Protein AF-A0A834THJ1-F1 (afdb_monomer)

Radius of gyration: 33.06 Å; Cα contacts (8 Å, |Δi|>4): 1038; chains: 1; bounding box: 78×51×107 Å

pLDDT: mean 91.77, std 12.42, range [28.56, 98.94]

Sequence (574 aa):
MEPIGVFMPQPTFPYLENKLERRFKLFHFWNDPEKFQITTSDHHALASSVRAVVVNSVDGADADLIETFPKLEIVSCYGVGVDKIDLNKCAEKGVRVTNTPDAITDEVADLAIGLILALLRRLCACDDNDVGEALEVHDGASKGKYTIGLGQECMAFCTEVEDVISMSLTVVTSLLEKFKIDPKQIGRLEVGSETVIDKSKSIKTFLMQVFEESGNTDIEGVDSTNACYGGTAALFNCVNWVESTSWDGRYGLVVCTDSAVYAEGPARPTGGAAAIAILIGPDAPIAFESKFRGSYMSHAYDFYKPNLASEYPVVDGKLSQTCYLMALDSCYKHFCEKFEKLEGRPFSISDSDYFVFHSPYNKLVQKSFGRLYFNDFLRNSSFVDEAARETLEPFKSLSGEESYQSRELEKANQQAAKHLYDEKVQLTTLIPKQVGNMYTASLYAAFASLLHNKHSSLSGKRVVMFSYGSGLTATLFSFRIQEGHHPFSISNIATVMNVSGKLNQRLEIPPEKFVENLKLMEHRYGAKDFVTSKDTSCLPLGAYYLTEVDSMYRRFYAKKSDDTSSHKDSNGCI

Solvent-accessible surface area (backbone atoms only — not comparable to full-atom values): 30690 Å² total; per-residue (Å²): 128,84,73,51,21,33,38,25,73,61,90,72,61,69,72,56,53,59,58,44,53,78,76,30,46,73,42,59,33,80,81,48,58,66,70,78,71,50,95,47,79,65,37,57,56,50,28,61,40,26,33,33,38,47,35,37,49,82,72,32,44,44,59,67,64,58,58,61,26,82,50,44,47,33,41,40,30,80,24,62,57,57,89,37,36,40,60,66,56,27,57,78,67,65,27,43,78,47,60,40,72,75,78,56,53,65,61,52,50,52,49,50,52,49,50,50,50,31,59,78,66,41,55,63,65,69,65,72,67,46,55,26,54,57,44,28,60,73,73,70,47,61,91,49,52,43,44,60,60,32,34,30,36,29,69,36,73,72,53,83,31,45,49,56,60,25,41,40,50,25,36,47,51,52,48,31,63,74,65,66,50,61,67,72,47,46,38,28,38,24,22,4,32,67,62,80,90,50,98,78,65,43,65,36,68,63,50,46,65,79,22,55,90,75,67,50,73,82,46,45,71,44,63,31,72,42,43,29,24,5,22,58,52,24,45,51,51,39,53,52,40,66,76,37,94,81,45,82,86,47,28,24,37,28,34,13,24,17,65,38,60,53,56,93,60,94,59,36,89,43,20,6,41,43,47,45,61,47,83,42,65,82,90,47,22,70,32,72,41,85,73,42,47,5,65,35,72,51,90,51,82,24,36,47,69,85,51,86,85,50,87,42,63,52,70,37,73,69,50,35,53,39,52,50,53,54,36,49,55,48,6,49,51,43,22,33,56,43,37,24,73,73,71,75,45,85,63,50,80,85,78,34,61,29,50,34,45,46,27,55,39,45,41,58,44,51,48,51,55,12,48,52,53,49,51,33,49,78,69,64,41,87,83,57,49,70,71,41,46,66,62,47,54,88,56,68,82,52,51,74,72,56,53,64,70,36,64,66,54,52,52,43,26,37,63,57,32,41,73,56,38,60,71,26,32,52,55,22,39,58,45,34,23,50,27,21,8,12,51,22,19,16,33,58,38,12,44,50,20,32,39,58,74,36,32,94,72,37,56,79,34,35,38,35,38,37,43,48,11,53,37,32,40,30,38,27,34,35,32,42,29,37,51,54,52,86,74,54,14,39,58,48,49,33,60,73,65,35,59,68,64,55,64,73,67,62,79,89,72,60,59,68,60,48,54,52,47,54,54,51,45,62,65,53,53,95,52,55,59,48,69,42,90,62,72,56,85,90,53,60,83,59,33,34,27,35,43,34,24,39,86,81,59,52,74,41,76,48,64,42,70,80,80,81,72,79,81,75,86,85,82,84,83,134

Secondary structure (DSSP, 8-state):
-PPPEEEESS---HHHHHHHHTTSEEEEGGG-GGGGT--SHHHHHHHTTEEEEEE-TTT-B-HHHHHH-TT--EEEESSS--TTB-HHHHHHHT-EEE--TTTTHHHHHHHHHHHHHHHHTTTGGGTS--HHHHHHHHTTPPTTTTTTTT---------TT--HHHHHHHHHHHHHHHHT--GGGEEEEEEE-S--S-SSS-HHHHHTHHHHTTT----B--EE-BTBTHHHHHHHHHHHHHTSTT--SPEEEEEEEEEE---SSTTGGG-EEEEEEEEE-TT-SEEEEEEEEEEEE----SEE---TT-SPPEE-HHHHHHHHHHHHHHHHHHHHHHHHHHHSS---GGG-SEEEE--SSHHHHHHHHHHHHHHHHHTT-TTS-HHHHHHHGGGTT--HHHHHH-HHHHHHHHHHHHHHHHHHTGGG-HHHHHH---GGGHHHHHHHHHHHHHGGG-TT-EEEEEEEETTTEEEEEEEEE--EETTEEHHHHHHHH-HHHHHHT-----HHHHHHHHHHHHHHTT--SEE-----TTSPTT-EEEEEE-TT--EEEEE---GGGTTSSS----

Structure (mmCIF, N/CA/C/O backbone):
data_AF-A0A834THJ1-F1
#
_entry.id   AF-A0A834THJ1-F1
#
loop_
_atom_site.group_PDB
_atom_site.id
_atom_site.type_symbol
_atom_site.label_atom_id
_atom_site.label_alt_id
_atom_site.label_comp_id
_atom_site.label_asym_id
_atom_site.label_entity_id
_atom_site.label_seq_id
_atom_site.pdbx_PDB_ins_code
_atom_site.Cartn_x
_atom_site.Cartn_y
_atom_site.Cartn_z
_atom_site.occupancy
_atom_site.B_iso_or_equiv
_atom_site.auth_seq_id
_atom_site.auth_comp_id
_atom_site.auth_asym_id
_atom_site.auth_atom_id
_atom_site.pdbx_PDB_model_num
ATOM 1 N N . MET A 1 1 ? 2.223 7.742 78.020 1.00 54.75 1 MET A N 1
ATOM 2 C CA . MET A 1 1 ? 3.558 7.522 77.428 1.00 54.75 1 MET A CA 1
ATOM 3 C C . MET A 1 1 ? 3.769 8.607 76.396 1.00 54.75 1 MET A C 1
ATOM 5 O O . MET A 1 1 ? 2.834 8.866 75.648 1.00 54.75 1 MET A O 1
ATOM 9 N N . GLU A 1 2 ? 4.926 9.266 76.390 1.00 64.19 2 GLU A N 1
ATOM 10 C CA . GLU A 1 2 ? 5.283 10.166 75.287 1.00 64.19 2 GLU A CA 1
ATOM 11 C C . GLU A 1 2 ? 5.310 9.378 73.963 1.00 64.19 2 GLU A C 1
ATOM 13 O O . GLU A 1 2 ? 5.704 8.205 73.968 1.00 64.19 2 GLU A O 1
ATOM 18 N N . PRO A 1 3 ? 4.853 9.969 72.845 1.00 76.31 3 PRO A N 1
ATOM 19 C CA . PRO A 1 3 ? 4.860 9.295 71.552 1.00 76.31 3 PRO A CA 1
ATOM 20 C C . PRO A 1 3 ? 6.301 9.027 71.105 1.00 76.31 3 PRO A C 1
ATOM 22 O O . PRO A 1 3 ? 7.147 9.917 71.151 1.00 76.31 3 PRO A O 1
ATOM 25 N N . ILE A 1 4 ? 6.580 7.798 70.667 1.00 88.12 4 ILE A N 1
ATOM 26 C CA . ILE A 1 4 ? 7.905 7.409 70.171 1.00 88.12 4 ILE A CA 1
ATOM 27 C C . ILE A 1 4 ? 8.179 8.136 68.849 1.00 88.12 4 ILE A C 1
ATOM 29 O O . ILE A 1 4 ? 7.356 8.079 67.930 1.00 88.12 4 ILE A O 1
ATOM 33 N N . GLY A 1 5 ? 9.331 8.805 68.765 1.00 92.25 5 GLY A N 1
ATOM 34 C CA . GLY A 1 5 ? 9.809 9.466 67.557 1.00 92.25 5 GLY A CA 1
ATOM 35 C C . GLY A 1 5 ? 10.494 8.502 66.589 1.00 92.25 5 GLY A C 1
ATOM 36 O O . GLY A 1 5 ? 11.341 7.704 67.004 1.00 92.25 5 GLY A O 1
ATOM 37 N N . VAL A 1 6 ? 10.157 8.613 65.304 1.00 93.44 6 VAL A N 1
ATOM 38 C CA . VAL A 1 6 ? 10.804 7.898 64.195 1.00 93.44 6 VAL A CA 1
ATOM 39 C C . VAL A 1 6 ? 11.402 8.928 63.245 1.00 93.44 6 VAL A C 1
ATOM 41 O O . VAL A 1 6 ? 10.675 9.749 62.689 1.00 93.44 6 VAL A O 1
ATOM 44 N N . PHE A 1 7 ? 12.717 8.886 63.065 1.00 91.81 7 PHE A N 1
ATOM 45 C CA . PHE A 1 7 ? 13.427 9.750 62.132 1.00 91.81 7 PHE A CA 1
ATOM 46 C C . PHE A 1 7 ? 13.559 9.090 60.760 1.00 91.81 7 PHE A C 1
ATOM 48 O O . PHE A 1 7 ? 13.906 7.912 60.649 1.00 91.81 7 PHE A O 1
ATOM 55 N N . MET A 1 8 ? 13.277 9.866 59.719 1.00 90.56 8 MET A N 1
ATOM 56 C CA . MET A 1 8 ? 13.350 9.449 58.326 1.00 90.56 8 MET A CA 1
ATOM 57 C C . MET A 1 8 ? 14.241 10.454 57.578 1.00 90.56 8 MET A C 1
ATOM 59 O O . MET A 1 8 ? 13.840 11.611 57.421 1.00 90.56 8 MET A O 1
ATOM 63 N N . PRO A 1 9 ? 15.441 10.053 57.122 1.00 86.00 9 PRO A N 1
ATOM 64 C CA . PRO A 1 9 ? 16.334 10.920 56.362 1.00 86.00 9 PRO A CA 1
ATOM 65 C C . PRO A 1 9 ? 15.854 11.139 54.920 1.00 86.00 9 PRO A C 1
ATOM 67 O O . PRO A 1 9 ? 16.176 12.163 54.328 1.00 86.00 9 PRO A O 1
ATOM 70 N N . GLN A 1 10 ? 15.066 10.211 54.366 1.00 83.81 10 GLN A N 1
ATOM 71 C CA . GLN A 1 10 ? 14.569 10.245 52.987 1.00 83.81 10 GLN A CA 1
ATOM 72 C C . GLN A 1 10 ? 13.139 9.694 52.875 1.00 83.81 10 GLN A C 1
ATOM 74 O O . GLN A 1 10 ? 12.753 8.856 53.703 1.00 83.81 10 GLN A O 1
ATOM 79 N N . PRO A 1 11 ? 12.368 10.122 51.854 1.00 85.75 11 PRO A N 1
ATOM 80 C CA . PRO A 1 11 ? 11.050 9.568 51.571 1.00 85.75 11 PRO A CA 1
ATOM 81 C C . PRO A 1 11 ? 11.078 8.052 51.379 1.00 85.75 11 PRO A C 1
ATOM 83 O O . PRO A 1 11 ? 12.040 7.476 50.869 1.00 85.75 11 PRO A O 1
ATOM 86 N N . THR A 1 12 ? 9.983 7.404 51.756 1.00 83.75 12 THR A N 1
ATOM 87 C CA . THR A 1 12 ? 9.743 5.971 51.553 1.00 83.75 12 THR A CA 1
ATOM 88 C C . THR A 1 12 ? 8.392 5.762 50.867 1.00 83.75 12 THR A C 1
ATOM 90 O O . THR A 1 12 ? 7.710 6.713 50.484 1.00 83.75 12 THR A O 1
ATOM 93 N N . PHE A 1 13 ? 7.974 4.511 50.665 1.00 84.56 13 PHE A N 1
ATOM 94 C CA . PHE A 1 13 ? 6.684 4.243 50.034 1.00 84.5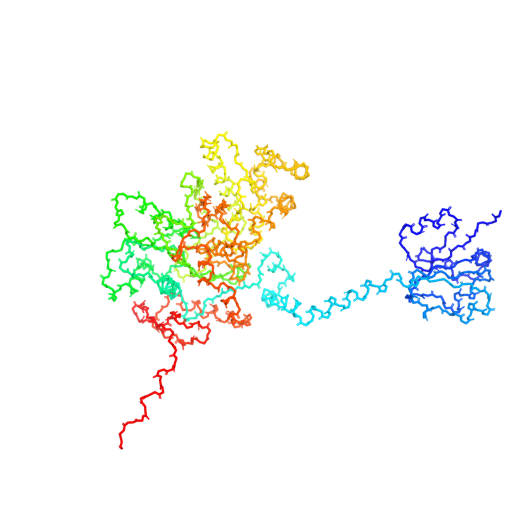6 13 PHE A CA 1
ATOM 95 C C . PHE A 1 13 ? 5.522 4.841 50.852 1.00 84.56 13 PHE A C 1
ATOM 97 O O . PHE A 1 13 ? 5.424 4.554 52.050 1.00 84.56 13 PHE A O 1
ATOM 104 N N . PRO A 1 14 ? 4.567 5.561 50.224 1.00 86.38 14 PRO A N 1
ATOM 105 C CA . PRO A 1 14 ? 3.485 6.244 50.939 1.00 86.38 14 PRO A CA 1
ATOM 106 C C . PRO A 1 14 ? 2.679 5.344 51.884 1.00 86.38 14 PRO A C 1
ATOM 108 O O . PRO A 1 14 ? 2.202 5.791 52.923 1.00 86.38 14 PRO A O 1
ATOM 111 N N . TYR A 1 15 ? 2.518 4.054 51.568 1.00 88.56 15 TYR A N 1
ATOM 112 C CA . TYR A 1 15 ? 1.792 3.128 52.443 1.00 88.56 15 TYR A CA 1
ATOM 113 C C . TYR A 1 15 ? 2.550 2.797 53.745 1.00 88.56 15 TYR A C 1
ATOM 115 O O . TYR A 1 15 ? 1.905 2.500 54.754 1.00 88.56 15 TYR A O 1
ATOM 123 N N . LEU A 1 16 ? 3.891 2.816 53.736 1.00 86.69 16 LEU A N 1
ATOM 124 C CA . LEU A 1 16 ? 4.725 2.596 54.923 1.00 86.69 16 LEU A CA 1
ATOM 125 C C . LEU A 1 16 ? 4.697 3.826 55.822 1.00 86.69 16 LEU A C 1
ATOM 127 O O . LEU A 1 16 ? 4.443 3.684 57.018 1.00 86.69 16 LEU A O 1
ATOM 131 N N . GLU A 1 17 ? 4.850 5.015 55.239 1.00 88.56 17 GLU A N 1
ATOM 132 C CA . GLU A 1 17 ? 4.759 6.287 55.965 1.00 88.56 17 GLU A CA 1
ATOM 133 C C . GLU A 1 17 ? 3.409 6.414 56.669 1.00 88.56 17 GLU A C 1
ATOM 135 O O . GLU A 1 17 ? 3.359 6.555 57.888 1.00 88.56 17 GLU A O 1
ATOM 140 N N . ASN A 1 18 ? 2.310 6.183 55.942 1.00 89.06 18 ASN A N 1
ATOM 141 C CA . ASN A 1 18 ? 0.958 6.187 56.508 1.00 89.06 18 ASN A CA 1
ATOM 142 C C . ASN A 1 18 ? 0.776 5.182 57.663 1.00 89.06 18 ASN A C 1
ATOM 144 O O . ASN A 1 18 ? 0.001 5.420 58.592 1.00 89.06 18 ASN A O 1
ATOM 148 N N . LYS A 1 19 ? 1.443 4.020 57.617 1.00 91.06 19 LYS A N 1
ATOM 149 C CA . LYS A 1 19 ? 1.386 3.027 58.705 1.00 91.06 19 LYS A CA 1
ATOM 150 C C . LYS A 1 19 ? 2.202 3.459 59.920 1.00 91.06 19 LYS A C 1
ATOM 152 O O . LYS A 1 19 ? 1.777 3.177 61.043 1.00 91.06 19 LYS A O 1
ATOM 157 N N . LEU A 1 20 ? 3.353 4.095 59.704 1.00 90.69 20 LEU A N 1
ATOM 158 C CA . LEU A 1 20 ? 4.213 4.596 60.771 1.00 90.69 20 LEU A CA 1
ATOM 159 C C . LEU A 1 20 ? 3.592 5.819 61.452 1.00 90.69 20 LEU A C 1
ATOM 161 O O . LEU A 1 20 ? 3.521 5.837 62.676 1.00 90.69 20 LEU A O 1
ATOM 165 N N . GLU A 1 21 ? 3.048 6.768 60.692 1.00 90.50 21 GLU A N 1
ATOM 166 C CA . GLU A 1 21 ? 2.427 7.999 61.204 1.00 90.50 21 GLU A CA 1
ATOM 167 C C . GLU A 1 21 ? 1.218 7.722 62.111 1.00 90.50 21 GLU A C 1
ATOM 169 O O . GLU A 1 21 ? 0.991 8.403 63.108 1.00 90.50 21 GLU A O 1
ATOM 174 N N . ARG A 1 22 ? 0.474 6.642 61.840 1.00 91.62 22 ARG A N 1
ATOM 175 C CA . ARG A 1 22 ? -0.634 6.191 62.703 1.00 91.62 22 ARG A CA 1
ATOM 176 C C . ARG A 1 22 ? -0.188 5.677 64.075 1.00 91.62 22 ARG A C 1
ATOM 178 O O . ARG A 1 22 ? -1.033 5.515 64.954 1.00 91.62 22 ARG A O 1
ATOM 185 N N . ARG A 1 23 ? 1.090 5.325 64.246 1.00 91.31 23 ARG A N 1
ATOM 186 C CA . ARG A 1 23 ? 1.619 4.633 65.440 1.00 91.31 23 ARG A CA 1
ATOM 187 C C . ARG A 1 23 ? 2.709 5.418 66.158 1.00 91.31 23 ARG A C 1
ATOM 189 O O . ARG A 1 23 ? 2.907 5.221 67.355 1.00 91.31 23 ARG A O 1
ATOM 196 N N . PHE A 1 24 ? 3.410 6.278 65.434 1.00 92.69 24 PHE A N 1
ATOM 197 C CA . PHE A 1 24 ? 4.605 6.973 65.874 1.00 92.69 24 PHE A CA 1
ATOM 198 C C . PHE A 1 24 ? 4.588 8.415 65.387 1.00 92.69 24 PHE A C 1
ATOM 200 O O . PHE A 1 24 ? 3.936 8.750 64.401 1.00 92.69 24 PHE A O 1
ATOM 207 N N . LYS A 1 25 ? 5.354 9.268 66.065 1.00 91.81 25 LYS A N 1
ATOM 208 C CA . LYS A 1 25 ? 5.587 10.630 65.593 1.00 91.81 25 LYS A CA 1
ATOM 209 C C . LYS A 1 25 ? 6.712 10.595 64.560 1.00 91.81 25 LYS A C 1
ATOM 211 O O . LYS A 1 25 ? 7.852 10.303 64.921 1.00 91.81 25 LYS A O 1
ATOM 216 N N . LEU A 1 26 ? 6.387 10.862 63.298 1.00 90.25 26 LEU A N 1
ATOM 217 C CA . LEU A 1 26 ? 7.370 10.886 62.218 1.00 90.25 26 LEU A CA 1
ATOM 218 C C . LEU A 1 26 ? 8.104 12.223 62.146 1.00 90.25 26 LEU A C 1
ATOM 220 O O . LEU A 1 26 ? 7.519 13.294 62.315 1.00 90.25 26 LEU A O 1
ATOM 224 N N . PHE A 1 27 ? 9.395 12.138 61.855 1.00 88.75 27 PHE A N 1
ATOM 225 C CA . PHE A 1 27 ? 10.273 13.269 61.621 1.00 88.75 27 PHE A CA 1
ATOM 226 C C . PHE A 1 27 ? 10.906 13.126 60.241 1.00 88.75 27 PHE A C 1
ATOM 228 O O . PHE A 1 27 ? 11.791 12.297 60.037 1.00 88.75 27 PHE A O 1
ATOM 235 N N . HIS A 1 28 ? 10.415 13.929 59.302 1.00 87.00 28 HIS A N 1
ATOM 236 C CA . HIS A 1 28 ? 10.824 13.921 57.903 1.00 87.00 28 HIS A CA 1
ATOM 237 C C . HIS A 1 28 ? 11.948 14.935 57.696 1.00 87.00 28 HIS A C 1
ATOM 239 O O . HIS A 1 28 ? 11.699 16.141 57.728 1.00 87.00 28 HIS A O 1
ATOM 245 N N . PHE A 1 29 ? 13.174 14.463 57.481 1.00 83.25 29 PHE A N 1
ATOM 246 C CA . PHE A 1 29 ? 14.335 15.339 57.309 1.00 83.25 29 PHE A CA 1
ATOM 247 C C . PHE A 1 29 ? 14.205 16.252 56.081 1.00 83.25 29 PHE A C 1
ATOM 249 O O . PHE A 1 29 ? 14.492 17.441 56.156 1.00 83.25 29 PHE A O 1
ATOM 256 N N . TRP A 1 30 ? 13.689 15.726 54.968 1.00 82.75 30 TRP A N 1
ATOM 257 C CA . TRP A 1 30 ? 13.556 16.453 53.699 1.00 82.75 30 TRP A CA 1
ATOM 258 C C . TRP A 1 30 ? 12.537 17.600 53.725 1.00 82.75 30 TRP A C 1
ATOM 260 O O . TRP A 1 30 ? 12.592 18.478 52.868 1.00 82.75 30 TRP A O 1
ATOM 270 N N . ASN A 1 31 ? 11.615 17.609 54.690 1.00 79.44 31 ASN A N 1
ATOM 271 C CA . ASN A 1 31 ? 10.626 18.678 54.824 1.00 79.44 31 ASN A CA 1
ATOM 272 C C . ASN A 1 31 ? 11.173 19.886 55.595 1.00 79.44 31 ASN A C 1
ATOM 274 O O . ASN A 1 31 ? 10.622 20.977 55.470 1.00 79.44 31 ASN A O 1
ATOM 278 N N . ASP A 1 32 ? 12.205 19.691 56.421 1.00 68.69 32 ASP A N 1
ATOM 279 C CA . ASP A 1 32 ? 12.755 20.746 57.273 1.00 68.69 32 ASP A CA 1
ATOM 280 C C . ASP A 1 32 ? 14.197 20.418 57.728 1.00 68.69 32 ASP A C 1
ATOM 282 O O . ASP A 1 32 ? 14.435 20.112 58.902 1.00 68.69 32 ASP A O 1
ATOM 286 N N . PRO A 1 33 ? 15.177 20.418 56.804 1.00 67.75 33 PRO A N 1
ATOM 287 C CA . PRO A 1 33 ? 16.549 20.002 57.104 1.00 67.75 33 PRO A CA 1
ATOM 288 C C . PRO A 1 33 ? 17.247 20.939 58.105 1.00 67.75 33 PRO A C 1
ATOM 290 O O . PRO A 1 33 ? 18.107 20.498 58.867 1.00 67.75 33 PRO A O 1
ATOM 293 N N . GLU A 1 34 ? 16.840 22.212 58.168 1.00 64.50 34 GLU A N 1
ATOM 294 C CA . GLU A 1 34 ? 17.396 23.214 59.088 1.00 64.50 34 GLU A CA 1
ATOM 295 C C . GLU A 1 34 ? 17.020 22.939 60.554 1.00 64.50 34 GLU A C 1
ATOM 297 O O . GLU A 1 34 ? 17.833 23.171 61.450 1.00 64.50 34 GLU A O 1
ATOM 302 N N . LYS A 1 35 ? 15.848 22.340 60.831 1.00 61.59 35 LYS A N 1
ATOM 303 C CA . LYS A 1 35 ? 15.448 21.927 62.196 1.00 61.59 35 LYS A CA 1
ATOM 304 C C . LYS A 1 35 ? 16.375 20.890 62.838 1.00 61.59 35 LYS A C 1
ATOM 306 O O . LYS A 1 35 ? 16.356 20.744 64.060 1.00 61.59 35 LYS A O 1
ATOM 311 N N . PHE A 1 36 ? 17.180 20.195 62.038 1.00 59.78 36 PHE A N 1
ATOM 312 C CA . PHE A 1 36 ? 18.151 19.193 62.488 1.00 59.78 36 PHE A CA 1
ATOM 313 C C . PHE A 1 36 ? 19.601 19.706 62.478 1.00 59.78 36 PHE A C 1
ATOM 315 O O . PHE A 1 36 ? 20.514 18.954 62.800 1.00 59.78 36 PHE A O 1
ATOM 322 N N . GLN A 1 37 ? 19.824 20.981 62.134 1.00 56.06 37 GLN A N 1
ATOM 323 C CA . GLN A 1 37 ? 21.150 21.619 62.099 1.00 56.06 37 GLN A CA 1
ATOM 324 C C . GLN A 1 37 ? 21.383 22.619 63.250 1.00 56.06 37 GLN A C 1
ATOM 326 O O . GLN A 1 37 ? 22.495 23.119 63.419 1.00 56.06 37 GLN A O 1
ATOM 331 N N . ILE A 1 38 ? 20.359 22.928 64.055 1.00 48.88 38 ILE A N 1
ATOM 332 C CA . ILE A 1 38 ? 20.410 23.992 65.068 1.00 48.88 38 ILE A CA 1
ATOM 333 C C . ILE A 1 38 ? 20.750 23.426 66.461 1.00 48.88 38 ILE A C 1
ATOM 335 O O . ILE A 1 38 ? 20.067 22.552 66.981 1.00 48.88 38 ILE A O 1
ATOM 339 N N . THR A 1 39 ? 21.761 23.993 67.125 1.00 52.25 39 THR A N 1
ATOM 340 C CA . THR A 1 39 ? 22.226 23.672 68.494 1.00 52.25 39 THR A CA 1
ATOM 341 C C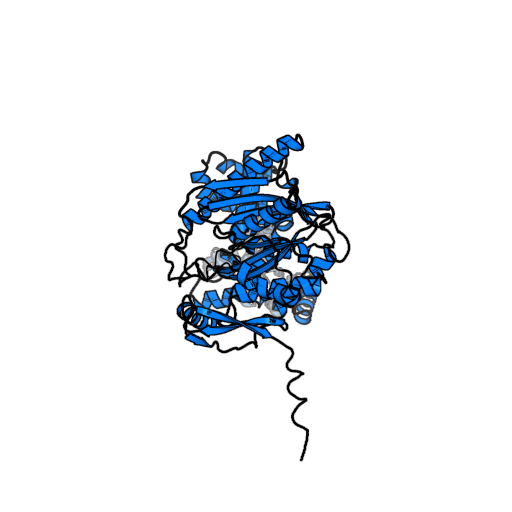 . THR A 1 39 ? 21.373 24.299 69.616 1.00 52.25 39 THR A C 1
ATOM 343 O O . THR A 1 39 ? 21.888 24.708 70.657 1.00 52.25 39 THR A O 1
ATOM 346 N N . THR A 1 40 ? 20.055 24.408 69.430 1.00 54.47 40 THR A N 1
ATOM 347 C CA . THR A 1 40 ? 19.127 24.975 70.428 1.00 54.47 40 THR A CA 1
ATOM 348 C C . THR A 1 40 ? 18.592 23.911 71.390 1.00 54.47 40 THR A C 1
ATOM 350 O O . THR A 1 40 ? 18.643 22.708 71.129 1.00 54.47 40 THR A O 1
ATOM 353 N N . SER A 1 41 ? 18.023 24.351 72.517 1.00 53.75 41 SER A N 1
ATOM 354 C CA . SER A 1 41 ? 17.342 23.500 73.508 1.00 53.75 41 SER A CA 1
ATOM 355 C C . SER A 1 41 ? 16.262 22.585 72.907 1.00 53.75 41 SER A C 1
ATOM 357 O O . SER A 1 41 ? 16.022 21.495 73.427 1.00 53.75 41 SER A O 1
ATOM 359 N N . ASP A 1 42 ? 15.658 22.990 71.787 1.00 59.47 42 ASP A N 1
ATOM 360 C CA . ASP A 1 42 ? 14.613 22.236 71.087 1.00 59.47 42 ASP A CA 1
ATOM 361 C C . ASP A 1 42 ? 15.169 21.019 70.328 1.00 59.47 42 ASP A C 1
ATOM 363 O O . ASP A 1 42 ? 14.514 19.975 70.272 1.00 59.47 42 ASP A O 1
ATOM 367 N N . HIS A 1 43 ? 16.409 21.097 69.829 1.00 67.19 43 HIS A N 1
ATOM 368 C CA . HIS A 1 43 ? 17.090 19.974 69.179 1.00 67.19 43 HIS A CA 1
ATOM 369 C C . HIS A 1 43 ? 17.417 18.860 70.176 1.00 67.19 43 HIS A C 1
ATOM 371 O O . HIS A 1 43 ? 17.226 17.685 69.880 1.00 67.19 43 HIS A O 1
ATOM 377 N N . HIS A 1 44 ? 17.830 19.203 71.401 1.00 65.62 44 HIS A N 1
ATOM 378 C CA . HIS A 1 44 ? 18.059 18.203 72.448 1.00 65.62 44 HIS A CA 1
ATOM 379 C C . HIS A 1 44 ? 16.776 17.495 72.888 1.00 65.62 44 HIS A C 1
ATOM 381 O O . HIS A 1 44 ? 16.804 16.282 73.116 1.00 65.62 44 HIS A O 1
ATOM 387 N N . ALA A 1 45 ? 15.650 18.211 72.969 1.00 69.44 45 ALA A N 1
ATOM 388 C CA . ALA A 1 45 ? 14.354 17.605 73.266 1.00 69.44 45 ALA A CA 1
ATOM 389 C C . ALA A 1 45 ? 13.893 16.670 72.132 1.00 69.44 45 ALA A C 1
ATOM 391 O O . ALA A 1 45 ? 13.450 15.549 72.393 1.00 69.44 45 ALA A O 1
ATOM 392 N N . LEU A 1 46 ? 14.066 17.096 70.876 1.00 75.62 46 LEU A N 1
ATOM 393 C CA . LEU A 1 46 ? 13.750 16.311 69.685 1.00 75.62 46 LEU A CA 1
ATOM 394 C C . LEU A 1 46 ? 14.620 15.052 69.577 1.00 75.62 46 LEU A C 1
ATOM 396 O O . LEU A 1 46 ? 14.090 13.942 69.502 1.00 75.62 46 LEU A O 1
ATOM 400 N N . ALA A 1 47 ? 15.940 15.211 69.648 1.00 77.94 47 ALA A N 1
ATOM 401 C CA . ALA A 1 47 ? 16.907 14.122 69.592 1.00 77.94 47 ALA A CA 1
ATOM 402 C C . ALA A 1 47 ? 16.688 13.091 70.711 1.00 77.94 47 ALA A C 1
ATOM 404 O O . ALA A 1 47 ? 16.815 11.887 70.495 1.00 77.94 47 ALA A O 1
ATOM 405 N N . SER A 1 48 ? 16.274 13.552 71.895 1.00 82.44 48 SER A N 1
ATOM 406 C CA . SER A 1 48 ? 15.938 12.690 73.037 1.00 82.44 48 SER A CA 1
ATOM 407 C C . SER A 1 48 ? 14.582 11.981 72.919 1.00 82.44 48 SER A C 1
ATOM 409 O O . SER A 1 48 ? 14.267 11.155 73.782 1.00 82.44 48 SER A O 1
ATOM 411 N N . SER A 1 49 ? 13.775 12.308 71.903 1.00 87.25 49 SER A N 1
ATOM 412 C CA . SER A 1 49 ? 12.462 11.697 71.631 1.00 87.25 49 SER A CA 1
ATOM 413 C C . SER A 1 49 ? 12.498 10.631 70.527 1.00 87.25 49 SER A C 1
ATOM 415 O O . SER A 1 49 ? 11.612 9.772 70.468 1.00 87.25 49 SER A O 1
ATOM 417 N N . VAL A 1 50 ? 13.525 10.653 69.672 1.00 91.88 50 VAL A N 1
ATOM 418 C CA . VAL A 1 50 ? 13.716 9.683 68.586 1.00 91.88 50 VAL A CA 1
ATOM 419 C C . VAL A 1 50 ? 14.282 8.380 69.148 1.00 91.88 50 VAL A C 1
ATOM 421 O O . VAL A 1 50 ? 15.337 8.371 69.778 1.00 91.88 50 VAL A O 1
ATOM 424 N N . ARG A 1 51 ? 13.578 7.268 68.903 1.00 94.31 51 ARG A N 1
ATOM 425 C CA . ARG A 1 51 ? 14.029 5.911 69.279 1.00 94.31 51 ARG A CA 1
ATOM 426 C C . ARG A 1 51 ? 14.195 4.985 68.074 1.00 94.31 51 ARG A C 1
ATOM 428 O O . ARG A 1 51 ? 14.701 3.878 68.234 1.00 94.31 51 ARG A O 1
ATOM 435 N N . ALA A 1 52 ? 13.803 5.419 66.878 1.00 94.81 52 ALA A N 1
ATOM 436 C CA . ALA A 1 52 ? 13.934 4.639 65.653 1.00 94.81 52 ALA A CA 1
ATOM 437 C C . ALA A 1 52 ? 14.368 5.510 64.470 1.00 94.81 52 ALA A C 1
ATOM 439 O O . ALA A 1 52 ? 13.923 6.650 64.345 1.00 94.81 52 ALA A O 1
ATOM 440 N N . VAL A 1 53 ? 15.186 4.942 63.588 1.00 94.31 53 VAL A N 1
ATOM 441 C CA . VAL A 1 53 ? 15.609 5.537 62.313 1.00 94.31 53 VAL A CA 1
ATOM 442 C C . VAL A 1 53 ? 15.229 4.577 61.183 1.00 94.31 53 VAL A C 1
ATOM 444 O O . VAL A 1 53 ? 15.479 3.377 61.298 1.00 94.31 53 VAL A O 1
ATOM 447 N N . VAL A 1 54 ? 14.607 5.076 60.112 1.00 94.19 54 VAL A N 1
ATOM 448 C CA . VAL A 1 54 ? 14.210 4.273 58.936 1.00 94.19 54 VAL A CA 1
ATOM 449 C C . VAL A 1 54 ? 15.029 4.699 57.723 1.00 94.19 54 VAL A C 1
ATOM 451 O O . VAL A 1 54 ? 14.984 5.864 57.353 1.00 94.19 54 VAL A O 1
ATOM 454 N N . VAL A 1 55 ? 15.768 3.774 57.107 1.00 92.62 55 VAL A N 1
ATOM 455 C CA . VAL A 1 55 ? 16.763 4.040 56.042 1.00 92.62 55 VAL A CA 1
ATOM 456 C C . VAL A 1 55 ? 16.655 3.020 54.907 1.00 92.62 55 VAL A C 1
ATOM 458 O O . VAL A 1 55 ? 15.950 2.024 55.041 1.00 92.62 55 VAL A O 1
ATOM 461 N N . ASN A 1 56 ? 17.360 3.233 53.797 1.00 88.88 56 ASN A N 1
ATOM 462 C CA . ASN A 1 56 ? 17.517 2.255 52.712 1.00 88.88 56 ASN A CA 1
ATOM 463 C C . ASN A 1 56 ? 18.995 1.866 52.527 1.00 88.88 56 ASN A C 1
ATOM 465 O O . ASN A 1 56 ? 19.880 2.386 53.207 1.00 88.88 56 ASN A O 1
ATOM 469 N N . SER A 1 57 ? 19.263 0.973 51.571 1.00 84.62 57 SER A N 1
ATOM 470 C CA . SER A 1 57 ? 20.621 0.511 51.251 1.00 84.62 57 SER A CA 1
ATOM 471 C C . SER A 1 57 ? 21.514 1.560 50.563 1.00 84.62 57 SER A C 1
ATOM 473 O O . SER A 1 57 ? 22.705 1.308 50.404 1.00 84.62 57 SER A O 1
ATOM 475 N N . VAL A 1 58 ? 20.972 2.710 50.149 1.00 84.06 58 VAL A N 1
ATOM 476 C CA . VAL A 1 58 ? 21.718 3.807 49.506 1.00 84.06 58 VAL A CA 1
ATOM 477 C C . VAL A 1 58 ? 22.208 4.817 50.546 1.00 84.06 58 VAL A C 1
ATOM 479 O O . VAL A 1 58 ? 23.390 5.160 50.553 1.00 84.06 58 VAL A O 1
ATOM 482 N N . ASP A 1 59 ? 21.314 5.256 51.431 1.00 83.50 59 ASP A N 1
ATOM 483 C CA . ASP A 1 59 ? 21.557 6.320 52.409 1.00 83.50 59 ASP A CA 1
ATOM 484 C C . ASP A 1 59 ? 22.108 5.780 53.736 1.00 83.50 59 ASP A C 1
ATOM 486 O O . ASP A 1 59 ? 23.013 6.372 54.316 1.00 83.50 59 ASP A O 1
ATOM 490 N N . GLY A 1 60 ? 21.606 4.628 54.198 1.00 89.19 60 GLY A N 1
ATOM 491 C CA . GLY A 1 60 ? 22.044 3.989 55.440 1.00 89.19 60 GLY A CA 1
ATOM 492 C C . GLY A 1 60 ? 21.979 4.879 56.689 1.00 89.19 60 GLY A C 1
ATOM 493 O O . GLY A 1 60 ? 21.179 5.808 56.771 1.00 89.19 60 GLY A O 1
ATOM 494 N N . ALA A 1 61 ? 22.787 4.541 57.696 1.00 92.38 61 ALA A N 1
ATOM 495 C CA . ALA A 1 61 ? 22.902 5.280 58.953 1.00 92.38 61 ALA A CA 1
ATOM 496 C C . ALA A 1 61 ? 24.355 5.239 59.438 1.00 92.38 61 ALA A C 1
ATOM 498 O O . ALA A 1 61 ? 24.813 4.221 59.962 1.00 92.38 61 ALA A O 1
ATOM 499 N N . ASP A 1 62 ? 25.076 6.335 59.234 1.00 92.25 62 ASP A N 1
ATOM 500 C CA . ASP A 1 62 ? 26.468 6.475 59.649 1.00 92.25 62 ASP A CA 1
ATOM 501 C C . ASP A 1 62 ? 26.609 6.778 61.152 1.00 92.25 62 ASP A C 1
ATOM 503 O O . ASP A 1 62 ? 25.628 6.941 61.888 1.00 92.25 62 ASP A O 1
ATOM 507 N N . ALA A 1 63 ? 27.857 6.813 61.627 1.00 91.62 63 ALA A N 1
ATOM 508 C CA . ALA A 1 63 ? 28.162 7.041 63.033 1.00 91.62 63 ALA A CA 1
ATOM 509 C C . ALA A 1 63 ? 27.599 8.372 63.554 1.00 91.62 63 ALA A C 1
ATOM 511 O O . ALA A 1 63 ? 27.059 8.398 64.660 1.00 91.62 63 ALA A O 1
ATOM 512 N N . ASP A 1 64 ? 27.669 9.441 62.757 1.00 88.50 64 ASP A N 1
ATOM 513 C CA . ASP A 1 64 ? 27.218 10.784 63.138 1.00 88.50 64 ASP A CA 1
ATOM 514 C C . ASP A 1 64 ? 25.693 10.824 63.322 1.00 88.50 64 ASP A C 1
ATOM 516 O O . ASP A 1 64 ? 25.176 11.352 64.319 1.00 88.50 64 ASP A O 1
ATOM 520 N N . LEU A 1 65 ? 24.947 10.181 62.417 1.00 87.00 65 LEU A N 1
ATOM 521 C CA . LEU A 1 65 ? 23.497 10.058 62.536 1.00 87.00 65 LEU A CA 1
ATOM 522 C C . LEU A 1 65 ? 23.094 9.230 63.766 1.00 87.00 65 LEU A C 1
ATOM 524 O O . LEU A 1 65 ? 22.168 9.590 64.497 1.00 87.00 65 LEU A O 1
ATOM 528 N N . ILE A 1 66 ? 23.811 8.136 64.034 1.00 90.75 66 ILE A N 1
ATOM 529 C CA . ILE A 1 66 ? 23.600 7.292 65.221 1.00 90.75 66 ILE A CA 1
ATOM 530 C C . ILE A 1 66 ? 23.981 8.041 66.514 1.00 90.75 66 ILE A C 1
ATOM 532 O O . ILE A 1 66 ? 23.415 7.801 67.590 1.00 90.75 66 ILE A O 1
ATOM 536 N N . GLU A 1 67 ? 24.949 8.954 66.455 1.00 89.50 67 GLU A N 1
ATOM 537 C CA . GLU A 1 67 ? 25.347 9.797 67.582 1.00 89.50 67 GLU A CA 1
ATOM 538 C C . GLU A 1 67 ? 24.334 10.875 67.923 1.00 89.50 67 GLU A C 1
ATOM 540 O O . GLU A 1 67 ? 24.082 11.110 69.109 1.00 89.50 67 GLU A O 1
ATOM 545 N N . THR A 1 68 ? 23.690 11.426 66.899 1.00 87.38 68 THR A N 1
ATOM 546 C CA . THR A 1 68 ? 22.680 12.479 67.025 1.00 87.38 68 THR A CA 1
ATOM 547 C C . THR A 1 68 ? 21.518 12.073 67.939 1.00 87.38 68 THR A C 1
ATOM 549 O O . THR A 1 68 ? 20.979 12.917 68.654 1.00 87.38 68 THR A O 1
ATOM 552 N N . PHE A 1 69 ? 21.150 10.787 67.983 1.00 90.56 69 PHE A N 1
ATOM 553 C CA . PHE A 1 69 ? 19.998 10.289 68.742 1.00 90.56 69 PHE A CA 1
ATOM 554 C C . PHE A 1 69 ? 20.419 9.461 69.974 1.00 90.56 69 PHE A C 1
ATOM 556 O O . PHE A 1 69 ? 20.628 8.249 69.877 1.00 90.56 69 PHE A O 1
ATOM 563 N N . PRO A 1 70 ? 20.514 10.062 71.179 1.00 85.56 70 PRO A N 1
ATOM 564 C CA . PRO A 1 70 ? 21.042 9.385 72.368 1.00 85.56 70 PRO A CA 1
ATOM 565 C C . PRO A 1 70 ? 20.148 8.260 72.911 1.00 85.56 70 PRO A C 1
ATOM 567 O O . PRO A 1 70 ? 20.638 7.412 73.652 1.00 85.56 70 PRO A O 1
ATOM 570 N N . LYS A 1 71 ? 18.853 8.240 72.561 1.00 91.81 71 LYS A N 1
ATOM 571 C CA . LYS A 1 71 ? 17.898 7.180 72.941 1.00 91.81 71 LYS A CA 1
ATOM 572 C C . LYS A 1 71 ? 17.513 6.268 71.769 1.00 91.81 71 LYS A C 1
ATOM 574 O O . LYS A 1 71 ? 16.457 5.639 71.814 1.00 91.81 71 LYS A O 1
ATOM 579 N N . LEU A 1 72 ? 18.324 6.226 70.710 1.00 94.56 72 LEU A N 1
ATOM 580 C CA . LEU A 1 72 ? 18.081 5.358 69.559 1.00 94.56 72 LEU A CA 1
ATOM 581 C C . LEU A 1 72 ? 18.094 3.883 69.978 1.00 94.56 72 LEU A C 1
ATOM 583 O O . LEU A 1 72 ? 18.964 3.451 70.725 1.00 94.56 72 LEU A O 1
ATOM 587 N N . GLU A 1 73 ? 17.139 3.103 69.479 1.00 95.88 73 GLU A N 1
ATOM 588 C CA . GLU A 1 73 ? 16.988 1.680 69.816 1.00 95.88 73 GLU A CA 1
ATOM 589 C C . GLU A 1 73 ? 16.959 0.773 68.595 1.00 95.88 73 GLU A C 1
ATOM 591 O O . GLU A 1 73 ? 17.204 -0.433 68.715 1.00 95.88 73 GLU A O 1
ATOM 596 N N . ILE A 1 74 ? 16.620 1.326 67.429 1.00 96.75 74 ILE A N 1
ATOM 597 C CA . ILE A 1 74 ? 16.554 0.571 66.187 1.00 96.75 74 ILE A CA 1
ATOM 598 C C . ILE A 1 74 ? 16.879 1.427 64.960 1.00 96.75 74 ILE A C 1
ATOM 600 O O . ILE A 1 74 ? 16.366 2.535 64.806 1.00 96.75 74 ILE A O 1
ATOM 604 N N . VAL A 1 75 ? 17.675 0.862 64.057 1.00 96.00 75 VAL A N 1
ATOM 605 C CA . VAL A 1 75 ? 17.795 1.276 62.658 1.00 96.00 75 VAL A CA 1
ATOM 606 C C . VAL A 1 75 ? 17.083 0.225 61.806 1.00 96.00 75 VAL A C 1
ATOM 608 O O . VAL A 1 75 ? 17.409 -0.964 61.856 1.00 96.00 75 VAL A O 1
ATOM 611 N N . SER A 1 76 ? 16.067 0.639 61.055 1.00 94.44 76 SER A N 1
ATOM 612 C CA . SER A 1 76 ? 15.305 -0.237 60.167 1.00 94.44 76 SER A CA 1
ATOM 613 C C . SER A 1 76 ? 15.600 0.102 58.715 1.00 94.44 76 SER A C 1
ATOM 615 O O . SER A 1 76 ? 15.231 1.168 58.230 1.00 94.44 76 SER A O 1
ATOM 617 N N . CYS A 1 77 ? 16.292 -0.807 58.036 1.00 91.81 77 CYS A N 1
ATOM 618 C CA . CYS A 1 77 ? 16.613 -0.714 56.625 1.00 91.81 77 CYS A CA 1
ATOM 619 C C . CYS A 1 77 ? 15.515 -1.387 55.797 1.00 91.81 77 CYS A C 1
ATOM 621 O O . CYS A 1 77 ? 15.299 -2.592 55.921 1.00 91.81 77 CYS A O 1
ATOM 623 N N . TYR A 1 78 ? 14.844 -0.646 54.916 1.00 87.12 78 TYR A N 1
ATOM 624 C CA . TYR A 1 78 ? 13.893 -1.222 53.953 1.00 87.12 78 TYR A CA 1
ATOM 625 C C . TYR A 1 78 ? 14.586 -1.685 52.655 1.00 87.12 78 TYR A C 1
ATOM 627 O O . TYR A 1 78 ? 14.056 -1.542 51.558 1.00 87.12 78 TYR A O 1
ATOM 635 N N . GLY A 1 79 ? 15.794 -2.236 52.779 1.00 83.62 79 GLY A N 1
ATOM 636 C CA . GLY A 1 79 ? 16.555 -2.854 51.693 1.00 83.62 79 GLY A CA 1
ATOM 637 C C . GLY A 1 79 ? 17.325 -4.084 52.177 1.00 83.62 79 GLY A C 1
ATOM 638 O O . GLY A 1 79 ? 17.266 -4.435 53.359 1.00 83.62 79 GLY A O 1
ATOM 639 N N . VAL A 1 80 ? 18.014 -4.769 51.262 1.00 85.44 80 VAL A N 1
ATOM 640 C CA . VAL A 1 80 ? 18.826 -5.960 51.583 1.00 85.44 80 VAL A CA 1
ATOM 641 C C . VAL A 1 80 ? 20.177 -5.540 52.169 1.00 85.44 80 VAL A C 1
ATOM 643 O O . VAL A 1 80 ? 20.592 -6.061 53.205 1.00 85.44 80 VAL A O 1
ATOM 646 N N . GLY A 1 81 ? 20.847 -4.582 51.521 1.00 84.88 81 GLY A N 1
ATOM 647 C CA . GLY A 1 81 ? 22.200 -4.143 51.864 1.00 84.88 81 GLY A CA 1
ATOM 648 C C . GLY A 1 81 ? 22.250 -3.317 53.148 1.00 84.88 81 GLY A C 1
ATOM 649 O O . GLY A 1 81 ? 21.400 -2.447 53.370 1.00 84.88 81 GLY A O 1
ATOM 650 N N . VAL A 1 82 ? 23.268 -3.586 53.965 1.00 90.12 82 VAL A N 1
ATOM 651 C CA . VAL A 1 82 ? 23.555 -2.898 55.238 1.00 90.12 82 VAL A CA 1
ATOM 652 C C . VAL A 1 82 ? 24.903 -2.171 55.220 1.00 90.12 82 VAL A C 1
ATOM 654 O O . VAL A 1 82 ? 25.303 -1.615 56.234 1.00 90.12 82 VAL A O 1
ATOM 657 N N . ASP A 1 83 ? 25.588 -2.125 54.073 1.00 91.12 83 ASP A N 1
ATOM 658 C CA . ASP A 1 83 ? 26.950 -1.580 53.924 1.00 91.12 83 ASP A CA 1
ATOM 659 C C . ASP A 1 83 ? 27.069 -0.095 54.294 1.00 91.12 83 ASP A C 1
ATOM 661 O O . ASP A 1 83 ? 28.149 0.399 54.608 1.00 91.12 83 ASP A O 1
ATOM 665 N N . LYS A 1 84 ? 25.948 0.629 54.241 1.00 91.81 84 LYS A N 1
ATOM 666 C CA . LYS A 1 84 ? 25.842 2.051 54.588 1.00 91.81 84 LYS A CA 1
ATOM 667 C C . LYS A 1 84 ? 25.411 2.293 56.037 1.00 91.81 84 LYS A C 1
ATOM 669 O O . LYS A 1 84 ? 25.223 3.438 56.432 1.00 91.81 84 LYS A O 1
ATOM 674 N N . ILE A 1 85 ? 25.221 1.239 56.827 1.00 94.12 85 ILE A N 1
ATOM 675 C CA . ILE A 1 85 ? 24.902 1.332 58.253 1.00 94.12 85 ILE A CA 1
ATOM 676 C C . ILE A 1 85 ? 26.177 1.042 59.037 1.00 94.12 85 ILE A C 1
ATOM 678 O O . ILE A 1 85 ? 26.795 -0.004 58.844 1.00 94.12 85 ILE A O 1
ATOM 682 N N . ASP A 1 86 ? 26.560 1.929 59.954 1.00 94.81 86 ASP A N 1
ATOM 683 C CA . ASP A 1 86 ? 27.680 1.661 60.856 1.00 94.81 86 ASP A CA 1
ATOM 684 C C . ASP A 1 86 ? 27.265 0.633 61.920 1.00 94.81 86 ASP A C 1
ATOM 686 O O . ASP A 1 86 ? 26.781 0.949 63.014 1.00 94.81 86 ASP A O 1
ATOM 690 N N . LEU A 1 87 ? 27.427 -0.642 61.565 1.00 95.19 87 LEU A N 1
ATOM 691 C CA . LEU A 1 87 ? 27.074 -1.774 62.416 1.00 95.19 87 LEU A CA 1
ATOM 692 C C . LEU A 1 87 ? 27.912 -1.819 63.699 1.00 95.19 87 LEU A C 1
ATOM 694 O O . LEU A 1 87 ? 27.401 -2.248 64.735 1.00 95.19 87 LEU A O 1
ATOM 698 N N . ASN A 1 88 ? 29.164 -1.348 63.656 1.00 95.25 88 ASN A N 1
ATOM 699 C CA . ASN A 1 88 ? 30.028 -1.299 64.834 1.00 95.25 88 ASN A CA 1
ATOM 700 C C . ASN A 1 88 ? 29.478 -0.286 65.836 1.00 95.25 88 ASN A C 1
ATOM 702 O O . ASN A 1 88 ? 29.294 -0.614 67.009 1.00 95.25 88 ASN A O 1
ATOM 706 N N . LYS A 1 89 ? 29.109 0.908 65.360 1.00 93.12 89 LYS A N 1
ATOM 707 C CA . LYS A 1 89 ? 28.516 1.945 66.206 1.00 93.12 89 LYS A CA 1
ATOM 708 C C . LYS A 1 89 ? 27.159 1.536 66.773 1.00 93.12 89 LYS A C 1
ATOM 710 O O . LYS A 1 89 ? 26.863 1.805 67.940 1.00 93.12 89 LYS A O 1
ATOM 715 N N . CYS A 1 90 ? 26.343 0.851 65.970 1.00 94.69 90 CYS A N 1
ATOM 716 C CA . CYS A 1 90 ? 25.085 0.275 66.439 1.00 94.69 90 CYS A CA 1
ATOM 717 C C . CYS A 1 90 ? 25.320 -0.745 67.562 1.00 94.69 90 CYS A C 1
ATOM 719 O O . CYS A 1 90 ? 24.644 -0.685 68.589 1.00 94.69 90 CYS A O 1
ATOM 721 N N . ALA A 1 91 ? 26.306 -1.634 67.403 1.00 94.19 91 ALA A N 1
ATOM 722 C CA . ALA A 1 91 ? 26.658 -2.634 68.406 1.00 94.19 91 ALA A CA 1
ATOM 723 C C . ALA A 1 91 ? 27.181 -2.003 69.709 1.00 94.19 91 ALA A C 1
ATOM 725 O O . ALA A 1 91 ? 26.724 -2.382 70.787 1.00 94.19 91 ALA A O 1
ATOM 726 N N . GLU A 1 92 ? 28.067 -1.003 69.621 1.00 94.25 92 GLU A N 1
ATOM 727 C CA . GLU A 1 92 ? 28.592 -0.259 70.780 1.00 94.25 92 GLU A CA 1
ATOM 728 C C . GLU A 1 92 ? 27.479 0.373 71.625 1.00 94.25 92 GLU A C 1
ATOM 730 O O . GLU A 1 92 ? 27.538 0.357 72.856 1.00 94.25 92 GLU A O 1
ATOM 735 N N . LYS A 1 93 ? 26.448 0.918 70.969 1.00 92.00 93 LYS A N 1
ATOM 736 C CA . LYS A 1 93 ? 25.316 1.584 71.628 1.00 92.00 93 LYS A CA 1
ATOM 737 C C . LYS A 1 93 ? 24.144 0.659 71.969 1.00 92.00 93 LYS A C 1
ATOM 739 O O . LYS A 1 93 ? 23.166 1.118 72.555 1.00 92.00 93 LYS A O 1
ATOM 744 N N . GLY A 1 94 ? 24.205 -0.621 71.599 1.00 93.50 94 GLY A N 1
ATOM 745 C CA . GLY A 1 94 ? 23.089 -1.556 71.773 1.00 93.50 94 GLY A CA 1
ATOM 746 C C . GLY A 1 94 ? 21.869 -1.252 70.889 1.00 93.50 94 GLY A C 1
ATOM 747 O O . GLY A 1 94 ? 20.750 -1.639 71.229 1.00 93.50 94 GLY A O 1
ATOM 748 N N . VAL A 1 95 ? 22.067 -0.565 69.761 1.00 96.62 95 VAL A N 1
ATOM 749 C CA . VAL A 1 95 ? 21.030 -0.259 68.765 1.00 96.62 95 VAL A CA 1
ATOM 750 C C . VAL A 1 95 ? 20.816 -1.479 67.872 1.00 96.62 95 VAL A C 1
ATOM 752 O O . VAL A 1 95 ? 21.760 -2.022 67.299 1.00 96.62 95 VAL A O 1
ATOM 755 N N . ARG A 1 96 ? 19.564 -1.918 67.721 1.00 96.88 96 ARG A N 1
ATOM 756 C CA . ARG A 1 96 ? 19.228 -3.049 66.842 1.00 96.88 96 ARG A CA 1
ATOM 757 C C . ARG A 1 96 ? 19.208 -2.613 65.384 1.00 96.88 96 ARG A C 1
ATOM 759 O O . ARG A 1 96 ? 18.709 -1.540 65.073 1.00 96.88 96 ARG A O 1
ATOM 766 N N . VAL A 1 97 ? 19.655 -3.479 64.484 1.00 95.88 97 VAL A N 1
ATOM 767 C CA . VAL A 1 97 ? 19.551 -3.254 63.038 1.00 95.88 97 VAL A CA 1
ATOM 768 C C . VAL A 1 97 ? 18.632 -4.311 62.441 1.00 95.88 97 VAL A C 1
ATOM 770 O O . VAL A 1 97 ? 18.723 -5.486 62.788 1.00 95.88 97 VAL A O 1
ATOM 773 N N . THR A 1 98 ? 17.721 -3.886 61.570 1.00 94.19 98 THR A N 1
ATOM 774 C CA . THR A 1 98 ? 16.855 -4.783 60.789 1.00 94.19 98 THR A CA 1
ATOM 775 C C . THR A 1 98 ? 16.989 -4.447 59.314 1.00 94.19 98 THR A C 1
ATOM 777 O O . THR A 1 98 ? 17.158 -3.281 58.968 1.00 94.19 98 THR A O 1
ATOM 780 N N . ASN A 1 99 ? 16.927 -5.458 58.457 1.00 92.12 99 ASN A N 1
ATOM 781 C CA . ASN A 1 99 ? 16.918 -5.325 57.005 1.00 92.12 99 ASN A CA 1
ATOM 782 C C . ASN A 1 99 ? 15.863 -6.269 56.404 1.00 92.12 99 ASN A C 1
ATOM 784 O O . ASN A 1 99 ? 15.140 -6.955 57.132 1.00 92.12 99 ASN A O 1
ATOM 788 N N . THR A 1 100 ? 15.771 -6.297 55.078 1.00 87.06 100 THR A N 1
ATOM 789 C CA . THR A 1 100 ? 14.863 -7.185 54.333 1.00 87.06 100 THR A CA 1
ATOM 790 C C . THR A 1 100 ? 15.670 -8.211 53.537 1.00 87.06 100 THR A C 1
ATOM 792 O O . THR A 1 100 ? 15.794 -8.067 52.324 1.00 87.06 100 THR A O 1
ATOM 795 N N . PRO A 1 101 ? 16.297 -9.205 54.197 1.00 80.31 101 PRO A N 1
ATOM 796 C CA . PRO A 1 101 ? 17.071 -10.218 53.492 1.00 80.31 101 PRO A CA 1
ATOM 797 C C . PRO A 1 101 ? 16.153 -11.025 52.569 1.00 80.31 101 PRO A C 1
ATOM 799 O O . PRO A 1 101 ? 14.969 -11.198 52.857 1.00 80.31 101 PRO A O 1
ATOM 802 N N . ASP A 1 102 ? 16.709 -11.489 51.455 1.00 80.50 102 ASP A N 1
ATOM 803 C CA . ASP A 1 102 ? 16.076 -12.417 50.511 1.00 80.50 102 ASP A CA 1
ATOM 804 C C . ASP A 1 102 ? 14.816 -11.925 49.777 1.00 80.50 102 ASP A C 1
ATOM 806 O O . ASP A 1 102 ? 14.302 -12.621 48.910 1.00 80.50 102 ASP A O 1
ATOM 810 N N . ALA A 1 103 ? 14.343 -10.705 50.049 1.00 79.00 103 ALA A N 1
ATOM 811 C CA . ALA A 1 103 ? 13.078 -10.187 49.521 1.00 79.00 103 ALA A CA 1
ATOM 812 C C . ALA A 1 103 ? 13.059 -9.919 48.004 1.00 79.00 103 ALA A C 1
ATOM 814 O O . ALA A 1 103 ? 11.984 -9.694 47.458 1.00 79.00 103 ALA A O 1
ATOM 815 N N . ILE A 1 104 ? 14.230 -9.868 47.361 1.00 78.94 104 ILE A N 1
ATOM 816 C CA . ILE A 1 104 ? 14.386 -9.620 45.915 1.00 78.94 104 ILE A CA 1
ATOM 817 C C . ILE A 1 104 ? 15.386 -10.585 45.258 1.00 78.94 104 ILE A C 1
ATOM 819 O O . ILE A 1 104 ? 15.844 -10.339 44.142 1.00 78.94 104 ILE A O 1
ATOM 823 N N . THR A 1 105 ? 15.824 -11.625 45.976 1.00 82.38 105 THR A N 1
ATOM 824 C CA . THR A 1 105 ? 16.923 -12.488 45.515 1.00 82.38 105 THR A CA 1
ATOM 825 C C . THR A 1 105 ? 16.524 -13.267 44.266 1.00 82.38 105 THR A C 1
ATOM 827 O O . THR A 1 105 ? 17.285 -13.290 43.296 1.00 82.38 105 THR A O 1
ATOM 830 N N . ASP A 1 106 ? 15.325 -13.850 44.268 1.00 83.69 106 ASP A N 1
ATOM 831 C CA . ASP A 1 106 ? 14.823 -14.648 43.150 1.00 83.69 106 ASP A CA 1
ATOM 832 C C . ASP A 1 106 ? 14.496 -13.754 41.944 1.00 83.69 106 ASP A C 1
ATOM 834 O O . ASP A 1 106 ? 14.879 -14.067 40.820 1.00 83.69 106 ASP A O 1
ATOM 838 N N . GLU A 1 107 ? 13.906 -12.577 42.165 1.00 82.62 107 GLU A N 1
ATOM 839 C CA . GLU A 1 107 ? 13.572 -11.621 41.102 1.00 82.62 107 GLU A CA 1
ATOM 840 C C . GLU A 1 107 ? 14.820 -11.062 40.405 1.00 82.62 107 GLU A C 1
ATOM 842 O O . GLU A 1 107 ? 14.838 -10.879 39.184 1.00 82.62 107 GLU A O 1
ATOM 847 N N . VAL A 1 108 ? 15.889 -10.795 41.163 1.00 82.75 108 VAL A N 1
ATOM 848 C CA . VAL A 1 108 ? 17.177 -10.365 40.598 1.00 82.75 108 VAL A CA 1
ATOM 849 C C . VAL A 1 108 ? 17.833 -11.506 39.813 1.00 82.75 108 VAL A C 1
ATOM 851 O O . VAL A 1 108 ? 18.422 -11.253 38.758 1.00 82.75 108 VAL A O 1
ATOM 854 N N . ALA A 1 109 ? 17.712 -12.754 40.279 1.00 87.31 109 ALA A N 1
ATOM 855 C CA . ALA A 1 109 ? 18.202 -13.925 39.554 1.00 87.31 109 ALA A CA 1
ATOM 856 C C . ALA A 1 109 ? 17.437 -14.145 38.235 1.00 87.31 109 ALA A C 1
ATOM 858 O O . ALA A 1 109 ? 18.067 -14.340 37.191 1.00 87.31 109 ALA A O 1
ATOM 859 N N . ASP A 1 110 ? 16.108 -14.027 38.255 1.00 88.69 110 ASP A N 1
ATOM 860 C CA . ASP A 1 110 ? 15.256 -14.097 37.064 1.00 88.69 110 ASP A CA 1
ATOM 861 C C . ASP A 1 110 ? 15.623 -13.010 36.048 1.00 88.69 110 ASP A C 1
ATOM 863 O O . ASP A 1 110 ? 15.778 -13.291 34.854 1.00 88.69 110 ASP A O 1
ATOM 867 N N . LEU A 1 111 ? 15.844 -11.775 36.511 1.00 88.88 111 LEU A N 1
ATOM 868 C CA . LEU A 1 111 ? 16.272 -10.674 35.648 1.00 88.88 111 LEU A CA 1
ATOM 869 C C . LEU A 1 111 ? 17.655 -10.936 35.034 1.00 88.88 111 LEU A C 1
ATOM 871 O O . LEU A 1 111 ? 17.853 -10.688 33.844 1.00 88.88 111 LEU A O 1
ATOM 875 N N . ALA A 1 112 ? 18.603 -11.472 35.805 1.00 91.31 112 ALA A N 1
ATOM 876 C CA . ALA A 1 112 ? 19.929 -11.824 35.302 1.00 91.31 112 ALA A CA 1
ATOM 877 C C . ALA A 1 112 ? 19.863 -12.914 34.218 1.00 91.31 112 ALA A C 1
ATOM 879 O O . ALA A 1 112 ? 20.504 -12.780 33.173 1.00 91.31 112 ALA A O 1
ATOM 880 N N . ILE A 1 113 ? 19.048 -13.958 34.419 1.00 92.38 113 ILE A N 1
ATOM 881 C CA . ILE A 1 113 ? 18.800 -14.992 33.401 1.00 92.38 113 ILE A CA 1
ATOM 882 C C . ILE A 1 113 ? 18.144 -14.373 32.162 1.00 92.38 113 ILE A C 1
ATOM 884 O O . ILE A 1 113 ? 18.573 -14.651 31.040 1.00 92.38 113 ILE A O 1
ATOM 888 N N . GLY A 1 114 ? 17.153 -13.498 32.348 1.00 87.62 114 GLY A N 1
ATOM 889 C CA . GLY A 1 114 ? 16.501 -12.762 31.266 1.00 87.62 114 GLY A CA 1
ATOM 890 C C . GLY A 1 114 ? 17.489 -11.946 30.428 1.00 87.62 114 GLY A C 1
ATOM 891 O O . GLY A 1 114 ? 17.471 -12.036 29.201 1.00 87.62 114 GLY A O 1
ATOM 892 N N . LEU A 1 115 ? 18.410 -11.224 31.072 1.00 83.75 115 LEU A N 1
ATOM 893 C CA . LEU A 1 115 ? 19.458 -10.444 30.404 1.00 83.75 115 LEU A CA 1
ATOM 894 C C . LEU A 1 115 ? 20.475 -11.330 29.671 1.00 83.75 115 LEU A C 1
ATOM 896 O O . LEU A 1 115 ? 20.872 -11.011 28.550 1.00 83.75 115 LEU A O 1
ATOM 900 N N . ILE A 1 116 ? 20.863 -12.469 30.254 1.00 91.00 116 ILE A N 1
ATOM 901 C CA . ILE A 1 116 ? 21.740 -13.452 29.597 1.00 91.00 116 ILE A CA 1
ATOM 902 C C . ILE A 1 116 ? 21.066 -14.016 28.341 1.00 91.00 116 ILE A C 1
ATOM 904 O O . ILE A 1 116 ? 21.696 -14.095 27.285 1.00 91.00 116 ILE A O 1
ATOM 908 N N . LEU A 1 117 ? 19.783 -14.379 28.423 1.00 81.94 117 LEU A N 1
ATOM 909 C CA . LEU A 1 117 ? 19.011 -14.845 27.271 1.00 81.94 117 LEU A CA 1
ATOM 910 C C . LEU A 1 117 ? 18.879 -13.751 26.209 1.00 81.94 117 LEU A C 1
ATOM 912 O O . LEU A 1 117 ? 19.085 -14.040 25.029 1.00 81.94 117 LEU A O 1
ATOM 916 N N . ALA A 1 118 ? 18.597 -12.511 26.615 1.00 76.81 118 ALA A N 1
ATOM 917 C CA . ALA A 1 118 ? 18.521 -11.366 25.716 1.00 76.81 118 ALA A CA 1
ATOM 918 C C . ALA A 1 118 ? 19.840 -11.134 24.967 1.00 76.81 118 ALA A C 1
ATOM 920 O O . ALA A 1 118 ? 19.822 -10.957 23.749 1.00 76.81 118 ALA A O 1
ATOM 921 N N . LEU A 1 119 ? 20.981 -11.231 25.655 1.00 74.75 119 LEU A N 1
ATOM 922 C CA . LEU A 1 119 ? 22.308 -11.116 25.050 1.00 74.75 119 LEU A CA 1
ATOM 923 C C . LEU A 1 119 ? 22.607 -12.281 24.091 1.00 74.75 119 LEU A C 1
ATOM 925 O O . LEU A 1 119 ? 22.962 -12.060 22.933 1.00 74.75 119 LEU A O 1
ATOM 929 N N . LEU A 1 120 ? 22.438 -13.528 24.547 1.00 80.25 120 LEU A N 1
ATOM 930 C CA . LEU A 1 120 ? 22.762 -14.732 23.765 1.00 80.25 120 LEU A CA 1
ATOM 931 C C . LEU A 1 120 ? 21.880 -14.888 22.524 1.00 80.25 120 LEU A C 1
ATOM 933 O O . LEU A 1 120 ? 22.333 -15.394 21.497 1.00 80.25 120 LEU A O 1
ATOM 937 N N . ARG A 1 121 ? 20.617 -14.464 22.613 1.00 75.56 121 ARG A N 1
ATOM 938 C CA . ARG A 1 121 ? 19.661 -14.482 21.499 1.00 75.56 121 ARG A CA 1
ATOM 939 C C . ARG A 1 121 ? 19.643 -13.179 20.709 1.00 75.56 121 ARG A C 1
ATOM 941 O O . ARG A 1 121 ? 18.882 -13.096 19.752 1.00 75.56 121 ARG A O 1
ATOM 948 N N . ARG A 1 122 ? 20.475 -12.199 21.081 1.00 62.03 122 ARG A N 1
ATOM 949 C CA . ARG A 1 122 ? 20.510 -10.859 20.483 1.00 62.03 122 ARG A CA 1
ATOM 950 C C . ARG A 1 122 ? 19.129 -10.192 20.425 1.00 62.03 122 ARG A C 1
ATOM 952 O O . ARG A 1 122 ? 18.847 -9.472 19.475 1.00 62.03 122 ARG A O 1
ATOM 959 N N . LEU A 1 123 ? 18.277 -10.414 21.430 1.00 63.00 123 LEU A N 1
ATOM 960 C CA . LEU A 1 123 ? 16.915 -9.864 21.452 1.00 63.00 123 LEU A CA 1
ATOM 961 C C . LEU A 1 123 ? 16.933 -8.332 21.362 1.00 63.00 123 LEU A C 1
ATOM 963 O O . LEU A 1 123 ? 16.145 -7.772 20.619 1.00 63.00 123 LEU A O 1
ATOM 967 N N . CYS A 1 124 ? 17.888 -7.674 22.025 1.00 60.25 124 CYS A N 1
ATOM 968 C CA . CYS A 1 124 ? 18.047 -6.218 21.955 1.00 60.25 124 CYS A CA 1
ATOM 969 C C . CYS A 1 124 ? 18.711 -5.736 20.653 1.00 60.25 124 CYS A C 1
ATOM 971 O O . CYS A 1 124 ? 18.488 -4.609 20.247 1.00 60.25 124 CYS A O 1
ATOM 973 N N . ALA A 1 125 ? 19.483 -6.574 19.949 1.00 50.59 125 ALA A N 1
ATOM 974 C CA . ALA A 1 125 ? 20.021 -6.191 18.636 1.00 50.59 125 ALA A CA 1
ATOM 975 C C . ALA A 1 125 ? 18.944 -6.231 17.534 1.00 50.59 125 ALA A C 1
ATOM 977 O O . ALA A 1 125 ? 19.181 -5.763 16.426 1.00 50.59 125 ALA A O 1
ATOM 978 N N . CYS A 1 126 ? 17.765 -6.800 17.818 1.00 46.47 126 CYS A N 1
ATOM 979 C CA . CYS A 1 126 ? 16.582 -6.597 16.986 1.00 46.47 126 CYS A CA 1
ATOM 980 C C . CYS A 1 126 ? 15.971 -5.195 17.163 1.00 46.47 126 CYS A C 1
ATOM 982 O O . CYS A 1 126 ? 15.251 -4.778 16.261 1.00 46.47 126 CYS A O 1
ATOM 984 N N . ASP A 1 127 ? 16.282 -4.477 18.252 1.00 43.94 127 ASP A N 1
ATOM 985 C CA . ASP A 1 127 ? 15.853 -3.087 18.469 1.00 43.94 127 ASP A CA 1
ATOM 986 C C . ASP A 1 127 ? 16.811 -2.067 17.810 1.00 43.94 127 ASP A C 1
ATOM 988 O O . ASP A 1 127 ? 16.387 -0.967 17.480 1.00 43.94 127 ASP A O 1
ATOM 992 N N . ASP A 1 128 ? 18.072 -2.433 17.535 1.00 39.31 128 ASP A N 1
ATOM 993 C CA . ASP A 1 128 ? 19.102 -1.548 16.941 1.00 39.31 128 ASP A CA 1
ATOM 994 C C . ASP A 1 128 ? 18.975 -1.332 15.411 1.00 39.31 128 ASP A C 1
ATOM 996 O O . ASP A 1 128 ? 19.822 -0.681 14.803 1.00 39.31 128 ASP A O 1
ATOM 1000 N N . ASN A 1 129 ? 17.924 -1.842 14.758 1.00 43.97 129 ASN A N 1
ATOM 1001 C CA . ASN A 1 129 ? 17.680 -1.633 13.318 1.00 43.97 129 ASN A CA 1
ATOM 1002 C C . ASN A 1 129 ? 16.801 -0.398 13.033 1.00 43.97 129 ASN A C 1
ATOM 1004 O O . ASN A 1 129 ? 16.002 -0.405 12.091 1.00 43.97 129 ASN A O 1
ATOM 1008 N N . ASP A 1 130 ? 16.902 0.653 13.846 1.00 51.03 130 ASP A N 1
ATOM 1009 C CA . ASP A 1 130 ? 16.068 1.850 13.711 1.00 51.03 130 ASP A CA 1
ATOM 1010 C C . ASP A 1 130 ? 16.684 2.825 12.682 1.00 51.03 130 ASP A C 1
ATOM 1012 O O . ASP A 1 130 ? 17.162 3.912 12.998 1.00 51.03 130 ASP A O 1
ATOM 1016 N N . VAL A 1 131 ? 16.686 2.429 11.402 1.00 54.94 131 VAL A N 1
ATOM 1017 C CA . VAL A 1 131 ? 17.168 3.249 10.262 1.00 54.94 131 VAL A CA 1
ATOM 1018 C C . VAL A 1 131 ? 16.448 4.608 10.201 1.00 54.94 131 VAL A C 1
ATOM 1020 O O . VAL A 1 131 ? 17.010 5.609 9.748 1.00 54.94 131 VAL A O 1
ATOM 1023 N N . GLY A 1 132 ? 15.214 4.679 10.710 1.00 62.41 132 GLY A N 1
ATOM 1024 C CA . GLY A 1 132 ? 14.479 5.924 10.911 1.00 62.41 132 GLY A CA 1
ATOM 1025 C C . GLY A 1 132 ? 15.193 6.915 11.840 1.00 62.41 132 GLY A C 1
ATOM 1026 O O . GLY A 1 132 ? 15.153 8.113 11.566 1.00 62.41 132 GLY A O 1
ATOM 1027 N N . GLU A 1 133 ? 15.901 6.445 12.876 1.00 78.69 133 GLU A N 1
ATOM 1028 C CA . GLU A 1 133 ? 16.660 7.292 13.812 1.00 78.69 133 GLU A CA 1
ATOM 1029 C C . GLU A 1 133 ? 17.874 7.943 13.125 1.00 78.69 133 GLU A C 1
ATOM 1031 O O . GLU A 1 133 ? 18.158 9.120 13.356 1.00 78.69 133 GLU A O 1
ATOM 1036 N N . ALA A 1 134 ? 18.543 7.241 12.203 1.00 88.31 134 ALA A N 1
ATOM 1037 C CA . ALA A 1 134 ? 19.660 7.809 11.442 1.00 88.31 134 ALA A CA 1
ATOM 1038 C C . ALA A 1 134 ? 19.221 9.008 10.581 1.00 88.31 134 ALA A C 1
ATOM 1040 O O . ALA A 1 134 ? 19.902 10.038 10.544 1.00 88.31 134 ALA A O 1
ATOM 1041 N N . LEU A 1 135 ? 18.057 8.909 9.926 1.00 90.19 135 LEU A N 1
ATOM 1042 C CA . LEU A 1 135 ? 17.504 10.012 9.138 1.00 90.19 135 LEU A CA 1
ATOM 1043 C C . LEU A 1 135 ? 17.000 11.162 10.026 1.00 90.19 135 LEU A C 1
ATOM 1045 O O . LEU A 1 135 ? 17.141 12.322 9.646 1.00 90.19 135 LEU A O 1
ATOM 1049 N N . GLU A 1 136 ? 16.463 10.872 11.219 1.00 92.88 136 GLU A N 1
ATOM 1050 C CA . GLU A 1 136 ? 16.111 11.916 12.193 1.00 92.88 136 GLU A CA 1
ATOM 1051 C C . GLU A 1 136 ? 17.330 12.757 12.582 1.00 92.88 136 GLU A C 1
ATOM 1053 O O . GLU A 1 136 ? 17.253 13.988 12.581 1.00 92.88 136 GLU A O 1
ATOM 1058 N N . VAL A 1 137 ? 18.458 12.102 12.875 1.00 93.12 137 VAL A N 1
ATOM 1059 C CA . VAL A 1 137 ? 19.716 12.776 13.223 1.00 93.12 137 VAL A CA 1
ATOM 1060 C C . VAL A 1 137 ? 20.229 13.613 12.052 1.00 93.12 137 VAL A C 1
ATOM 1062 O O . VAL A 1 137 ? 20.578 14.777 12.254 1.00 93.12 137 VAL A O 1
ATOM 1065 N N . HIS A 1 138 ? 20.234 13.058 10.835 1.00 92.94 138 HIS A N 1
ATOM 1066 C CA . HIS A 1 138 ? 20.685 13.768 9.634 1.00 92.94 138 HIS A CA 1
ATOM 1067 C C . HIS A 1 138 ? 19.848 15.026 9.346 1.00 92.94 138 HIS A C 1
ATOM 1069 O O . HIS A 1 138 ? 20.401 16.091 9.074 1.00 92.94 138 HIS A O 1
ATOM 1075 N N . ASP A 1 139 ? 18.520 14.928 9.457 1.00 92.19 139 ASP A N 1
ATOM 1076 C CA . ASP A 1 139 ? 17.599 16.043 9.201 1.00 92.19 139 ASP A CA 1
ATOM 1077 C C . ASP A 1 139 ? 17.545 17.071 10.355 1.00 92.19 139 ASP A C 1
ATOM 1079 O O . ASP A 1 139 ? 16.859 18.093 10.248 1.00 92.19 139 ASP A O 1
ATOM 1083 N N . GLY A 1 140 ? 18.203 16.804 11.491 1.00 94.12 140 GLY A N 1
ATOM 1084 C CA . GLY A 1 140 ? 18.073 17.618 12.705 1.00 94.12 140 GLY A CA 1
ATOM 1085 C C . GLY A 1 140 ? 16.669 17.563 13.324 1.00 94.12 140 GLY A C 1
ATOM 1086 O O . GLY A 1 140 ? 16.214 18.521 13.957 1.00 94.12 140 GLY A O 1
ATOM 1087 N N . ALA A 1 141 ? 15.947 16.461 13.116 1.00 93.44 141 ALA A N 1
ATOM 1088 C CA . ALA A 1 141 ? 14.646 16.212 13.715 1.00 93.44 141 ALA A CA 1
ATOM 1089 C C . ALA A 1 141 ? 14.770 15.786 15.188 1.00 93.44 141 ALA A C 1
ATOM 1091 O O . ALA A 1 141 ? 15.758 15.204 15.623 1.00 93.44 141 ALA A O 1
ATOM 1092 N N . SER A 1 142 ? 13.726 16.049 15.979 1.00 94.50 142 SER A N 1
ATOM 1093 C CA . SER A 1 142 ? 13.636 15.520 17.342 1.00 94.50 142 SER A CA 1
ATOM 1094 C C . SER A 1 142 ? 13.535 13.994 17.324 1.00 94.50 142 SER A C 1
ATOM 1096 O O . SER A 1 142 ? 12.748 13.462 16.537 1.00 94.50 142 SER A O 1
ATOM 1098 N N . LYS A 1 143 ? 14.226 13.318 18.249 1.00 93.75 143 LYS A N 1
ATOM 1099 C CA . LYS A 1 143 ? 14.146 11.861 18.423 1.00 93.75 143 LYS A CA 1
ATOM 1100 C C . LYS A 1 143 ? 12.692 11.376 18.476 1.00 93.75 143 LYS A C 1
ATOM 1102 O O . LYS A 1 143 ? 11.877 11.920 19.227 1.00 93.75 143 LYS A O 1
ATOM 1107 N N . GLY A 1 144 ? 12.377 10.361 17.680 1.00 91.62 144 GLY A N 1
ATOM 1108 C CA . GLY A 1 144 ? 11.051 9.763 17.567 1.00 91.62 144 GLY A CA 1
ATOM 1109 C C . GLY A 1 144 ? 10.092 10.491 16.622 1.00 91.62 144 GLY A C 1
ATOM 1110 O O . GLY A 1 144 ? 8.933 10.087 16.514 1.00 91.62 144 GLY A O 1
ATOM 1111 N N . LYS A 1 145 ? 10.500 11.564 15.932 1.00 93.50 145 LYS A N 1
ATOM 1112 C CA . LYS A 1 145 ? 9.622 12.271 14.980 1.00 93.50 145 LYS A CA 1
ATOM 1113 C C . LYS A 1 145 ? 9.162 11.361 13.837 1.00 93.50 145 LYS A C 1
ATOM 1115 O O . LYS A 1 145 ? 8.001 11.440 13.434 1.00 93.50 145 LYS A O 1
ATOM 1120 N N . TYR A 1 146 ? 10.041 10.512 13.323 1.00 94.06 146 TYR A N 1
ATOM 1121 C CA . TYR A 1 146 ? 9.784 9.569 12.242 1.00 94.06 146 TYR A CA 1
ATOM 1122 C C . TYR A 1 146 ? 9.418 8.196 12.816 1.00 94.06 146 TYR A C 1
ATOM 1124 O O . TYR A 1 146 ? 8.344 7.677 12.494 1.00 94.06 146 TYR A O 1
ATOM 1132 N N . THR A 1 147 ? 10.207 7.666 13.755 1.00 92.44 147 THR A N 1
ATOM 1133 C CA . THR A 1 147 ? 9.990 6.306 14.287 1.00 92.44 147 THR A CA 1
ATOM 1134 C C . THR A 1 147 ? 8.724 6.176 15.130 1.00 92.44 147 THR A C 1
ATOM 1136 O O . THR A 1 147 ? 8.014 5.178 15.031 1.00 92.44 147 THR A O 1
ATOM 1139 N N . ILE A 1 148 ? 8.333 7.222 15.868 1.00 91.62 148 ILE A N 1
ATOM 1140 C CA . ILE A 1 148 ? 7.105 7.237 16.687 1.00 91.62 148 ILE A CA 1
ATOM 1141 C C . ILE A 1 148 ? 6.015 8.106 16.045 1.00 91.62 148 ILE A C 1
ATOM 1143 O O . ILE A 1 148 ? 4.843 7.713 15.980 1.00 91.62 148 ILE A O 1
ATOM 1147 N N . GLY A 1 149 ? 6.387 9.302 15.580 1.00 92.69 149 GLY A N 1
ATOM 1148 C CA . GLY A 1 149 ? 5.461 10.288 15.025 1.00 92.69 149 GLY A CA 1
ATOM 1149 C C . GLY A 1 149 ? 4.836 9.832 13.709 1.00 92.69 149 GLY A C 1
ATOM 1150 O O . GLY A 1 149 ? 3.615 9.912 13.562 1.00 92.69 149 GLY A O 1
ATOM 1151 N N . LEU A 1 150 ? 5.642 9.288 12.792 1.00 93.25 150 LEU A N 1
ATOM 1152 C CA . LEU A 1 150 ? 5.156 8.643 11.566 1.00 93.25 150 LEU A CA 1
ATOM 1153 C C . LEU A 1 150 ? 4.930 7.139 11.761 1.00 93.25 150 LEU A C 1
ATOM 1155 O O . LEU A 1 150 ? 4.090 6.556 11.070 1.00 93.25 150 LEU A O 1
ATOM 1159 N N . GLY A 1 151 ? 5.625 6.526 12.723 1.00 94.69 151 GLY A N 1
ATOM 1160 C CA . GLY A 1 151 ? 5.594 5.083 12.946 1.00 94.69 151 GLY A CA 1
ATOM 1161 C C . GLY A 1 151 ? 6.403 4.311 11.901 1.00 94.69 151 GLY A C 1
ATOM 1162 O O . GLY A 1 151 ? 5.996 3.208 11.544 1.00 94.69 151 GLY A O 1
ATOM 1163 N N . GLN A 1 152 ? 7.455 4.921 11.346 1.00 94.69 152 GLN A N 1
ATOM 1164 C CA . GLN A 1 152 ? 8.275 4.364 10.266 1.00 94.69 152 GLN A CA 1
ATOM 1165 C C . GLN A 1 152 ? 9.646 3.923 10.776 1.00 94.69 152 GLN A C 1
ATOM 1167 O O . GLN A 1 152 ? 10.312 4.695 11.454 1.00 94.69 152 GLN A O 1
ATOM 1172 N N . GLU A 1 153 ? 10.075 2.715 10.420 1.00 93.81 153 GLU A N 1
ATOM 1173 C CA . GLU A 1 153 ? 11.333 2.118 10.903 1.00 93.81 153 GLU A CA 1
ATOM 1174 C C . GLU A 1 153 ? 12.428 2.186 9.833 1.00 93.81 153 GLU A C 1
ATOM 1176 O O . GLU A 1 153 ? 13.587 2.443 10.135 1.00 93.81 153 GLU A O 1
ATOM 1181 N N . CYS A 1 154 ? 12.069 1.978 8.564 1.00 94.50 154 CYS A N 1
ATOM 1182 C CA . CYS A 1 154 ? 12.991 1.993 7.429 1.00 94.50 154 CYS A CA 1
ATOM 1183 C C . CYS A 1 154 ? 12.288 2.540 6.176 1.00 94.50 154 CYS A C 1
ATOM 1185 O O . CYS A 1 154 ? 11.067 2.447 6.043 1.00 94.50 154 CYS A O 1
ATOM 1187 N N . MET A 1 155 ? 13.068 3.056 5.224 1.00 95.00 155 MET A N 1
ATOM 1188 C CA . MET A 1 155 ? 12.569 3.558 3.943 1.00 95.00 155 MET A CA 1
ATOM 1189 C C . MET A 1 155 ? 13.411 3.001 2.793 1.00 95.00 155 MET A C 1
ATOM 1191 O O . MET A 1 155 ? 14.615 3.243 2.726 1.00 95.00 155 MET A O 1
ATOM 1195 N N . ALA A 1 156 ? 12.783 2.247 1.890 1.00 96.38 156 ALA A N 1
ATOM 1196 C CA . ALA A 1 156 ? 13.435 1.755 0.680 1.00 96.38 156 ALA A CA 1
ATOM 1197 C C . ALA A 1 156 ? 13.339 2.797 -0.441 1.00 96.38 156 ALA A C 1
ATOM 1199 O O . ALA A 1 156 ? 12.355 3.525 -0.538 1.00 96.38 156 ALA A O 1
ATOM 1200 N N . PHE A 1 157 ? 14.334 2.846 -1.317 1.00 96.25 157 PHE A N 1
ATOM 1201 C CA . PHE A 1 157 ? 14.364 3.772 -2.445 1.00 96.25 157 PHE A CA 1
ATOM 1202 C C . PHE A 1 157 ? 15.056 3.120 -3.641 1.00 96.25 157 PHE A C 1
ATOM 1204 O O . PHE A 1 157 ? 15.928 2.269 -3.469 1.00 96.25 157 PHE A O 1
ATOM 1211 N N . CYS A 1 158 ? 14.670 3.525 -4.849 1.00 96.50 158 CYS A N 1
ATOM 1212 C CA . CYS A 1 158 ? 15.356 3.109 -6.067 1.00 96.50 158 CYS A CA 1
ATOM 1213 C C . CYS A 1 158 ? 16.668 3.881 -6.228 1.00 96.50 158 CYS A C 1
ATOM 1215 O O . CYS A 1 158 ? 16.741 5.079 -5.955 1.00 96.50 158 CYS A O 1
ATOM 1217 N N . THR A 1 159 ? 17.701 3.195 -6.708 1.00 95.56 159 THR A N 1
ATOM 1218 C CA . THR A 1 159 ? 18.911 3.841 -7.233 1.00 95.56 159 THR A CA 1
ATOM 1219 C C . THR A 1 159 ? 18.768 4.090 -8.738 1.00 95.56 159 THR A C 1
ATOM 1221 O O . THR A 1 159 ? 17.763 3.705 -9.328 1.00 95.56 159 THR A O 1
ATOM 1224 N N . GLU A 1 160 ? 19.773 4.676 -9.401 1.00 95.50 160 GLU A N 1
ATOM 1225 C CA . GLU A 1 160 ? 19.692 4.943 -10.851 1.00 95.50 160 GLU A CA 1
ATOM 1226 C C . GLU A 1 160 ? 19.556 3.686 -11.727 1.00 95.50 160 GLU A C 1
ATOM 1228 O O . GLU A 1 160 ? 19.250 3.804 -12.914 1.00 95.50 160 GLU A O 1
ATOM 1233 N N . VAL A 1 161 ? 19.795 2.493 -11.169 1.00 96.75 161 VAL A N 1
ATOM 1234 C CA . VAL A 1 161 ? 19.632 1.222 -11.885 1.00 96.75 161 VAL A CA 1
ATOM 1235 C C . VAL A 1 161 ? 18.229 0.624 -11.738 1.00 96.75 161 VAL A C 1
ATOM 1237 O O . VAL A 1 161 ? 17.928 -0.353 -12.418 1.00 96.75 161 VAL A O 1
ATOM 1240 N N . GLU A 1 162 ? 17.348 1.188 -10.908 1.00 98.00 162 GLU A N 1
ATOM 1241 C CA . GLU A 1 162 ? 15.973 0.707 -10.732 1.00 98.00 162 GLU A CA 1
ATOM 1242 C C . GLU A 1 162 ? 14.939 1.781 -11.078 1.00 98.00 162 GLU A C 1
ATOM 1244 O O . GLU A 1 162 ? 15.085 2.955 -10.750 1.00 98.00 162 GLU A O 1
ATOM 1249 N N . ASP A 1 163 ? 13.854 1.364 -11.728 1.00 98.38 163 ASP A N 1
ATOM 1250 C CA . ASP A 1 163 ? 12.668 2.183 -11.960 1.00 98.38 163 ASP A CA 1
ATOM 1251 C C . ASP A 1 163 ? 11.395 1.319 -11.870 1.00 98.38 163 ASP A C 1
ATOM 1253 O O . ASP A 1 163 ? 11.446 0.106 -11.646 1.00 98.38 163 ASP A O 1
ATOM 1257 N N . VAL A 1 164 ? 10.219 1.928 -12.041 1.00 98.62 164 VAL A N 1
ATOM 1258 C CA . VAL A 1 164 ? 8.946 1.188 -11.973 1.00 98.62 164 VAL A CA 1
ATOM 1259 C C . VAL A 1 164 ? 8.804 0.107 -13.046 1.00 98.62 164 VAL A C 1
ATOM 1261 O O . VAL A 1 164 ? 8.092 -0.875 -12.835 1.00 98.62 164 VAL A O 1
ATOM 1264 N N . ILE A 1 165 ? 9.509 0.220 -14.176 1.00 98.75 165 ILE A N 1
ATOM 1265 C CA . ILE A 1 165 ? 9.505 -0.811 -15.217 1.00 98.75 165 ILE A CA 1
ATOM 1266 C C . ILE A 1 165 ? 10.386 -1.981 -14.775 1.00 98.75 165 ILE A C 1
ATOM 1268 O O . ILE A 1 165 ? 9.934 -3.124 -14.837 1.00 98.75 165 ILE A O 1
ATOM 1272 N N . SER A 1 166 ? 11.600 -1.727 -14.279 1.00 98.75 166 SER A N 1
ATOM 1273 C CA . SER A 1 166 ? 12.511 -2.785 -13.827 1.00 98.75 166 SER A CA 1
ATOM 1274 C C . SER A 1 166 ? 11.951 -3.545 -12.617 1.00 98.75 166 SER A C 1
ATOM 1276 O O . SER A 1 166 ? 11.975 -4.781 -12.597 1.00 98.75 166 SER A O 1
ATOM 1278 N N . MET A 1 167 ? 11.340 -2.842 -11.655 1.00 98.75 167 MET A N 1
ATOM 1279 C CA . MET A 1 167 ? 10.630 -3.472 -10.536 1.00 98.75 167 MET A CA 1
ATOM 1280 C C . MET A 1 167 ? 9.462 -4.340 -11.027 1.00 98.75 167 MET A C 1
ATOM 1282 O O . MET A 1 167 ? 9.275 -5.464 -10.551 1.00 98.75 167 MET A O 1
ATOM 1286 N N . SER A 1 168 ? 8.708 -3.860 -12.021 1.00 98.88 168 SER A N 1
ATOM 1287 C CA . SER A 1 168 ? 7.571 -4.588 -12.594 1.00 98.88 168 SER A CA 1
ATOM 1288 C C . SER A 1 168 ? 7.988 -5.831 -13.384 1.00 98.88 168 SER A C 1
ATOM 1290 O O . SER A 1 168 ? 7.430 -6.908 -13.168 1.00 98.88 168 SER A O 1
ATOM 1292 N N . LEU A 1 169 ? 9.010 -5.724 -14.242 1.00 98.81 169 LEU A N 1
ATOM 1293 C CA . LEU A 1 169 ? 9.606 -6.865 -14.949 1.00 98.81 169 LEU A CA 1
ATOM 1294 C C . LEU A 1 169 ? 10.081 -7.931 -13.955 1.00 98.81 169 LEU A C 1
ATOM 1296 O O . LEU A 1 169 ? 9.825 -9.123 -14.147 1.00 98.81 169 LEU A O 1
ATOM 1300 N N . THR A 1 170 ? 10.709 -7.494 -12.859 1.00 98.69 170 THR A N 1
ATOM 1301 C CA . THR A 1 170 ? 11.196 -8.370 -11.788 1.00 98.69 170 THR A CA 1
ATOM 1302 C C . THR A 1 170 ? 10.060 -9.125 -11.110 1.00 98.69 170 THR A C 1
ATOM 1304 O O . THR A 1 170 ? 10.115 -10.353 -11.014 1.00 98.69 170 THR A O 1
ATOM 1307 N N . VAL A 1 171 ? 9.014 -8.432 -10.645 1.00 98.62 171 VAL A N 1
ATOM 1308 C CA . VAL A 1 171 ? 7.936 -9.085 -9.887 1.00 98.62 171 VAL A CA 1
ATOM 1309 C C . VAL A 1 171 ? 7.059 -9.978 -10.771 1.00 98.62 171 VAL A C 1
ATOM 1311 O O . VAL A 1 171 ? 6.677 -11.060 -10.326 1.00 98.62 171 VAL A O 1
ATOM 1314 N N . VAL A 1 172 ? 6.809 -9.592 -12.030 1.00 98.81 172 VAL A N 1
ATOM 1315 C CA . VAL A 1 172 ? 6.068 -10.420 -12.998 1.00 98.81 172 VAL A CA 1
ATOM 1316 C C . VAL A 1 172 ? 6.843 -11.692 -13.317 1.00 98.81 172 VAL A C 1
ATOM 1318 O O . VAL A 1 172 ? 6.306 -12.788 -13.168 1.00 98.81 172 VAL A O 1
ATOM 1321 N N . THR A 1 173 ? 8.122 -11.564 -13.681 1.00 98.44 173 THR A N 1
ATOM 1322 C CA . THR A 1 173 ? 8.974 -12.721 -13.988 1.00 98.44 173 THR A CA 1
ATOM 1323 C C . THR A 1 173 ? 9.078 -13.649 -12.777 1.00 98.44 173 THR A C 1
ATOM 1325 O O . THR A 1 173 ? 8.874 -14.854 -12.900 1.00 98.44 173 THR A O 1
ATOM 1328 N N . SER A 1 174 ? 9.296 -13.090 -11.579 1.00 98.38 174 SER A N 1
ATOM 1329 C CA . SER A 1 174 ? 9.382 -13.873 -10.341 1.00 98.38 174 SER A CA 1
ATOM 1330 C C . SER A 1 174 ? 8.086 -14.627 -10.029 1.00 98.38 174 SER A C 1
ATOM 1332 O O . SER A 1 174 ? 8.148 -15.770 -9.576 1.00 98.38 174 SER A O 1
ATOM 1334 N N . LEU A 1 175 ? 6.919 -14.015 -10.267 1.00 98.75 175 LEU A N 1
ATOM 1335 C CA . LEU A 1 175 ? 5.623 -14.665 -10.069 1.00 98.75 175 LEU A CA 1
ATOM 1336 C C . LEU A 1 175 ? 5.444 -15.832 -11.043 1.00 98.75 175 LEU A C 1
ATOM 1338 O O . LEU A 1 175 ? 5.152 -16.942 -10.595 1.00 98.75 175 LEU A O 1
ATOM 1342 N N . LEU A 1 176 ? 5.645 -15.599 -12.345 1.00 98.62 176 LEU A N 1
ATOM 1343 C CA . LEU A 1 176 ? 5.469 -16.627 -13.375 1.00 98.62 176 LEU A CA 1
ATOM 1344 C C . LEU A 1 176 ? 6.404 -17.821 -13.133 1.00 98.62 176 LEU A C 1
ATOM 1346 O O . LEU A 1 176 ? 5.950 -18.965 -13.134 1.00 98.62 176 LEU A O 1
ATOM 1350 N N . GLU A 1 177 ? 7.680 -17.563 -12.831 1.00 97.94 177 GLU A N 1
ATOM 1351 C CA . GLU A 1 177 ? 8.676 -18.604 -12.548 1.00 97.94 177 GLU A CA 1
ATOM 1352 C C . GLU A 1 177 ? 8.325 -19.409 -11.284 1.00 97.94 177 GLU A C 1
ATOM 1354 O O . GLU A 1 177 ? 8.284 -20.642 -11.315 1.00 97.94 177 GLU A O 1
ATOM 1359 N N . LYS A 1 178 ? 8.043 -18.736 -10.158 1.00 98.19 178 LYS A N 1
ATOM 1360 C CA . LYS A 1 178 ? 7.871 -19.413 -8.858 1.00 98.19 178 LYS A CA 1
ATOM 1361 C C . LYS A 1 178 ? 6.538 -20.143 -8.722 1.00 98.19 178 LYS A C 1
ATOM 1363 O O . LYS A 1 178 ? 6.494 -21.182 -8.067 1.00 98.19 178 LYS A O 1
ATOM 1368 N N . PHE A 1 179 ? 5.475 -19.639 -9.350 1.00 98.44 179 PHE A N 1
ATOM 1369 C CA . PHE A 1 179 ? 4.185 -20.336 -9.421 1.00 98.44 179 PHE A CA 1
ATOM 1370 C C . PHE A 1 179 ? 4.067 -21.258 -10.642 1.00 98.44 179 PHE A C 1
ATOM 1372 O O . PHE A 1 179 ? 3.057 -21.948 -10.773 1.00 98.44 179 PHE A O 1
ATOM 1379 N N . LYS A 1 180 ? 5.101 -21.321 -11.497 1.00 98.38 180 LYS A N 1
ATOM 1380 C CA . LYS A 1 180 ? 5.153 -22.142 -12.719 1.00 98.38 180 LYS A CA 1
ATOM 1381 C C . LYS A 1 180 ? 3.977 -21.871 -13.663 1.00 98.38 180 LYS A C 1
ATOM 1383 O O . LYS A 1 180 ? 3.343 -22.797 -14.166 1.00 98.38 180 LYS A O 1
ATOM 1388 N N . ILE A 1 181 ? 3.681 -20.595 -13.877 1.00 98.56 181 ILE A N 1
ATOM 1389 C CA . ILE A 1 181 ? 2.614 -20.152 -14.771 1.00 98.56 181 ILE A CA 1
ATOM 1390 C C . ILE A 1 181 ? 3.185 -20.025 -16.178 1.00 98.56 181 ILE A C 1
ATOM 1392 O O . ILE A 1 181 ? 4.133 -19.274 -16.397 1.00 98.56 181 ILE A O 1
ATOM 1396 N N . ASP A 1 182 ? 2.601 -20.749 -17.131 1.00 98.50 182 ASP A N 1
ATOM 1397 C CA . ASP A 1 182 ? 2.904 -20.563 -18.550 1.00 98.50 182 ASP A CA 1
ATOM 1398 C C . ASP A 1 182 ? 2.476 -19.141 -18.966 1.00 98.50 182 ASP A C 1
ATOM 1400 O O . ASP A 1 182 ? 1.294 -18.811 -18.821 1.00 98.50 182 ASP A O 1
ATOM 1404 N N . PRO A 1 183 ? 3.381 -18.290 -19.493 1.00 98.69 183 PRO A N 1
ATOM 1405 C CA . PRO A 1 183 ? 3.037 -16.945 -19.956 1.00 98.69 183 PRO A CA 1
ATOM 1406 C C . PRO A 1 183 ? 1.882 -16.910 -20.970 1.00 98.69 183 PRO A C 1
ATOM 1408 O O . PRO A 1 183 ? 1.180 -15.902 -21.063 1.00 98.69 183 PRO A O 1
ATOM 1411 N N . LYS A 1 184 ? 1.624 -18.009 -21.698 1.00 98.69 184 LYS A N 1
ATOM 1412 C CA . LYS A 1 184 ? 0.474 -18.147 -22.614 1.00 98.69 184 LYS A CA 1
ATOM 1413 C C . LYS A 1 184 ? -0.880 -18.197 -21.903 1.00 98.69 184 LYS A C 1
ATOM 1415 O O . LYS A 1 184 ? -1.906 -17.962 -22.532 1.00 98.69 184 LYS A O 1
ATOM 1420 N N . GLN A 1 185 ? -0.891 -18.491 -20.603 1.00 98.75 185 GLN A N 1
ATOM 1421 C CA . GLN A 1 185 ? -2.093 -18.535 -19.766 1.00 98.75 185 GLN A CA 1
ATOM 1422 C C . GLN A 1 185 ? -2.480 -17.165 -19.200 1.00 98.75 185 GLN A C 1
ATOM 1424 O O . GLN A 1 185 ? -3.380 -17.098 -18.372 1.00 98.75 185 GLN A O 1
ATOM 1429 N N . ILE A 1 186 ? -1.829 -16.075 -19.615 1.00 98.88 186 ILE A N 1
ATOM 1430 C CA . ILE A 1 186 ? -2.242 -14.712 -19.263 1.00 98.88 186 ILE A CA 1
ATOM 1431 C C . ILE A 1 186 ? -3.083 -14.139 -20.408 1.00 98.88 186 ILE A C 1
ATOM 1433 O O . ILE A 1 186 ? -2.605 -14.068 -21.540 1.00 98.88 186 ILE A O 1
ATOM 1437 N N . GLY A 1 187 ? -4.329 -13.756 -20.118 1.00 98.81 187 GLY A N 1
ATOM 1438 C CA . GLY A 1 187 ? -5.264 -13.149 -21.082 1.00 98.81 187 GLY A CA 1
ATOM 1439 C C . GLY A 1 187 ? -5.521 -11.663 -20.838 1.00 98.81 187 GLY A C 1
ATOM 1440 O O . GLY A 1 187 ? -5.918 -10.938 -21.748 1.00 98.81 187 GLY A O 1
ATOM 1441 N N . ARG A 1 188 ? -5.211 -11.173 -19.633 1.00 98.94 188 ARG A N 1
ATOM 1442 C CA . ARG A 1 188 ? -5.253 -9.749 -19.292 1.00 98.94 188 ARG A CA 1
ATOM 1443 C C . ARG A 1 188 ? -4.073 -9.372 -18.406 1.00 98.94 188 ARG A C 1
ATOM 1445 O O . ARG A 1 188 ? -3.780 -10.077 -17.447 1.00 98.94 188 ARG A O 1
ATOM 1452 N N . LEU A 1 189 ? -3.427 -8.249 -18.701 1.00 98.94 189 LEU A N 1
ATOM 1453 C CA . LEU A 1 189 ? -2.362 -7.648 -17.904 1.00 98.94 189 LEU A CA 1
ATOM 1454 C C . LEU A 1 189 ? -2.646 -6.157 -17.745 1.00 98.94 189 LEU A C 1
ATOM 1456 O O . LEU A 1 189 ? -2.704 -5.434 -18.738 1.00 98.94 189 LEU A O 1
ATOM 1460 N N . GLU A 1 190 ? -2.790 -5.694 -16.508 1.00 98.88 190 GLU A N 1
ATOM 1461 C CA . GLU A 1 190 ? -3.093 -4.294 -16.208 1.00 98.88 190 GLU A CA 1
ATOM 1462 C C . GLU A 1 190 ? -2.169 -3.748 -15.115 1.00 98.88 190 GLU A C 1
ATOM 1464 O O . GLU A 1 190 ? -1.862 -4.450 -14.147 1.00 98.88 190 GLU A O 1
ATOM 1469 N N . VAL A 1 191 ? -1.717 -2.501 -15.269 1.00 98.94 191 VAL A N 1
ATOM 1470 C CA . VAL A 1 191 ? -0.787 -1.859 -14.329 1.00 98.94 191 VAL A CA 1
ATOM 1471 C C . VAL A 1 191 ? -1.472 -0.702 -13.611 1.00 98.94 191 VAL A C 1
ATOM 1473 O O . VAL A 1 191 ? -2.041 0.184 -14.237 1.00 98.94 191 VAL A O 1
ATOM 1476 N N . GLY A 1 192 ? -1.396 -0.682 -12.288 1.00 98.88 192 GLY A N 1
ATOM 1477 C 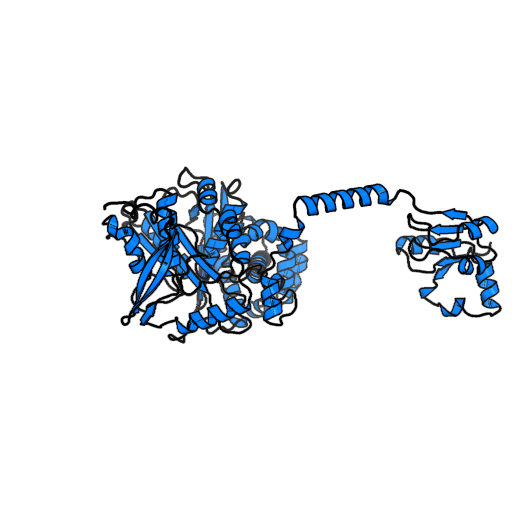CA . GLY A 1 192 ? -1.689 0.487 -11.476 1.00 98.88 192 GLY A CA 1
ATOM 1478 C C . GLY A 1 192 ? -0.405 1.217 -11.111 1.00 98.88 192 GLY A C 1
ATOM 1479 O O . GLY A 1 192 ? 0.477 0.620 -10.498 1.00 98.88 192 GLY A O 1
ATOM 1480 N N . SER A 1 193 ? -0.303 2.494 -11.469 1.00 98.75 193 SER A N 1
ATOM 1481 C CA . SER A 1 193 ? 0.829 3.343 -11.085 1.00 98.75 193 SER A CA 1
ATOM 1482 C C . SER A 1 193 ? 0.451 4.823 -11.139 1.00 98.75 193 SER A C 1
ATOM 1484 O O . SER A 1 193 ? -0.436 5.230 -11.901 1.00 98.75 193 SER A O 1
ATOM 1486 N N . GLU A 1 194 ? 1.141 5.631 -10.338 1.00 97.69 194 GLU A N 1
ATOM 1487 C CA . GLU A 1 194 ? 1.170 7.092 -10.428 1.00 97.69 194 GLU A CA 1
ATOM 1488 C C . GLU A 1 194 ? 2.575 7.655 -10.733 1.00 97.69 194 GLU A C 1
ATOM 1490 O O . GLU A 1 194 ? 2.757 8.880 -10.783 1.00 97.69 194 GLU A O 1
ATOM 1495 N N . THR A 1 195 ? 3.573 6.790 -10.938 1.00 96.62 195 THR A N 1
ATOM 1496 C CA . THR A 1 195 ? 4.910 7.152 -11.428 1.00 96.62 195 THR A CA 1
ATOM 1497 C C . THR A 1 195 ? 4.920 7.143 -12.959 1.00 96.62 195 THR A C 1
ATOM 1499 O O . THR A 1 195 ? 5.059 6.109 -13.610 1.00 96.62 195 THR A O 1
ATOM 1502 N N . VAL A 1 196 ? 4.776 8.326 -13.558 1.00 93.56 196 VAL A N 1
ATOM 1503 C CA . VAL A 1 196 ? 4.694 8.490 -15.016 1.00 93.56 196 VAL A CA 1
ATOM 1504 C C . VAL A 1 196 ? 6.093 8.619 -15.621 1.00 93.56 196 VAL A C 1
ATOM 1506 O O . VAL A 1 196 ? 6.752 9.639 -15.451 1.00 93.56 196 VAL A O 1
ATOM 1509 N N . ILE A 1 197 ? 6.529 7.605 -16.373 1.00 93.88 197 ILE A N 1
ATOM 1510 C CA . ILE A 1 197 ? 7.779 7.648 -17.157 1.00 93.88 197 ILE A CA 1
ATOM 1511 C C . ILE A 1 197 ? 7.540 8.164 -18.585 1.00 93.88 197 ILE A C 1
ATOM 1513 O O . ILE A 1 197 ? 8.393 8.844 -19.153 1.00 93.88 197 ILE A O 1
ATOM 1517 N N . ASP A 1 198 ? 6.379 7.859 -19.165 1.00 97.38 198 ASP A N 1
ATOM 1518 C CA . ASP A 1 198 ? 5.950 8.326 -20.482 1.00 97.38 198 ASP A CA 1
ATOM 1519 C C . ASP A 1 198 ? 4.466 8.717 -20.416 1.00 97.38 198 ASP A C 1
ATOM 1521 O O . ASP A 1 198 ? 3.670 8.078 -19.732 1.00 97.38 198 ASP A O 1
ATOM 1525 N N . LYS A 1 199 ? 4.087 9.797 -21.107 1.00 96.44 199 LYS A N 1
ATOM 1526 C CA . LYS A 1 199 ? 2.724 10.358 -21.053 1.00 96.44 199 LYS A CA 1
ATOM 1527 C C . LYS A 1 199 ? 1.719 9.618 -21.941 1.00 96.44 199 LYS A C 1
ATOM 1529 O O . LYS A 1 199 ? 0.531 9.919 -21.879 1.00 96.44 199 LYS A O 1
ATOM 1534 N N . SER A 1 200 ? 2.189 8.721 -22.806 1.00 97.69 200 SER A N 1
ATOM 1535 C CA . SER A 1 200 ? 1.367 7.977 -23.762 1.00 97.69 200 SER A CA 1
ATOM 1536 C C . SER A 1 200 ? 1.660 6.479 -23.748 1.00 97.69 200 SER A C 1
ATOM 1538 O O . SER A 1 200 ? 0.727 5.686 -23.862 1.00 97.69 200 SER A O 1
ATOM 1540 N N . LYS A 1 201 ? 2.931 6.073 -23.666 1.00 98.62 201 LYS A N 1
ATOM 1541 C CA . LYS A 1 201 ? 3.331 4.663 -23.645 1.00 98.62 201 LYS A CA 1
ATOM 1542 C C . LYS A 1 201 ? 3.174 4.103 -22.232 1.00 98.62 201 LYS A C 1
ATOM 1544 O O . LYS A 1 201 ? 3.897 4.482 -21.321 1.00 98.62 201 LYS A O 1
ATOM 1549 N N . SER A 1 202 ? 2.265 3.151 -22.081 1.00 98.75 202 SER A N 1
ATOM 1550 C CA . SER A 1 202 ? 1.987 2.492 -20.806 1.00 98.75 202 SER A CA 1
ATOM 1551 C C . SER A 1 202 ? 3.119 1.570 -20.342 1.00 98.75 202 SER A C 1
ATOM 1553 O O . SER A 1 202 ? 3.768 0.907 -21.164 1.00 98.75 202 SER A O 1
ATOM 1555 N N . ILE A 1 203 ? 3.293 1.442 -19.023 1.00 98.81 203 ILE A N 1
ATOM 1556 C CA . ILE A 1 203 ? 4.141 0.436 -18.367 1.00 98.81 203 ILE A CA 1
ATOM 1557 C C . ILE A 1 203 ? 3.728 -0.962 -18.834 1.00 98.81 203 ILE A C 1
ATOM 1559 O O . ILE A 1 203 ? 4.595 -1.769 -19.173 1.00 98.81 203 ILE A O 1
ATOM 1563 N N . LYS A 1 204 ? 2.420 -1.227 -18.982 1.00 98.81 204 LYS A N 1
ATOM 1564 C CA . LYS A 1 204 ? 1.904 -2.488 -19.542 1.00 98.81 204 LYS A CA 1
ATOM 1565 C C . LYS A 1 204 ? 2.603 -2.889 -20.840 1.00 98.81 204 LYS A C 1
ATOM 1567 O O . LYS A 1 204 ? 2.961 -4.050 -21.013 1.00 98.81 204 LYS A O 1
ATOM 1572 N N . THR A 1 205 ? 2.837 -1.945 -21.757 1.00 98.75 205 THR A N 1
ATOM 1573 C CA . THR A 1 205 ? 3.513 -2.256 -23.030 1.00 98.75 205 THR A CA 1
ATOM 1574 C C . THR A 1 205 ? 5.009 -2.525 -22.881 1.00 98.75 205 THR A C 1
ATOM 1576 O O . THR A 1 205 ? 5.564 -3.202 -23.737 1.00 98.75 205 THR A O 1
ATOM 1579 N N . PHE A 1 206 ? 5.674 -2.033 -21.830 1.00 98.75 206 PHE A N 1
ATOM 1580 C CA . PHE A 1 206 ? 7.033 -2.477 -21.500 1.00 98.75 206 PHE A CA 1
ATOM 1581 C C . PHE A 1 206 ? 7.033 -3.921 -20.987 1.00 98.75 206 PHE A C 1
ATOM 1583 O O . PHE A 1 206 ? 7.929 -4.686 -21.333 1.00 98.75 206 PHE A O 1
ATOM 1590 N N . LEU A 1 207 ? 6.018 -4.319 -20.215 1.00 98.81 207 LEU A N 1
ATOM 1591 C CA . LEU A 1 207 ? 5.911 -5.677 -19.668 1.00 98.81 207 LEU A CA 1
ATOM 1592 C C . LEU A 1 207 ? 5.597 -6.745 -20.715 1.00 98.81 207 LEU A C 1
ATOM 1594 O O . LEU A 1 207 ? 5.864 -7.919 -20.467 1.00 98.81 207 LEU A O 1
ATOM 1598 N N . MET A 1 208 ? 5.102 -6.358 -21.895 1.00 98.75 208 MET A N 1
ATOM 1599 C CA . MET A 1 208 ? 4.899 -7.297 -23.003 1.00 98.75 208 MET A CA 1
ATOM 1600 C C . MET A 1 208 ? 6.191 -8.021 -23.412 1.00 98.75 208 MET A C 1
ATOM 1602 O O . MET A 1 208 ? 6.095 -9.158 -23.860 1.00 98.75 208 MET A O 1
ATOM 1606 N N . GLN A 1 209 ? 7.373 -7.444 -23.148 1.00 98.00 209 GLN A N 1
ATOM 1607 C CA . GLN A 1 209 ? 8.679 -8.094 -23.350 1.00 98.00 209 GLN A CA 1
ATOM 1608 C C . GLN A 1 209 ? 8.786 -9.461 -22.653 1.00 98.00 209 GLN A C 1
ATOM 1610 O O . GLN A 1 209 ? 9.416 -10.372 -23.177 1.00 98.00 209 GLN A O 1
ATOM 1615 N N . VAL A 1 210 ? 8.119 -9.650 -21.506 1.00 98.00 210 VAL A N 1
ATOM 1616 C CA . VAL A 1 210 ? 8.095 -10.942 -20.787 1.00 98.00 210 VAL A CA 1
ATOM 1617 C C . VAL A 1 210 ? 7.334 -12.023 -21.570 1.00 98.00 210 VAL A C 1
ATOM 1619 O O . VAL A 1 210 ? 7.569 -13.214 -21.387 1.00 98.00 210 VAL A O 1
ATOM 1622 N N . PHE A 1 211 ? 6.415 -11.622 -22.449 1.00 98.44 211 PHE A N 1
ATOM 1623 C CA . PHE A 1 211 ? 5.526 -12.517 -23.188 1.00 98.44 211 PHE A CA 1
ATOM 1624 C C . PHE A 1 211 ? 5.960 -12.733 -24.643 1.00 98.44 211 PHE A C 1
ATOM 1626 O O . PHE A 1 211 ? 5.479 -13.677 -25.277 1.00 98.44 211 PHE A O 1
ATOM 1633 N N . GLU A 1 212 ? 6.886 -11.918 -25.160 1.00 95.88 212 GLU A N 1
ATOM 1634 C CA . GLU A 1 212 ? 7.355 -11.952 -26.553 1.00 95.88 212 GLU A CA 1
ATOM 1635 C C . GLU A 1 212 ? 7.899 -13.327 -26.959 1.00 95.88 212 GLU A C 1
ATOM 1637 O O . GLU A 1 212 ? 7.460 -13.876 -27.970 1.00 95.88 212 GLU A O 1
ATOM 1642 N N . GLU A 1 213 ? 8.767 -13.939 -26.144 1.00 94.06 213 GLU A N 1
ATOM 1643 C CA . GLU A 1 213 ? 9.338 -15.267 -26.435 1.00 94.06 213 GLU A CA 1
ATOM 1644 C C . GLU A 1 213 ? 8.270 -16.367 -26.526 1.00 94.06 213 GLU A C 1
ATOM 1646 O O . GLU A 1 213 ? 8.398 -17.317 -27.300 1.00 94.06 213 GLU A O 1
ATOM 1651 N N . SER A 1 214 ? 7.184 -16.236 -25.759 1.00 96.69 214 SER A N 1
ATOM 1652 C CA . SER A 1 214 ? 6.073 -17.191 -25.789 1.00 96.69 214 SER A CA 1
ATOM 1653 C C . SER A 1 214 ? 5.157 -17.009 -27.006 1.00 96.69 214 SER A C 1
ATOM 1655 O O . SER A 1 214 ? 4.349 -17.895 -27.300 1.00 96.69 214 SER A O 1
ATOM 1657 N N . GLY A 1 215 ? 5.260 -15.869 -27.700 1.00 98.12 215 GLY A N 1
ATOM 1658 C CA . GLY A 1 215 ? 4.355 -15.456 -28.772 1.00 98.12 215 GLY A CA 1
ATOM 1659 C C . GLY A 1 215 ? 2.964 -15.021 -28.293 1.00 98.12 215 GLY A C 1
ATOM 1660 O O . GLY A 1 215 ? 2.084 -14.818 -29.128 1.00 98.12 215 GLY A O 1
ATOM 1661 N N . ASN A 1 216 ? 2.734 -14.889 -26.980 1.00 98.56 216 ASN A N 1
ATOM 1662 C CA . ASN A 1 216 ? 1.447 -14.462 -26.429 1.00 98.56 216 ASN A CA 1
ATOM 1663 C C . ASN A 1 216 ? 1.307 -12.933 -26.481 1.00 98.56 216 ASN A C 1
ATOM 1665 O O . ASN A 1 216 ? 1.769 -12.219 -25.593 1.00 98.56 216 ASN A O 1
ATOM 1669 N N . THR A 1 217 ? 0.676 -12.425 -27.536 1.00 98.56 217 THR A N 1
ATOM 1670 C CA . THR A 1 217 ? 0.459 -10.983 -27.742 1.00 98.56 217 THR A CA 1
ATOM 1671 C C . THR A 1 217 ? -0.990 -10.550 -27.537 1.00 98.56 217 THR A C 1
ATOM 1673 O O . THR A 1 217 ? -1.243 -9.365 -27.316 1.00 98.56 217 THR A O 1
ATOM 1676 N N . ASP A 1 218 ? -1.933 -11.493 -27.567 1.00 98.75 218 ASP A N 1
ATOM 1677 C CA . ASP A 1 218 ? -3.357 -11.251 -27.335 1.00 98.75 218 ASP A CA 1
ATOM 1678 C C . ASP A 1 218 ? -3.643 -11.206 -25.828 1.00 98.75 218 ASP A C 1
ATOM 1680 O O . ASP A 1 218 ? -4.085 -12.187 -25.226 1.00 98.75 218 ASP A O 1
ATOM 1684 N N . ILE A 1 219 ? -3.268 -10.081 -25.210 1.00 98.88 219 ILE A N 1
ATOM 1685 C CA . ILE A 1 219 ? -3.406 -9.812 -23.776 1.00 98.88 219 ILE A CA 1
ATOM 1686 C C . ILE A 1 219 ? -4.060 -8.438 -23.592 1.00 98.88 219 ILE A C 1
ATOM 1688 O O . ILE A 1 219 ? -3.443 -7.405 -23.887 1.00 98.88 219 ILE A O 1
ATOM 1692 N N . GLU A 1 220 ? -5.284 -8.408 -23.065 1.00 98.81 220 GLU A N 1
ATOM 1693 C CA . GLU A 1 220 ? -6.009 -7.171 -22.752 1.00 98.81 220 GLU A CA 1
ATOM 1694 C C . GLU A 1 220 ? -5.342 -6.358 -21.625 1.00 98.81 220 GLU A C 1
ATOM 1696 O O . GLU A 1 220 ? -4.446 -6.834 -20.929 1.00 98.81 220 GLU A O 1
ATOM 1701 N N . GLY A 1 221 ? -5.819 -5.129 -21.409 1.00 98.69 221 GLY A N 1
ATOM 1702 C CA . GLY A 1 221 ? -5.387 -4.255 -20.315 1.00 98.69 221 GLY A CA 1
ATOM 1703 C C . GLY A 1 221 ? -4.316 -3.235 -20.716 1.00 98.69 221 GLY A C 1
ATOM 1704 O O . GLY A 1 221 ? -3.612 -3.381 -21.720 1.00 98.69 221 GLY A O 1
ATOM 1705 N N . VAL A 1 222 ? -4.249 -2.154 -19.937 1.00 98.75 222 VAL A N 1
ATOM 1706 C CA . VAL A 1 222 ? -3.338 -1.005 -20.089 1.00 98.75 222 VAL A CA 1
ATOM 1707 C C . VAL A 1 222 ? -2.943 -0.493 -18.694 1.00 98.75 222 VAL A C 1
ATOM 1709 O O . VAL A 1 222 ? -2.934 -1.276 -17.748 1.00 98.75 222 VAL A O 1
ATOM 1712 N N . ASP A 1 223 ? -2.606 0.786 -18.544 1.00 98.81 223 ASP A N 1
ATOM 1713 C CA . ASP A 1 223 ? -2.361 1.380 -17.232 1.00 98.81 223 ASP A CA 1
ATOM 1714 C C . ASP A 1 223 ? -3.632 2.065 -16.699 1.00 98.81 223 ASP A C 1
ATOM 1716 O O . ASP A 1 223 ? -4.385 2.680 -17.458 1.00 98.81 223 ASP A O 1
ATOM 1720 N N . SER A 1 224 ? -3.845 1.978 -15.388 1.00 98.81 224 SER A N 1
ATOM 1721 C CA . SER A 1 224 ? -4.918 2.628 -14.634 1.00 98.81 224 SER A CA 1
ATOM 1722 C C . SER A 1 224 ? -4.316 3.574 -13.592 1.00 98.81 224 SER A C 1
ATOM 1724 O O . SER A 1 224 ? -3.532 3.154 -12.739 1.00 98.81 224 SER A O 1
ATOM 1726 N N . THR A 1 225 ? -4.715 4.850 -13.611 1.00 98.62 225 THR A N 1
ATOM 1727 C CA . THR A 1 225 ? -4.099 5.885 -12.765 1.00 98.62 225 THR A CA 1
ATOM 1728 C C . THR A 1 225 ? -5.135 6.757 -12.061 1.00 98.62 225 THR A C 1
ATOM 1730 O O . THR A 1 225 ? -5.959 7.408 -12.694 1.00 98.62 225 THR A O 1
ATOM 1733 N N . ASN A 1 226 ? -5.025 6.823 -10.733 1.00 98.56 226 ASN A N 1
ATOM 1734 C CA . ASN A 1 226 ? -5.450 7.954 -9.905 1.00 98.56 226 ASN A CA 1
ATOM 1735 C C . ASN A 1 226 ? -4.677 7.870 -8.582 1.00 98.56 226 ASN A C 1
ATOM 1737 O O . ASN A 1 226 ? -5.128 7.188 -7.657 1.00 98.56 226 ASN A O 1
ATOM 1741 N N . ALA A 1 227 ? -3.527 8.544 -8.489 1.00 98.12 227 ALA A N 1
ATOM 1742 C CA . ALA A 1 227 ? -2.647 8.473 -7.317 1.00 98.12 227 ALA A CA 1
ATOM 1743 C C . ALA A 1 227 ? -2.465 7.008 -6.836 1.00 98.12 227 ALA A C 1
ATOM 1745 O O . ALA A 1 227 ? -2.452 6.072 -7.644 1.00 98.12 227 ALA A O 1
ATOM 1746 N N . CYS A 1 228 ? -2.454 6.786 -5.521 1.00 98.50 228 CYS A N 1
ATOM 1747 C CA . CYS A 1 228 ? -2.292 5.473 -4.898 1.00 98.50 228 CYS A CA 1
ATOM 1748 C C . CYS A 1 228 ? -3.469 4.490 -5.124 1.00 98.50 228 CYS A C 1
ATOM 1750 O O . CYS A 1 228 ? -3.423 3.355 -4.650 1.00 98.50 228 CYS A O 1
ATOM 1752 N N . TYR A 1 229 ? -4.530 4.876 -5.847 1.00 98.88 229 TYR A N 1
ATOM 1753 C CA . TYR A 1 229 ? -5.694 4.017 -6.115 1.00 98.88 229 TYR A CA 1
ATOM 1754 C C . TYR A 1 229 ? -5.546 3.153 -7.380 1.00 98.88 229 TYR A C 1
ATOM 1756 O O . TYR A 1 229 ? -6.259 2.157 -7.525 1.00 98.88 229 TYR A O 1
ATOM 1764 N N . GLY A 1 230 ? -4.619 3.491 -8.288 1.00 98.75 230 GLY A N 1
ATOM 1765 C CA . GLY A 1 230 ? -4.487 2.846 -9.606 1.00 98.75 230 GLY A CA 1
ATOM 1766 C C . GLY A 1 230 ? -4.416 1.313 -9.559 1.00 98.75 230 GLY A C 1
ATOM 1767 O O . GLY A 1 230 ? -5.074 0.638 -10.348 1.00 98.75 230 GLY A O 1
ATOM 1768 N N . GLY A 1 231 ? -3.707 0.754 -8.573 1.00 98.81 231 GLY A N 1
ATOM 1769 C CA . GLY A 1 231 ? -3.615 -0.697 -8.366 1.00 98.81 231 GLY A CA 1
ATOM 1770 C C . GLY A 1 231 ? -4.960 -1.363 -8.061 1.00 98.81 231 GLY A C 1
ATOM 1771 O O . GLY A 1 231 ? -5.259 -2.440 -8.565 1.00 98.81 231 GLY A O 1
ATOM 1772 N N . THR A 1 232 ? -5.817 -0.694 -7.290 1.00 98.94 232 THR A N 1
ATOM 1773 C CA . THR A 1 232 ? -7.173 -1.171 -6.967 1.00 98.94 232 THR A CA 1
ATOM 1774 C C . THR A 1 232 ? -8.126 -1.052 -8.141 1.00 98.94 232 THR A C 1
ATOM 1776 O O . THR A 1 232 ? -8.962 -1.933 -8.333 1.00 98.94 232 THR A O 1
ATOM 1779 N N . ALA A 1 233 ? -7.980 -0.012 -8.963 1.00 98.88 233 ALA A N 1
ATOM 1780 C CA . ALA A 1 233 ? -8.711 0.079 -10.222 1.00 98.88 233 ALA A CA 1
ATOM 1781 C C . ALA A 1 233 ? -8.356 -1.095 -11.152 1.00 98.88 233 ALA A C 1
ATOM 1783 O O . ALA A 1 233 ? -9.258 -1.812 -11.585 1.00 98.88 233 ALA A O 1
ATOM 1784 N N . ALA A 1 234 ? -7.060 -1.351 -11.366 1.00 98.88 234 ALA A N 1
ATOM 1785 C CA . ALA A 1 234 ? -6.582 -2.474 -12.176 1.00 98.88 234 ALA A CA 1
ATOM 1786 C C . ALA A 1 234 ? -7.045 -3.832 -11.621 1.00 98.88 234 ALA A C 1
ATOM 1788 O O . ALA A 1 234 ? -7.492 -4.702 -12.369 1.00 98.88 234 ALA A O 1
ATOM 1789 N N . LEU A 1 235 ? -7.022 -3.993 -10.295 1.00 98.94 235 LEU A N 1
ATOM 1790 C CA . LEU A 1 235 ? -7.531 -5.184 -9.624 1.00 98.94 235 LEU A CA 1
ATOM 1791 C C . LEU A 1 235 ? -9.019 -5.422 -9.896 1.00 98.94 235 LEU A C 1
ATOM 1793 O O . LEU A 1 235 ? -9.397 -6.520 -10.304 1.00 98.94 235 LEU A O 1
ATOM 1797 N N . PHE A 1 236 ? -9.864 -4.404 -9.717 1.00 98.88 236 PHE A N 1
ATOM 1798 C CA . PHE A 1 236 ? -11.290 -4.529 -10.019 1.00 98.88 236 PHE A CA 1
ATOM 1799 C C . PHE A 1 236 ? -11.546 -4.781 -11.502 1.00 98.88 236 PHE A C 1
ATOM 1801 O O . PHE A 1 236 ? -12.407 -5.592 -11.829 1.00 98.88 236 PHE A O 1
ATOM 1808 N N . ASN A 1 237 ? -10.798 -4.137 -12.397 1.00 98.94 237 ASN A N 1
ATOM 1809 C CA . ASN A 1 237 ? -10.926 -4.360 -13.833 1.00 98.94 237 ASN A CA 1
ATOM 1810 C C . ASN A 1 237 ? -10.610 -5.813 -14.209 1.00 98.94 237 ASN A C 1
ATOM 1812 O O . ASN A 1 237 ? -11.373 -6.419 -14.960 1.00 98.94 237 ASN A O 1
ATOM 1816 N N . CYS A 1 238 ? -9.549 -6.400 -13.647 1.00 98.81 238 CYS A N 1
ATOM 1817 C CA . CYS A 1 238 ? -9.206 -7.804 -13.874 1.00 98.81 238 CYS A CA 1
ATOM 1818 C C . CYS A 1 238 ? -10.249 -8.776 -13.309 1.00 98.81 238 CYS A C 1
ATOM 1820 O O . CYS A 1 238 ? -10.611 -9.724 -13.997 1.00 98.81 238 CYS A O 1
ATOM 1822 N N . VAL A 1 239 ? -10.768 -8.539 -12.100 1.00 98.81 239 VAL A N 1
ATOM 1823 C CA . VAL A 1 239 ? -11.839 -9.377 -11.523 1.00 98.81 239 VAL A CA 1
ATOM 1824 C C . VAL A 1 239 ? -13.104 -9.299 -12.375 1.00 98.81 239 VAL A C 1
ATOM 1826 O O . VAL A 1 239 ? -13.643 -10.330 -12.762 1.00 98.81 239 VAL A O 1
ATOM 1829 N N . ASN A 1 240 ? -13.532 -8.087 -12.739 1.00 98.88 240 ASN A N 1
ATOM 1830 C CA . ASN A 1 240 ? -14.696 -7.892 -13.600 1.00 98.88 240 ASN A CA 1
ATOM 1831 C C . ASN A 1 240 ? -14.495 -8.555 -14.971 1.00 98.88 240 ASN A C 1
ATOM 1833 O O . ASN A 1 240 ? -15.450 -9.091 -15.518 1.00 98.88 240 ASN A O 1
ATOM 1837 N N . TRP A 1 241 ? -13.277 -8.521 -15.528 1.00 98.88 241 TRP A N 1
ATOM 1838 C CA . TRP A 1 241 ? -12.950 -9.202 -16.782 1.00 98.88 241 TRP A CA 1
ATOM 1839 C C . TRP A 1 241 ? -13.082 -10.721 -16.648 1.00 98.88 241 TRP A C 1
ATOM 1841 O O . TRP A 1 241 ? -13.754 -11.310 -17.490 1.00 98.88 241 TRP A O 1
ATOM 1851 N N . VAL A 1 242 ? -12.549 -11.336 -15.581 1.00 98.88 242 VAL A N 1
ATOM 1852 C CA . VAL A 1 242 ? -12.721 -12.781 -15.308 1.00 98.88 242 VAL A CA 1
ATOM 1853 C C . VAL A 1 242 ? -14.202 -13.156 -15.165 1.00 98.88 242 VAL A C 1
ATOM 1855 O O . VAL A 1 242 ? -14.624 -14.206 -15.635 1.00 98.88 242 VAL A O 1
ATOM 1858 N N . GLU A 1 243 ? -15.015 -12.293 -14.552 1.00 98.69 243 GLU A N 1
ATOM 1859 C CA . GLU A 1 243 ? -16.462 -12.510 -14.390 1.00 98.69 243 GLU A CA 1
ATOM 1860 C C . GLU A 1 243 ? -17.290 -12.162 -15.648 1.00 98.69 243 GLU A C 1
ATOM 1862 O O . GLU A 1 243 ? -18.507 -12.367 -15.670 1.00 98.69 243 GLU A O 1
ATOM 1867 N N . SER A 1 244 ? -16.669 -11.613 -16.696 1.00 98.75 244 SER A N 1
ATOM 1868 C CA . SER A 1 244 ? -17.372 -11.112 -17.882 1.00 98.75 244 SER A CA 1
ATOM 1869 C C . SER A 1 244 ? -17.564 -12.169 -18.970 1.00 98.75 244 SER A C 1
ATOM 1871 O O . SER A 1 244 ? -16.906 -13.204 -19.012 1.00 98.75 244 SER A O 1
ATOM 1873 N N . THR A 1 245 ? -18.424 -11.859 -19.943 1.00 98.62 245 THR A N 1
ATOM 1874 C CA . THR A 1 245 ? -18.608 -12.687 -21.145 1.00 98.62 245 THR A CA 1
ATOM 1875 C C . THR A 1 245 ? -17.431 -12.632 -22.122 1.00 98.62 245 THR A C 1
ATOM 1877 O O . THR A 1 245 ? -17.421 -13.415 -23.066 1.00 98.62 245 THR A O 1
ATOM 1880 N N . SER A 1 246 ? -16.484 -11.698 -21.956 1.00 98.62 246 SER A N 1
ATOM 1881 C CA . SER A 1 246 ? -15.256 -11.646 -22.762 1.00 98.62 246 SER A CA 1
ATOM 1882 C C . SER A 1 246 ? -14.110 -12.445 -22.144 1.00 98.62 246 SER A C 1
ATOM 1884 O O . SER A 1 246 ? -13.032 -12.490 -22.730 1.00 98.62 246 SER A O 1
ATOM 1886 N N . TRP A 1 247 ? -14.316 -13.068 -20.978 1.00 98.81 247 TRP A N 1
ATOM 1887 C CA . TRP A 1 247 ? -13.315 -13.945 -20.391 1.00 98.81 247 TRP A CA 1
ATOM 1888 C C . TRP A 1 247 ? -13.064 -15.156 -21.292 1.00 98.81 247 TRP A C 1
ATOM 1890 O O . TRP A 1 247 ? -13.991 -15.833 -21.737 1.00 98.81 247 TRP A O 1
ATOM 1900 N N . ASP A 1 248 ? -11.794 -15.444 -21.538 1.00 98.56 248 ASP A N 1
ATOM 1901 C CA . ASP A 1 248 ? -11.333 -16.490 -22.451 1.00 98.56 248 ASP A CA 1
ATOM 1902 C C . ASP A 1 248 ? -10.773 -17.724 -21.721 1.00 98.56 248 ASP A C 1
ATOM 1904 O O . ASP A 1 248 ? -10.173 -18.604 -22.338 1.00 98.56 248 ASP A O 1
ATOM 1908 N N . GLY A 1 249 ? -10.955 -17.790 -20.398 1.00 98.56 249 GLY A N 1
ATOM 1909 C CA . GLY A 1 249 ? -10.459 -18.871 -19.547 1.00 98.56 249 GLY A CA 1
ATOM 1910 C C . GLY A 1 249 ? -9.030 -18.677 -19.027 1.00 98.56 249 GLY A C 1
ATOM 1911 O O . GLY A 1 249 ? -8.593 -19.463 -18.186 1.00 98.56 249 GLY A O 1
ATOM 1912 N N . ARG A 1 250 ? -8.298 -17.651 -19.484 1.00 98.88 250 ARG A N 1
ATOM 1913 C CA . ARG A 1 250 ? -6.927 -17.353 -19.033 1.00 98.88 250 ARG A CA 1
ATOM 1914 C C . ARG A 1 250 ? -6.917 -16.503 -17.757 1.00 98.88 250 ARG A C 1
ATOM 1916 O O . ARG A 1 250 ? -7.922 -15.916 -17.363 1.00 98.88 250 ARG A O 1
ATOM 1923 N N . TYR A 1 251 ? -5.767 -16.416 -17.096 1.00 98.94 251 TYR A N 1
ATOM 1924 C CA . TYR A 1 251 ? -5.592 -15.589 -15.904 1.00 98.94 251 TYR A CA 1
ATOM 1925 C C . TYR A 1 251 ? -5.517 -14.098 -16.242 1.00 98.94 251 TYR A C 1
ATOM 1927 O O . TYR A 1 251 ? -4.973 -13.691 -17.275 1.00 98.94 251 TYR A O 1
ATOM 1935 N N . GLY A 1 252 ? -6.006 -13.281 -15.311 1.00 98.94 252 GLY A N 1
ATOM 1936 C CA . GLY A 1 252 ? -5.659 -11.868 -15.231 1.00 98.94 252 GLY A CA 1
ATOM 1937 C C . GLY A 1 252 ? -4.377 -11.684 -14.419 1.00 98.94 252 GLY A C 1
ATOM 1938 O O . GLY A 1 252 ? -4.117 -12.427 -13.475 1.00 98.94 252 GLY A O 1
ATOM 1939 N N . LEU A 1 253 ? -3.579 -10.680 -14.754 1.00 98.94 253 LEU A N 1
ATOM 1940 C CA . LEU A 1 253 ? -2.373 -10.303 -14.027 1.00 98.94 253 LEU A CA 1
ATOM 1941 C C . LEU A 1 253 ? -2.417 -8.802 -13.741 1.00 98.94 253 LEU A C 1
ATOM 1943 O O . LEU A 1 253 ? -2.541 -7.984 -14.646 1.00 98.94 253 LEU A O 1
ATOM 1947 N N . VAL A 1 254 ? -2.343 -8.439 -12.467 1.00 98.94 254 VAL A N 1
ATOM 1948 C CA . VAL A 1 254 ? -2.343 -7.045 -12.011 1.00 98.94 254 VAL A CA 1
ATOM 1949 C C . VAL A 1 254 ? -0.956 -6.716 -11.493 1.00 98.94 254 VAL A C 1
ATOM 1951 O O . VAL A 1 254 ? -0.395 -7.502 -10.731 1.00 98.94 254 VAL A O 1
ATOM 1954 N N . VAL A 1 255 ? -0.416 -5.561 -11.869 1.00 98.94 255 VAL A N 1
ATOM 1955 C CA . VAL A 1 255 ? 0.849 -5.051 -11.329 1.00 98.94 255 VAL A CA 1
ATOM 1956 C C . VAL A 1 255 ? 0.610 -3.692 -10.689 1.00 98.94 255 VAL A C 1
ATOM 1958 O O . VAL A 1 255 ? 0.144 -2.776 -11.349 1.00 98.94 255 VAL A O 1
ATOM 1961 N N . CYS A 1 256 ? 0.943 -3.545 -9.414 1.00 98.88 256 CYS A N 1
ATOM 1962 C CA . CYS A 1 256 ? 0.973 -2.257 -8.723 1.00 98.88 256 CYS A CA 1
ATOM 1963 C C . CYS A 1 256 ? 2.439 -1.862 -8.571 1.00 98.88 256 CYS A C 1
ATOM 1965 O O . CYS A 1 256 ? 3.194 -2.639 -7.987 1.00 98.88 256 CYS A O 1
AT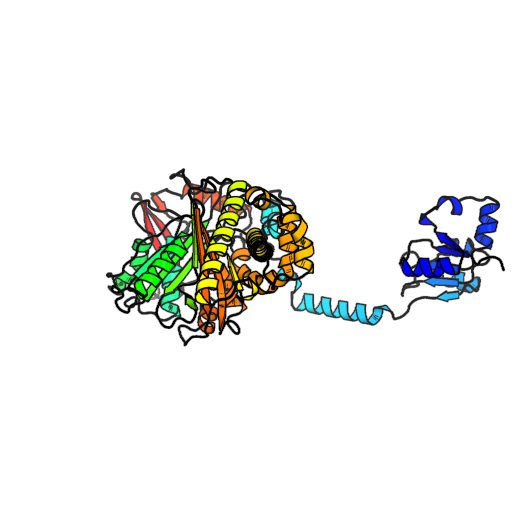OM 1967 N N . THR A 1 257 ? 2.864 -0.713 -9.089 1.00 98.88 257 THR A N 1
ATOM 1968 C CA . THR A 1 257 ? 4.277 -0.308 -9.050 1.00 98.88 257 THR A CA 1
ATOM 1969 C C . THR A 1 257 ? 4.414 1.190 -8.878 1.00 98.88 257 THR A C 1
ATOM 1971 O O . THR A 1 257 ? 3.767 1.952 -9.588 1.00 98.88 257 THR A O 1
ATOM 1974 N N . ASP A 1 258 ? 5.269 1.613 -7.952 1.00 98.75 258 ASP A N 1
ATOM 1975 C CA . ASP A 1 258 ? 5.575 3.024 -7.758 1.00 98.75 258 ASP A CA 1
ATOM 1976 C C . ASP A 1 258 ? 6.934 3.217 -7.080 1.00 98.75 258 ASP A C 1
ATOM 1978 O O . ASP A 1 258 ? 7.393 2.379 -6.295 1.00 98.75 258 ASP A O 1
ATOM 1982 N N . SER A 1 259 ? 7.527 4.377 -7.357 1.00 97.38 259 SER A N 1
ATOM 1983 C CA . SER A 1 259 ? 8.611 4.977 -6.579 1.00 97.38 259 SER A CA 1
ATOM 1984 C C . SER A 1 259 ? 8.092 6.290 -5.988 1.00 97.38 259 SER A C 1
ATOM 1986 O O . SER A 1 259 ? 7.802 7.243 -6.717 1.00 97.38 259 SER A O 1
ATOM 1988 N N . ALA A 1 260 ? 7.896 6.322 -4.671 1.00 92.19 260 ALA A N 1
ATOM 1989 C CA . ALA A 1 260 ? 7.407 7.476 -3.932 1.00 92.19 260 ALA A CA 1
ATOM 1990 C C . ALA A 1 260 ? 8.577 8.337 -3.459 1.00 92.19 260 ALA A C 1
ATOM 1992 O O . ALA A 1 260 ? 9.209 8.058 -2.437 1.00 92.19 260 ALA A O 1
ATOM 1993 N N . VAL A 1 261 ? 8.838 9.411 -4.203 1.00 87.19 261 VAL A N 1
ATOM 1994 C CA . VAL A 1 261 ? 9.923 10.355 -3.931 1.00 87.19 261 VAL A CA 1
ATOM 1995 C C . VAL A 1 261 ? 9.354 11.749 -3.668 1.00 87.19 261 VAL A C 1
ATOM 1997 O O . VAL A 1 261 ? 8.400 12.184 -4.316 1.00 87.19 261 VAL A O 1
ATOM 2000 N N . TYR A 1 262 ? 9.946 12.457 -2.707 1.00 88.25 262 TYR A N 1
ATOM 2001 C CA . TYR A 1 262 ? 9.545 13.806 -2.315 1.00 88.25 262 TYR A CA 1
ATOM 2002 C C . TYR A 1 262 ? 10.745 14.746 -2.281 1.00 88.25 262 TYR A C 1
ATOM 2004 O O . TYR A 1 262 ? 11.869 14.337 -1.977 1.00 88.25 262 TYR A O 1
ATOM 2012 N N . ALA A 1 263 ? 10.468 16.027 -2.522 1.00 85.44 263 ALA A N 1
ATOM 2013 C CA . ALA A 1 263 ? 11.430 17.102 -2.345 1.00 85.44 263 ALA A CA 1
ATOM 2014 C C . ALA A 1 263 ? 11.943 17.171 -0.896 1.00 85.44 263 ALA A C 1
ATOM 2016 O O . ALA A 1 263 ? 11.395 16.559 0.026 1.00 85.44 263 ALA A O 1
ATOM 2017 N N . GLU A 1 264 ? 12.995 17.961 -0.684 1.00 87.06 264 GLU A N 1
ATOM 2018 C CA . GLU A 1 264 ? 13.457 18.287 0.664 1.00 87.06 264 GLU A CA 1
ATOM 2019 C C . GLU A 1 264 ? 12.343 18.860 1.539 1.00 87.06 264 GLU A C 1
ATOM 2021 O O . GLU A 1 264 ? 11.566 19.711 1.105 1.00 87.06 264 GLU A O 1
ATOM 2026 N N . GLY A 1 265 ? 12.274 18.382 2.781 1.00 86.44 265 GLY A N 1
ATOM 2027 C CA . GLY A 1 265 ? 11.279 18.810 3.751 1.00 86.44 265 GLY A CA 1
ATOM 2028 C C . GLY A 1 265 ? 10.532 17.648 4.411 1.00 86.44 265 GLY A C 1
ATOM 2029 O O . GLY A 1 265 ? 10.928 16.487 4.303 1.00 86.44 265 GLY A O 1
ATOM 2030 N N . PRO A 1 266 ? 9.425 17.946 5.113 1.00 84.38 266 PRO A N 1
ATOM 2031 C CA . PRO A 1 266 ? 8.800 17.025 6.062 1.00 84.38 266 PRO A CA 1
ATOM 2032 C C . PRO A 1 266 ? 8.118 15.803 5.428 1.00 84.38 266 PRO A C 1
ATOM 2034 O O . PRO A 1 266 ? 7.737 14.894 6.158 1.00 84.38 266 PRO A O 1
ATOM 2037 N N . ALA A 1 267 ? 7.945 15.777 4.103 1.00 87.19 267 ALA A N 1
ATOM 2038 C CA . ALA A 1 267 ? 7.364 14.643 3.387 1.00 87.19 267 ALA A CA 1
ATOM 2039 C C . ALA A 1 267 ? 8.411 13.594 2.965 1.00 87.19 267 ALA A C 1
ATOM 2041 O O . ALA A 1 267 ? 8.052 12.431 2.791 1.00 87.19 267 ALA A O 1
ATOM 2042 N N . ARG A 1 268 ? 9.700 13.962 2.853 1.00 91.44 268 ARG A N 1
ATOM 2043 C CA . ARG A 1 268 ? 10.783 13.046 2.443 1.00 91.44 268 ARG A CA 1
ATOM 2044 C C . ARG A 1 268 ? 10.825 11.737 3.246 1.00 91.44 268 ARG A C 1
ATOM 2046 O O . ARG A 1 268 ? 10.907 10.694 2.605 1.00 91.44 268 ARG A O 1
ATOM 2053 N N . PRO A 1 269 ? 10.672 11.731 4.585 1.00 93.19 269 PRO A N 1
ATOM 2054 C CA . PRO A 1 269 ? 10.700 10.499 5.385 1.00 93.19 269 PRO A CA 1
ATOM 2055 C C . PRO A 1 269 ? 9.487 9.573 5.181 1.00 93.19 269 PRO A C 1
ATOM 2057 O O . PRO A 1 269 ? 9.378 8.544 5.840 1.00 93.19 269 PRO A O 1
ATOM 2060 N N . THR A 1 270 ? 8.539 9.949 4.316 1.00 92.88 270 THR A N 1
ATOM 2061 C CA . THR A 1 270 ? 7.367 9.134 3.955 1.00 92.88 270 THR A CA 1
ATOM 2062 C C . THR A 1 270 ? 7.476 8.528 2.557 1.00 92.88 270 THR A C 1
ATOM 2064 O O . THR A 1 270 ? 6.479 8.036 2.038 1.00 92.88 270 THR A O 1
ATOM 2067 N N . GLY A 1 271 ? 8.654 8.580 1.927 1.00 94.25 271 GLY A N 1
ATOM 2068 C CA . GLY A 1 271 ? 8.927 7.903 0.659 1.00 94.25 271 GLY A CA 1
ATOM 2069 C C . GLY A 1 271 ? 8.932 6.379 0.781 1.00 94.25 271 GLY A C 1
ATOM 2070 O O . GLY A 1 271 ? 8.662 5.820 1.844 1.00 94.25 271 GLY A O 1
ATOM 2071 N N . GLY A 1 272 ? 9.215 5.705 -0.327 1.00 97.38 272 GLY A N 1
ATOM 2072 C CA . GLY A 1 272 ? 9.241 4.247 -0.423 1.00 97.38 272 GLY A CA 1
ATOM 2073 C C . GLY A 1 272 ? 9.205 3.793 -1.882 1.00 97.38 272 GLY A C 1
ATOM 2074 O O . GLY A 1 272 ? 8.818 4.557 -2.761 1.00 97.38 272 GLY A O 1
ATOM 2075 N N . ALA A 1 273 ? 9.583 2.552 -2.172 1.00 98.31 273 ALA A N 1
ATOM 2076 C CA . ALA A 1 273 ? 9.477 2.003 -3.524 1.00 98.31 273 ALA A CA 1
ATOM 2077 C C . ALA A 1 273 ? 9.197 0.501 -3.486 1.00 98.31 273 ALA A C 1
ATOM 2079 O O . ALA A 1 273 ? 9.820 -0.231 -2.714 1.00 98.31 273 ALA A O 1
ATOM 2080 N N . ALA A 1 274 ? 8.248 0.043 -4.305 1.00 98.62 274 ALA A N 1
ATOM 2081 C CA . ALA A 1 274 ? 7.986 -1.380 -4.501 1.00 98.62 274 ALA A CA 1
ATOM 2082 C C . ALA A 1 274 ? 7.148 -1.647 -5.759 1.00 98.62 274 ALA A C 1
ATOM 2084 O O . ALA A 1 274 ? 6.457 -0.773 -6.287 1.00 98.62 274 ALA A O 1
ATOM 2085 N N . ALA A 1 275 ? 7.139 -2.915 -6.172 1.00 98.81 275 ALA A N 1
ATOM 2086 C CA . ALA A 1 275 ? 6.134 -3.461 -7.070 1.00 98.81 275 ALA A CA 1
ATOM 2087 C C . ALA A 1 275 ? 5.525 -4.752 -6.503 1.00 98.81 275 ALA A C 1
ATOM 2089 O O . ALA A 1 275 ? 6.211 -5.554 -5.864 1.00 98.81 275 ALA A O 1
ATOM 2090 N N . ILE A 1 276 ? 4.236 -4.966 -6.761 1.00 98.88 276 ILE A N 1
ATOM 2091 C CA . ILE A 1 276 ? 3.491 -6.181 -6.420 1.00 98.88 276 ILE A CA 1
ATOM 2092 C C . ILE A 1 276 ? 2.781 -6.684 -7.671 1.00 98.88 276 ILE A C 1
ATOM 2094 O O . ILE A 1 276 ? 2.093 -5.914 -8.332 1.00 98.88 276 ILE A O 1
ATOM 2098 N N . ALA A 1 277 ? 2.913 -7.979 -7.963 1.00 98.94 277 ALA A N 1
ATOM 2099 C CA . ALA A 1 277 ? 2.108 -8.664 -8.968 1.00 98.94 277 ALA A CA 1
ATOM 2100 C C . ALA A 1 277 ? 1.067 -9.569 -8.299 1.00 98.94 277 ALA A C 1
ATOM 2102 O O . ALA A 1 277 ? 1.378 -10.273 -7.336 1.00 98.94 277 ALA A O 1
ATOM 2103 N N . ILE A 1 278 ? -0.156 -9.562 -8.827 1.00 98.94 278 ILE A N 1
ATOM 2104 C CA . ILE A 1 278 ? -1.295 -10.336 -8.328 1.00 98.94 278 ILE A CA 1
ATOM 2105 C C . ILE A 1 278 ? -1.894 -11.108 -9.504 1.00 98.94 278 ILE A C 1
ATOM 2107 O O . ILE A 1 278 ? -2.367 -10.507 -10.469 1.00 98.94 278 ILE A O 1
ATOM 2111 N N . LEU A 1 279 ? -1.873 -12.437 -9.424 1.00 98.88 279 LEU A N 1
ATOM 2112 C CA . LEU A 1 279 ? -2.547 -13.304 -10.388 1.00 98.88 279 LEU A CA 1
ATOM 2113 C C . LEU A 1 279 ? -4.024 -13.446 -9.998 1.00 98.88 279 LEU A C 1
ATOM 2115 O O . LEU A 1 279 ? -4.332 -13.716 -8.837 1.00 98.88 279 LEU A O 1
ATOM 2119 N N . ILE A 1 280 ? -4.923 -13.265 -10.961 1.00 98.88 280 ILE A N 1
ATOM 2120 C CA . ILE A 1 280 ? -6.377 -13.262 -10.787 1.00 98.88 280 ILE A CA 1
ATOM 2121 C C . ILE A 1 280 ? -6.978 -14.409 -11.596 1.00 98.88 280 ILE A C 1
ATOM 2123 O O . ILE A 1 280 ? -6.704 -14.554 -12.789 1.00 98.88 280 ILE A O 1
ATOM 2127 N N . GLY A 1 281 ? -7.822 -15.210 -10.952 1.00 98.56 281 GLY A N 1
ATOM 2128 C CA . GLY A 1 281 ? -8.518 -16.331 -11.573 1.00 98.56 281 GLY A CA 1
ATOM 2129 C C . GLY A 1 281 ? -9.650 -16.865 -10.692 1.00 98.56 281 GLY A C 1
ATOM 2130 O O . GLY A 1 281 ? -9.811 -16.404 -9.556 1.00 98.56 281 GLY A O 1
ATOM 2131 N N . PRO A 1 282 ? -10.442 -17.818 -11.210 1.00 97.94 282 PRO A N 1
ATOM 2132 C CA . PRO A 1 282 ? -11.466 -18.511 -10.433 1.00 97.94 282 PRO A CA 1
ATOM 2133 C C . PRO A 1 282 ? -10.844 -19.374 -9.323 1.00 97.94 282 PRO A C 1
ATOM 2135 O O . PRO A 1 282 ? -9.639 -19.619 -9.307 1.00 97.94 282 PRO A O 1
ATOM 2138 N N . ASP A 1 283 ? -11.683 -19.831 -8.389 1.00 96.62 283 ASP A N 1
ATOM 2139 C CA . ASP A 1 283 ? -11.307 -20.758 -7.307 1.00 96.62 283 ASP A CA 1
ATOM 2140 C C . ASP A 1 283 ? -10.133 -20.273 -6.432 1.00 96.62 283 ASP A C 1
ATOM 2142 O O . ASP A 1 283 ? -9.368 -21.055 -5.863 1.00 96.62 283 ASP A O 1
ATOM 2146 N N . ALA A 1 284 ? -9.992 -18.950 -6.306 1.00 98.06 284 ALA A N 1
ATOM 2147 C CA . ALA A 1 284 ? -8.885 -18.326 -5.599 1.00 98.06 284 ALA A CA 1
ATOM 2148 C C . ALA A 1 284 ? -8.925 -18.598 -4.079 1.00 98.06 284 ALA A C 1
ATOM 2150 O O . ALA A 1 284 ? -9.999 -18.582 -3.469 1.00 98.06 284 ALA A O 1
ATOM 2151 N N . PRO A 1 285 ? -7.763 -18.747 -3.411 1.00 98.06 285 PRO A N 1
ATOM 2152 C CA . PRO A 1 285 ? -7.689 -18.793 -1.946 1.00 98.06 285 PRO A CA 1
ATOM 2153 C C . PRO A 1 285 ? -8.114 -17.472 -1.280 1.00 98.06 285 PRO A C 1
ATOM 2155 O O . PRO A 1 285 ? -8.428 -17.428 -0.094 1.00 98.06 285 PRO A O 1
ATOM 2158 N N . ILE A 1 286 ? -8.108 -16.379 -2.041 1.00 98.62 286 ILE A N 1
ATOM 2159 C CA . ILE A 1 286 ? -8.433 -15.024 -1.599 1.00 98.62 286 ILE A CA 1
ATOM 2160 C C . ILE A 1 286 ? -9.576 -14.551 -2.493 1.00 98.62 286 ILE A C 1
ATOM 2162 O O . ILE A 1 286 ? -9.351 -14.001 -3.569 1.00 98.62 286 ILE A O 1
ATOM 2166 N N . ALA A 1 287 ? -10.807 -14.844 -2.084 1.00 98.31 287 ALA A N 1
ATOM 2167 C CA . ALA A 1 287 ? -11.993 -14.578 -2.885 1.00 98.31 287 ALA A CA 1
ATOM 2168 C C . ALA A 1 287 ? -12.575 -13.202 -2.550 1.00 98.31 287 ALA A C 1
ATOM 2170 O O . ALA A 1 287 ? -12.725 -12.852 -1.379 1.00 98.31 287 ALA A O 1
ATOM 2171 N N . PHE A 1 288 ? -12.946 -12.427 -3.569 1.00 98.69 288 PHE A N 1
ATOM 2172 C CA . PHE A 1 288 ? -13.707 -11.195 -3.373 1.00 98.69 288 PHE A CA 1
ATOM 2173 C C . PHE A 1 288 ? -15.092 -11.504 -2.812 1.00 98.69 288 PHE A C 1
ATOM 2175 O O . PHE A 1 288 ? -15.816 -12.351 -3.332 1.00 98.69 288 PHE A O 1
ATOM 2182 N N . GLU A 1 289 ? -15.514 -10.754 -1.798 1.00 98.31 289 GLU A N 1
ATOM 2183 C CA . GLU A 1 289 ? -16.928 -10.688 -1.443 1.00 98.31 289 GLU A CA 1
ATOM 2184 C C . GLU A 1 289 ? -17.586 -9.618 -2.322 1.00 98.31 289 GLU A C 1
ATOM 2186 O O . GLU A 1 289 ? -17.807 -8.487 -1.893 1.00 98.31 289 GLU A O 1
ATOM 2191 N N . SER A 1 290 ? -17.871 -9.956 -3.586 1.00 95.06 290 SER A N 1
ATOM 2192 C CA . SER A 1 290 ? -18.096 -9.000 -4.690 1.00 95.06 290 SER A CA 1
ATOM 2193 C C . SER A 1 290 ? -19.128 -7.893 -4.413 1.00 95.06 290 SER A C 1
ATOM 2195 O O . SER A 1 290 ? -19.048 -6.799 -4.978 1.00 95.06 290 SER A O 1
ATOM 2197 N N . LYS A 1 291 ? -20.107 -8.145 -3.533 1.00 96.12 291 LYS A N 1
ATOM 2198 C CA . LYS A 1 291 ? -21.155 -7.175 -3.168 1.00 96.12 291 LYS A CA 1
ATOM 2199 C C . LYS A 1 291 ? -20.800 -6.287 -1.967 1.00 96.12 291 LYS A C 1
ATOM 2201 O O . LYS A 1 291 ? -21.403 -5.222 -1.814 1.00 96.12 291 LYS A O 1
ATOM 2206 N N . PHE A 1 292 ? -19.831 -6.678 -1.144 1.00 97.38 292 PHE A N 1
ATOM 2207 C CA . PHE A 1 292 ? -19.362 -5.918 0.013 1.00 97.38 292 PHE A CA 1
ATOM 2208 C C . PHE A 1 292 ? -18.250 -4.959 -0.410 1.00 97.38 292 PHE A C 1
ATOM 2210 O O . PHE A 1 292 ? -17.056 -5.225 -0.284 1.00 97.38 292 PHE A O 1
ATOM 2217 N N . ARG A 1 293 ? -18.672 -3.819 -0.970 1.00 97.31 293 ARG A N 1
ATOM 2218 C CA . ARG A 1 293 ? -17.779 -2.723 -1.365 1.00 97.31 293 ARG A CA 1
ATOM 2219 C C . ARG A 1 293 ? -18.451 -1.357 -1.247 1.00 97.31 293 ARG A C 1
ATOM 2221 O O . ARG A 1 293 ? -19.558 -1.186 -1.748 1.00 97.31 293 ARG A O 1
ATOM 2228 N N . GLY A 1 294 ? -17.792 -0.361 -0.680 1.00 98.62 294 GLY A N 1
ATOM 2229 C CA . GLY A 1 294 ? -18.242 1.029 -0.631 1.00 98.62 294 GLY A CA 1
ATOM 2230 C C . GLY A 1 294 ? -17.189 1.945 -1.237 1.00 98.62 294 GLY A C 1
ATOM 2231 O O . GLY A 1 294 ? -16.052 1.930 -0.784 1.00 98.62 294 GLY A O 1
ATOM 2232 N N . SER A 1 295 ? -17.552 2.724 -2.255 1.00 98.88 295 SER A N 1
ATOM 2233 C CA . SER A 1 295 ? -16.636 3.659 -2.921 1.00 98.88 295 SER A CA 1
ATOM 2234 C C . SER A 1 295 ? -17.029 5.104 -2.640 1.00 98.88 295 SER A C 1
ATOM 2236 O O . SER A 1 295 ? -18.209 5.397 -2.421 1.00 98.88 295 SER A O 1
ATOM 2238 N N . TYR A 1 296 ? -16.045 5.996 -2.681 1.00 98.81 296 TYR A N 1
ATOM 2239 C CA . TYR A 1 296 ? -16.216 7.440 -2.600 1.00 98.81 296 TYR A CA 1
ATOM 2240 C C . TYR A 1 296 ? -15.197 8.118 -3.516 1.00 98.81 296 TYR A C 1
ATOM 2242 O O . TYR A 1 296 ? -14.008 7.802 -3.481 1.00 98.81 296 TYR A O 1
ATOM 2250 N N . MET A 1 297 ? -15.669 9.028 -4.360 1.00 98.75 297 MET A N 1
ATOM 2251 C CA . MET A 1 297 ? -14.837 9.801 -5.277 1.00 98.75 297 MET A CA 1
ATOM 2252 C C . MET A 1 297 ? -15.309 11.248 -5.237 1.00 98.75 297 MET A C 1
ATOM 2254 O O . MET A 1 297 ? -16.512 11.505 -5.212 1.00 98.75 297 MET A O 1
ATOM 2258 N N . SER A 1 298 ? -14.370 12.184 -5.216 1.00 98.38 298 SER A N 1
ATOM 2259 C CA . SER A 1 298 ? -14.662 13.617 -5.169 1.00 98.38 298 SER A CA 1
ATOM 2260 C C . SER A 1 298 ? -13.546 14.380 -5.855 1.00 98.38 298 SER A C 1
ATOM 2262 O O . SER A 1 298 ? -12.423 13.902 -5.891 1.00 98.38 298 SER A O 1
ATOM 2264 N N . HIS A 1 299 ? -13.824 15.580 -6.350 1.00 98.44 299 HIS A N 1
ATOM 2265 C CA . HIS A 1 299 ? -12.766 16.494 -6.764 1.00 98.44 299 HIS A CA 1
ATOM 2266 C C . HIS A 1 299 ? -12.108 17.131 -5.527 1.00 98.44 299 HIS A C 1
ATOM 2268 O O . HIS A 1 299 ? -12.806 17.708 -4.692 1.00 98.44 299 HIS A O 1
ATOM 2274 N N . ALA A 1 300 ? -10.786 17.014 -5.400 1.00 97.56 300 ALA A N 1
ATOM 2275 C CA . ALA A 1 300 ? -9.974 17.591 -4.333 1.00 97.56 300 ALA A CA 1
ATOM 2276 C C . ALA A 1 300 ? -8.549 17.900 -4.832 1.00 97.56 300 ALA A C 1
ATOM 2278 O O . ALA A 1 300 ? -8.049 17.262 -5.755 1.00 97.56 300 ALA A O 1
ATOM 2279 N N . TYR A 1 301 ? -7.885 18.865 -4.195 1.00 97.62 301 TYR A N 1
ATOM 2280 C CA . TYR A 1 301 ? -6.481 19.224 -4.444 1.00 97.62 301 TYR A CA 1
ATOM 2281 C C . TYR A 1 301 ? -5.620 18.952 -3.204 1.00 97.62 301 TYR A C 1
ATOM 2283 O O . TYR A 1 301 ? -4.844 19.797 -2.768 1.00 97.62 301 TYR A O 1
ATOM 2291 N N . ASP A 1 302 ? -5.792 17.777 -2.598 1.00 96.75 302 ASP A N 1
ATOM 2292 C CA . ASP A 1 302 ? -5.082 17.391 -1.378 1.00 96.75 302 ASP A CA 1
ATOM 2293 C C . ASP A 1 302 ? -3.633 16.949 -1.644 1.00 96.75 302 ASP A C 1
ATOM 2295 O O . ASP A 1 302 ? -2.715 17.313 -0.909 1.00 96.75 302 ASP A O 1
ATOM 2299 N N . PHE A 1 303 ? -3.421 16.218 -2.737 1.00 97.06 303 PHE A N 1
ATOM 2300 C CA . PHE A 1 303 ? -2.113 15.848 -3.276 1.00 97.06 303 PHE A CA 1
ATOM 2301 C C . PHE A 1 303 ? -2.258 15.620 -4.780 1.00 97.06 303 PHE A C 1
ATOM 2303 O O . PHE A 1 303 ? -3.175 14.925 -5.221 1.00 97.06 303 PHE A O 1
ATOM 2310 N N . TYR A 1 304 ? -1.371 16.217 -5.574 1.00 97.00 304 TYR A N 1
ATOM 2311 C CA . TYR A 1 304 ? -1.405 16.123 -7.034 1.00 97.00 304 TYR A CA 1
ATOM 2312 C C . TYR A 1 304 ? -0.042 16.475 -7.648 1.00 97.00 304 TYR A C 1
ATOM 2314 O O . TYR A 1 304 ? 0.781 17.140 -7.022 1.00 97.00 304 TYR A O 1
ATOM 2322 N N . LYS A 1 305 ? 0.211 16.047 -8.892 1.00 96.44 305 LYS A N 1
ATOM 2323 C CA . LYS A 1 305 ? 1.472 16.288 -9.623 1.00 96.44 305 LYS A CA 1
ATOM 2324 C C . LYS A 1 305 ? 1.235 17.197 -10.842 1.00 96.44 305 LYS A C 1
ATOM 2326 O O . LYS A 1 305 ? 1.140 16.702 -11.963 1.00 96.44 305 LYS A O 1
ATOM 2331 N N . PRO A 1 306 ? 1.085 18.523 -10.657 1.00 96.38 306 PRO A N 1
ATOM 2332 C CA . PRO A 1 306 ? 0.792 19.440 -11.762 1.00 96.38 306 PRO A CA 1
ATOM 2333 C C . PRO A 1 306 ? 2.036 19.782 -12.598 1.00 96.38 306 PRO A C 1
ATOM 2335 O O . PRO A 1 306 ? 1.911 20.176 -13.756 1.00 96.38 306 PRO A O 1
ATOM 2338 N N . ASN A 1 307 ? 3.238 19.657 -12.024 1.00 94.38 307 ASN A N 1
ATOM 2339 C CA . ASN A 1 307 ? 4.491 19.947 -12.710 1.00 94.38 307 ASN A CA 1
ATOM 2340 C C . ASN A 1 307 ? 5.011 18.698 -13.431 1.00 94.38 307 ASN A C 1
ATOM 2342 O O . ASN A 1 307 ? 5.679 17.865 -12.833 1.00 94.38 307 ASN A O 1
ATOM 2346 N N . LEU A 1 308 ? 4.749 18.601 -14.734 1.00 91.81 308 LEU A N 1
ATOM 2347 C CA . LEU A 1 308 ? 5.131 17.441 -15.549 1.00 91.81 308 LEU A CA 1
ATOM 2348 C C . LEU A 1 308 ? 6.649 17.218 -15.671 1.00 91.81 308 LEU A C 1
ATOM 2350 O O . LEU A 1 308 ? 7.062 16.149 -16.108 1.00 91.81 308 LEU A O 1
ATOM 2354 N N . ALA A 1 309 ? 7.469 18.220 -15.342 1.00 90.50 309 ALA A N 1
ATOM 2355 C CA . ALA A 1 309 ? 8.927 18.131 -15.412 1.00 90.50 309 ALA A CA 1
ATOM 2356 C C . ALA A 1 309 ? 9.575 17.688 -14.088 1.00 90.50 309 ALA A C 1
ATOM 2358 O O . ALA A 1 309 ? 10.782 17.483 -14.055 1.00 90.50 309 ALA A O 1
ATOM 2359 N N . SER A 1 310 ? 8.801 17.554 -13.007 1.00 89.38 310 SER A N 1
ATOM 2360 C CA . SER A 1 310 ? 9.292 17.135 -11.692 1.00 89.38 310 SER A CA 1
ATOM 2361 C C . SER A 1 310 ? 8.590 15.858 -11.245 1.00 89.38 310 SER A C 1
ATOM 2363 O O . SER A 1 310 ? 7.410 15.657 -11.527 1.00 89.38 310 SER A O 1
ATOM 2365 N N . GLU A 1 311 ? 9.314 15.000 -10.531 1.00 87.69 311 GLU A N 1
ATOM 2366 C CA . GLU A 1 311 ? 8.739 13.818 -9.883 1.00 87.69 311 GLU A CA 1
ATOM 2367 C C . GLU A 1 311 ? 7.940 14.192 -8.621 1.00 87.69 311 GLU A C 1
ATOM 2369 O O . GLU A 1 311 ? 7.063 13.447 -8.176 1.00 87.69 311 GLU A O 1
ATOM 2374 N N . TYR A 1 312 ? 8.219 15.370 -8.053 1.00 90.56 312 TYR A N 1
ATOM 2375 C CA . TYR A 1 312 ? 7.691 15.773 -6.761 1.00 90.56 312 TYR A CA 1
ATOM 2376 C C . TYR A 1 312 ? 6.239 16.272 -6.845 1.00 90.56 312 TYR A C 1
ATOM 2378 O O . TYR A 1 312 ? 5.893 17.083 -7.711 1.00 90.56 312 TYR A O 1
ATOM 2386 N N . PRO A 1 313 ? 5.381 15.844 -5.907 1.00 91.81 313 PRO A N 1
ATOM 2387 C CA . PRO A 1 313 ? 4.001 16.297 -5.829 1.00 91.81 313 PRO A CA 1
ATOM 2388 C C . PRO A 1 313 ? 3.873 17.672 -5.162 1.00 91.81 313 PRO A C 1
ATOM 2390 O O . PRO A 1 313 ? 4.697 18.080 -4.343 1.00 91.81 313 PRO A O 1
ATOM 2393 N N . VAL A 1 314 ? 2.767 18.355 -5.455 1.00 92.56 314 VAL A N 1
ATOM 2394 C CA . VAL A 1 314 ? 2.224 19.424 -4.611 1.00 92.56 314 VAL A CA 1
ATOM 2395 C C . VAL A 1 314 ? 1.321 18.773 -3.569 1.00 92.56 314 VAL A C 1
ATOM 2397 O O . VAL A 1 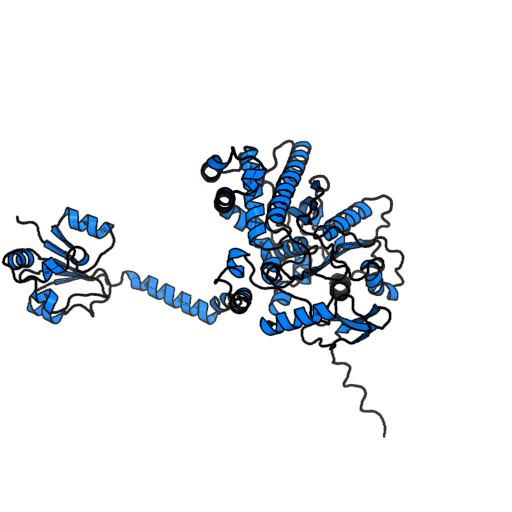314 ? 0.423 18.006 -3.921 1.00 92.56 314 VAL A O 1
ATOM 2400 N N . VAL A 1 315 ? 1.561 19.070 -2.290 1.00 91.81 315 VAL A N 1
ATOM 2401 C CA . VAL A 1 315 ? 0.875 18.418 -1.165 1.00 91.81 315 VAL A CA 1
ATOM 2402 C C . VAL A 1 315 ? 0.363 19.454 -0.173 1.00 91.81 315 VAL A C 1
ATOM 2404 O O . VAL A 1 315 ? 1.148 20.223 0.382 1.00 91.81 315 VAL A O 1
ATOM 2407 N N . ASP A 1 316 ? -0.939 19.420 0.114 1.00 91.94 316 ASP A N 1
ATOM 2408 C CA . ASP A 1 316 ? -1.515 20.041 1.306 1.00 91.94 316 ASP A CA 1
ATOM 2409 C C . ASP A 1 316 ? -1.707 18.951 2.370 1.00 91.94 316 ASP A C 1
ATOM 2411 O O . ASP A 1 316 ? -2.699 18.222 2.396 1.00 91.94 316 ASP A O 1
ATOM 2415 N N . GLY A 1 317 ? -0.722 18.813 3.262 1.00 87.94 317 GLY A N 1
ATOM 2416 C CA . GLY A 1 317 ? -0.700 17.734 4.253 1.00 87.94 317 GLY A CA 1
ATOM 2417 C C . GLY A 1 317 ? -1.847 17.778 5.274 1.00 87.94 317 GLY A C 1
ATOM 2418 O O . GLY A 1 317 ? -2.205 16.735 5.832 1.00 87.94 317 GLY A O 1
ATOM 2419 N N . LYS A 1 318 ? -2.443 18.956 5.527 1.00 89.06 318 LYS A N 1
ATOM 2420 C CA . LYS A 1 318 ? -3.629 19.064 6.393 1.00 89.06 318 LYS A CA 1
ATOM 2421 C C . LYS A 1 318 ? -4.852 18.569 5.628 1.00 89.06 318 LYS A C 1
ATOM 2423 O O . LYS A 1 318 ? -5.566 17.703 6.133 1.00 89.06 318 LYS A O 1
ATOM 2428 N N . LEU A 1 319 ? -5.054 19.081 4.412 1.00 93.56 319 LEU A N 1
ATOM 2429 C CA . LEU A 1 319 ? -6.178 18.690 3.568 1.00 93.56 319 LEU A CA 1
ATOM 2430 C C . LEU A 1 319 ? -6.140 17.195 3.233 1.00 93.56 319 LEU A C 1
ATOM 2432 O O . LEU A 1 319 ? -7.173 16.543 3.305 1.00 93.56 319 LEU A O 1
ATOM 2436 N N . SER A 1 320 ? -4.962 16.623 2.969 1.00 92.94 320 SER A N 1
ATOM 2437 C CA . SER A 1 320 ? -4.801 15.194 2.668 1.00 92.94 320 SER A CA 1
ATOM 2438 C C . SER A 1 320 ? -5.272 14.278 3.795 1.00 92.94 320 SER A C 1
ATOM 2440 O O . SER A 1 320 ? -5.989 13.313 3.536 1.00 92.94 320 SER A O 1
ATOM 2442 N N . GLN A 1 321 ? -4.986 14.612 5.058 1.00 90.88 321 GLN A N 1
ATOM 2443 C CA . GLN A 1 321 ? -5.525 13.851 6.191 1.00 90.88 321 GLN A CA 1
ATOM 2444 C C . GLN A 1 321 ? -7.053 13.973 6.292 1.00 90.88 321 GLN A C 1
ATOM 2446 O O . GLN A 1 321 ? -7.734 12.970 6.506 1.00 90.88 321 GLN A O 1
ATOM 2451 N N . THR A 1 322 ? -7.605 15.176 6.104 1.00 94.38 322 THR A N 1
ATOM 2452 C CA . THR A 1 322 ? -9.061 15.390 6.105 1.00 94.38 322 THR A CA 1
ATOM 2453 C C . THR A 1 322 ? -9.746 14.617 4.975 1.00 94.38 322 THR A C 1
ATOM 2455 O O . THR A 1 322 ? -10.711 13.897 5.222 1.00 94.38 322 THR A O 1
ATOM 2458 N N . CYS A 1 323 ? -9.222 14.704 3.752 1.00 97.69 323 CYS A N 1
ATOM 2459 C CA . CYS A 1 323 ? -9.723 13.998 2.577 1.00 97.69 323 CYS A CA 1
ATOM 2460 C C . CYS A 1 323 ? -9.676 12.475 2.751 1.00 97.69 323 CYS A C 1
ATOM 2462 O O . CYS A 1 323 ? -10.665 11.803 2.451 1.00 97.69 323 CYS A O 1
ATOM 2464 N N . TYR A 1 324 ? -8.582 11.940 3.300 1.00 98.25 324 TYR A N 1
ATOM 2465 C CA . TYR A 1 324 ? -8.453 10.514 3.597 1.00 98.25 324 TYR A CA 1
ATOM 2466 C C . TYR A 1 324 ? -9.534 10.037 4.575 1.00 98.25 324 TYR A C 1
ATOM 2468 O O . TYR A 1 324 ? -10.232 9.061 4.296 1.00 98.25 324 TYR A O 1
ATOM 2476 N N . LEU A 1 325 ? -9.707 10.722 5.714 1.00 97.06 325 LEU A N 1
ATOM 2477 C CA . LEU A 1 325 ? -10.677 10.315 6.739 1.00 97.06 325 LEU A CA 1
ATOM 2478 C C . LEU A 1 325 ? -12.128 10.494 6.272 1.00 97.06 325 LEU A C 1
ATOM 2480 O O . LEU A 1 325 ? -12.965 9.637 6.545 1.00 97.06 325 LEU A O 1
ATOM 2484 N N . MET A 1 326 ? -12.421 11.550 5.511 1.00 97.75 326 MET A N 1
ATOM 2485 C CA . MET A 1 326 ? -13.733 11.754 4.888 1.00 97.75 326 MET A CA 1
ATOM 2486 C C . MET A 1 326 ? -14.072 10.636 3.890 1.00 97.75 326 MET A C 1
ATOM 2488 O O . MET A 1 326 ? -15.200 10.132 3.860 1.00 97.75 326 MET A O 1
ATOM 2492 N N . ALA A 1 327 ? -13.091 10.225 3.082 1.00 98.69 327 ALA A N 1
ATOM 2493 C CA . ALA A 1 327 ? -13.250 9.113 2.156 1.00 98.69 327 ALA A CA 1
ATOM 2494 C C . ALA A 1 327 ? -13.436 7.782 2.894 1.00 98.69 327 ALA A C 1
ATOM 2496 O O . ALA A 1 327 ? -14.278 6.981 2.486 1.00 98.69 327 ALA A O 1
ATOM 2497 N N . LEU A 1 328 ? -12.705 7.565 3.993 1.00 98.75 328 LEU A N 1
ATOM 2498 C CA . LEU A 1 328 ? -12.846 6.385 4.845 1.00 98.75 328 LEU A CA 1
ATOM 2499 C C . LEU A 1 328 ? -14.250 6.287 5.450 1.00 98.75 328 LEU A C 1
ATOM 2501 O O . LEU A 1 328 ? -14.890 5.249 5.294 1.00 98.75 328 LEU A O 1
ATOM 2505 N N . ASP A 1 329 ? -14.749 7.363 6.065 1.00 98.62 329 ASP A N 1
ATOM 2506 C CA . ASP A 1 329 ? -16.102 7.418 6.636 1.00 98.62 329 ASP A CA 1
ATOM 2507 C C . ASP A 1 329 ? -17.162 7.083 5.575 1.00 98.62 329 ASP A C 1
ATOM 2509 O O . ASP A 1 329 ? -18.037 6.243 5.789 1.00 98.62 329 ASP A O 1
ATOM 2513 N N . SER A 1 330 ? -17.054 7.703 4.395 1.00 98.75 330 SER A N 1
ATOM 2514 C CA . SER A 1 330 ? -18.013 7.518 3.301 1.00 98.75 330 SER A CA 1
ATOM 2515 C C . SER A 1 330 ? -17.975 6.099 2.730 1.00 98.75 330 SER A C 1
ATOM 2517 O O . SER A 1 330 ? -19.020 5.478 2.523 1.00 98.75 330 SER A O 1
ATOM 2519 N N . CYS A 1 331 ? -16.777 5.549 2.505 1.00 98.88 331 CYS A N 1
ATOM 2520 C CA . CYS A 1 331 ? -16.619 4.177 2.028 1.00 98.88 331 CYS A CA 1
ATOM 2521 C C . CYS A 1 331 ? -17.130 3.164 3.057 1.00 98.88 331 CYS A C 1
ATOM 2523 O O . CYS A 1 331 ? -17.823 2.218 2.683 1.00 98.88 331 CYS A O 1
ATOM 2525 N N . TYR A 1 332 ? -16.831 3.376 4.342 1.00 98.81 332 TYR A N 1
ATOM 2526 C CA . TYR A 1 332 ? -17.300 2.518 5.426 1.00 98.81 332 TYR A CA 1
ATOM 2527 C C . TYR A 1 332 ? -18.823 2.549 5.545 1.00 98.81 332 TYR A C 1
ATOM 2529 O O . TYR A 1 332 ? -19.453 1.496 5.569 1.00 98.81 332 TYR A O 1
ATOM 2537 N N . LYS A 1 333 ? -19.436 3.738 5.495 1.00 98.62 333 LYS A N 1
ATOM 2538 C CA . LYS A 1 333 ? -20.895 3.892 5.465 1.00 98.62 333 LYS A CA 1
ATOM 2539 C C . LYS A 1 333 ? -21.528 3.097 4.318 1.00 98.62 333 LYS A C 1
ATOM 2541 O O . LYS A 1 333 ? -22.408 2.276 4.565 1.00 98.62 333 LYS A O 1
ATOM 2546 N N . HIS A 1 334 ? -21.057 3.287 3.083 1.00 98.81 334 HIS A N 1
ATOM 2547 C CA . HIS A 1 334 ? -21.586 2.565 1.918 1.00 98.81 334 HIS A CA 1
ATOM 2548 C C . HIS A 1 334 ? -21.375 1.046 2.011 1.00 98.81 334 HIS A C 1
ATOM 2550 O O . HIS A 1 334 ? -22.199 0.271 1.520 1.00 98.81 334 HIS A O 1
ATOM 2556 N N . PHE A 1 335 ? -20.269 0.605 2.612 1.00 98.75 335 PHE A N 1
ATOM 2557 C CA . PHE A 1 335 ? -20.017 -0.810 2.868 1.00 98.75 335 PHE A CA 1
ATOM 2558 C C . PHE A 1 335 ? -21.022 -1.372 3.882 1.00 98.75 335 PHE A C 1
ATOM 2560 O O . PHE A 1 335 ? -21.658 -2.387 3.599 1.00 98.75 335 PHE A O 1
ATOM 2567 N N . CYS A 1 336 ? -21.223 -0.685 5.011 1.00 98.50 336 CYS A N 1
ATOM 2568 C CA . CYS A 1 336 ? -22.185 -1.062 6.047 1.00 98.50 336 CYS A CA 1
ATOM 2569 C C . CYS A 1 336 ? -23.615 -1.144 5.502 1.00 98.50 336 CYS A C 1
ATOM 2571 O O . CYS A 1 336 ? -24.287 -2.142 5.736 1.00 98.50 336 CYS A O 1
ATOM 2573 N N . GLU A 1 337 ? -24.059 -0.162 4.712 1.00 98.44 337 GLU A N 1
ATOM 2574 C CA . GLU A 1 337 ? -25.392 -0.163 4.085 1.00 98.44 337 GLU A CA 1
ATOM 2575 C C . GLU A 1 337 ? -25.607 -1.388 3.180 1.00 98.44 337 GLU A C 1
ATOM 2577 O O . GLU A 1 337 ? -26.670 -2.016 3.188 1.00 98.44 337 GLU A O 1
ATOM 2582 N N . LYS A 1 338 ? -24.590 -1.763 2.393 1.00 98.56 338 LYS A N 1
ATOM 2583 C CA . LYS A 1 338 ? -24.659 -2.953 1.531 1.00 98.56 338 LYS A CA 1
ATOM 2584 C C . LYS A 1 338 ? -24.632 -4.244 2.332 1.00 98.56 338 LYS A C 1
ATOM 2586 O O . LYS A 1 338 ? -25.359 -5.172 1.982 1.00 98.56 338 LYS A O 1
ATOM 2591 N N . PHE A 1 339 ? -23.816 -4.299 3.379 1.00 98.31 339 PHE A N 1
ATOM 2592 C CA . PHE A 1 339 ? -23.768 -5.435 4.287 1.00 98.31 339 PHE A CA 1
ATOM 2593 C C . PHE A 1 339 ? -25.120 -5.649 4.969 1.00 98.31 339 PHE A C 1
ATOM 2595 O O . PHE A 1 339 ? -25.690 -6.729 4.868 1.00 98.31 339 PHE A O 1
ATOM 2602 N N . GLU A 1 340 ? -25.686 -4.597 5.560 1.00 97.44 340 GLU A N 1
ATOM 2603 C CA . GLU A 1 340 ? -26.994 -4.609 6.223 1.00 97.44 340 GLU A CA 1
ATOM 2604 C C . GLU A 1 340 ? -28.108 -5.093 5.304 1.00 97.44 340 GLU A C 1
ATOM 2606 O O . GLU A 1 340 ? -28.920 -5.935 5.689 1.00 97.44 340 GLU A O 1
ATOM 2611 N N . LYS A 1 341 ? -28.114 -4.612 4.059 1.00 97.94 341 LYS A N 1
ATOM 2612 C CA . LYS A 1 341 ? -29.096 -5.027 3.056 1.00 97.94 341 LYS A CA 1
ATOM 2613 C C . LYS A 1 341 ? -29.011 -6.517 2.708 1.00 97.94 341 LYS A C 1
ATOM 2615 O O . LYS A 1 341 ? -30.030 -7.106 2.356 1.00 97.94 341 LYS A O 1
ATOM 2620 N N . LEU A 1 342 ? -27.815 -7.101 2.723 1.00 97.50 342 LEU A N 1
ATOM 2621 C CA . LEU A 1 342 ? -27.579 -8.476 2.271 1.00 97.50 342 LEU A CA 1
ATOM 2622 C C . LEU A 1 342 ? -27.638 -9.495 3.413 1.00 97.50 342 LEU A C 1
ATOM 2624 O O . LEU A 1 342 ? -28.159 -10.585 3.211 1.00 97.50 342 LEU A O 1
ATOM 2628 N N . GLU A 1 343 ? -27.143 -9.133 4.593 1.00 97.25 343 GLU A N 1
ATOM 2629 C CA . GLU A 1 343 ? -27.033 -10.015 5.763 1.00 97.25 343 GLU A CA 1
ATOM 2630 C C . GLU A 1 343 ? -28.157 -9.789 6.786 1.00 97.25 343 GLU A C 1
ATOM 2632 O O . GLU A 1 343 ? -28.298 -10.554 7.738 1.00 97.25 343 GLU A O 1
ATOM 2637 N N . GLY A 1 344 ? -28.964 -8.733 6.626 1.00 96.81 344 GLY A N 1
ATOM 2638 C CA . GLY A 1 344 ? -30.096 -8.436 7.508 1.00 96.81 344 GLY A CA 1
ATOM 2639 C C . GLY A 1 344 ? -29.702 -7.981 8.917 1.00 96.81 344 GLY A C 1
ATOM 2640 O O . GLY A 1 344 ? -30.536 -8.007 9.822 1.00 96.81 344 GLY A O 1
ATOM 2641 N N . ARG A 1 345 ? -28.443 -7.577 9.125 1.00 96.56 345 ARG A N 1
ATOM 2642 C CA . ARG A 1 345 ? -27.908 -7.110 10.414 1.00 96.56 345 ARG A CA 1
ATOM 2643 C C . ARG A 1 345 ? -26.843 -6.019 10.225 1.00 96.56 345 ARG A C 1
ATOM 2645 O O . ARG A 1 345 ? -26.160 -6.040 9.200 1.00 96.56 345 ARG A O 1
ATOM 2652 N N . PRO A 1 346 ? -26.656 -5.107 11.198 1.00 96.81 346 PRO A N 1
ATOM 2653 C CA . PRO A 1 346 ? -25.608 -4.088 11.147 1.00 96.81 346 PRO A CA 1
ATOM 2654 C C . PRO A 1 346 ? -24.213 -4.700 11.034 1.00 96.81 346 PRO A C 1
ATOM 2656 O O . PRO A 1 346 ? -23.912 -5.695 11.696 1.00 96.81 346 PRO A O 1
ATOM 2659 N N . PHE A 1 347 ? -23.376 -4.082 10.196 1.00 97.88 347 PHE A N 1
ATOM 2660 C CA . PHE A 1 347 ? -21.933 -4.330 10.170 1.00 97.88 347 PHE A CA 1
ATOM 2661 C C . PHE A 1 347 ? -21.236 -3.523 11.265 1.00 97.88 347 PHE A C 1
ATOM 2663 O O . PHE A 1 347 ? -21.624 -2.381 11.528 1.00 97.88 347 PHE A O 1
ATOM 2670 N N . SER A 1 348 ? -20.171 -4.068 11.833 1.00 97.50 348 SER A N 1
ATOM 2671 C CA . SER A 1 348 ? -19.226 -3.362 12.696 1.00 97.50 348 SER A CA 1
ATOM 2672 C C . SER A 1 348 ? -17.812 -3.920 12.528 1.00 97.50 348 SER A C 1
ATOM 2674 O O . SER A 1 348 ? -17.605 -4.940 11.868 1.00 97.50 348 SER A O 1
ATOM 2676 N N . ILE A 1 349 ? -16.824 -3.313 13.180 1.00 97.19 349 ILE A N 1
ATOM 2677 C CA . ILE A 1 349 ? -15.443 -3.800 13.145 1.00 97.19 349 ILE A CA 1
ATOM 2678 C C . ILE A 1 349 ? -15.266 -5.216 13.721 1.00 97.19 349 ILE A C 1
ATOM 2680 O O . ILE A 1 349 ? -14.255 -5.862 13.447 1.00 97.19 349 ILE A O 1
ATOM 2684 N N . SER A 1 350 ? -16.230 -5.734 14.492 1.00 96.38 350 SER A N 1
ATOM 2685 C CA . SER A 1 350 ? -16.199 -7.117 14.989 1.00 96.38 350 SER A CA 1
ATOM 2686 C C . SER A 1 350 ? -16.485 -8.150 13.890 1.00 96.38 350 SER A C 1
ATOM 2688 O O . SER A 1 350 ? -16.087 -9.306 14.018 1.00 96.38 350 SER A O 1
ATOM 2690 N N . ASP A 1 351 ? -17.116 -7.736 12.785 1.00 97.31 351 ASP A N 1
ATOM 2691 C CA . ASP A 1 351 ? -17.548 -8.605 11.681 1.00 97.31 351 ASP A CA 1
ATOM 2692 C C . ASP A 1 351 ? -16.452 -8.917 10.658 1.00 97.31 351 ASP A C 1
ATOM 2694 O O . ASP A 1 351 ? -16.687 -9.649 9.685 1.00 97.31 351 ASP A O 1
ATOM 2698 N N . SER A 1 352 ? -15.265 -8.347 10.861 1.00 98.00 352 SER A N 1
ATOM 2699 C CA . SER A 1 352 ? -14.057 -8.670 10.116 1.00 98.00 352 SER A CA 1
ATOM 2700 C C . SER A 1 352 ? -12.951 -9.087 11.074 1.00 98.00 352 SER A C 1
ATOM 2702 O O . SER A 1 352 ? -12.762 -8.503 12.146 1.00 98.00 352 SER A O 1
ATOM 2704 N N . ASP A 1 353 ? -12.193 -10.101 10.675 1.00 98.62 353 ASP A N 1
ATOM 2705 C CA . ASP A 1 353 ? -11.055 -10.575 11.451 1.00 98.62 353 ASP A CA 1
ATOM 2706 C C . ASP A 1 353 ? -9.876 -9.605 11.318 1.00 98.62 353 ASP A C 1
ATOM 2708 O O . ASP A 1 353 ? -9.201 -9.333 12.306 1.00 98.62 353 ASP A O 1
ATOM 2712 N N . TYR A 1 354 ? -9.681 -9.028 10.126 1.00 98.81 354 TYR A N 1
ATOM 2713 C CA . TYR A 1 354 ? -8.589 -8.094 9.846 1.00 98.81 354 TYR A CA 1
ATOM 2714 C C . TYR A 1 354 ? -9.046 -6.877 9.039 1.00 98.81 354 TYR A C 1
ATOM 2716 O O . TYR A 1 354 ? -9.987 -6.959 8.241 1.00 98.81 354 TYR A O 1
ATOM 2724 N N . PHE A 1 355 ? -8.342 -5.758 9.224 1.00 98.88 355 PHE A N 1
ATOM 2725 C CA . PHE A 1 355 ? -8.481 -4.542 8.422 1.00 98.88 355 PHE A CA 1
ATOM 2726 C C . PHE A 1 355 ? -7.116 -4.122 7.883 1.00 98.88 355 PHE A C 1
ATOM 2728 O O . PHE A 1 355 ? -6.161 -3.956 8.639 1.00 98.88 355 PHE A O 1
ATOM 2735 N N . VAL A 1 356 ? -7.038 -3.928 6.573 1.00 98.94 356 VAL A N 1
ATOM 2736 C CA . VAL A 1 356 ? -5.828 -3.534 5.855 1.00 98.94 356 VAL A CA 1
ATOM 2737 C C . VAL A 1 356 ? -6.091 -2.200 5.174 1.00 98.94 356 VAL A C 1
ATOM 2739 O O . VAL A 1 356 ? -7.114 -2.017 4.515 1.00 98.94 356 VAL A O 1
ATOM 2742 N N . PHE A 1 357 ? -5.159 -1.265 5.307 1.00 98.94 357 PHE A N 1
ATOM 2743 C CA . PHE A 1 357 ? -5.308 0.091 4.791 1.00 98.94 357 PHE A CA 1
ATOM 2744 C C . PHE A 1 357 ? -4.186 0.425 3.813 1.00 98.94 357 PHE A C 1
ATOM 2746 O O . PHE A 1 357 ? -3.056 -0.053 3.952 1.00 98.94 357 PHE A O 1
ATOM 2753 N N . HIS A 1 358 ? -4.468 1.320 2.864 1.00 98.75 358 HIS A N 1
ATOM 2754 C CA . HIS A 1 358 ? -3.410 2.097 2.231 1.00 98.75 358 HIS A CA 1
ATOM 2755 C C . HIS A 1 358 ? -2.582 2.778 3.332 1.00 98.75 358 HIS A C 1
ATOM 2757 O O . HIS A 1 358 ? -3.135 3.481 4.185 1.00 98.75 358 HIS A O 1
ATOM 2763 N N . SER A 1 359 ? -1.275 2.515 3.321 1.00 96.50 359 SER A N 1
ATOM 2764 C CA . SER A 1 359 ? -0.349 2.787 4.418 1.00 96.50 359 SER A CA 1
ATOM 2765 C C . SER A 1 359 ? 0.762 3.741 3.957 1.00 96.50 359 SER A C 1
ATOM 2767 O O . SER A 1 359 ? 1.883 3.290 3.715 1.00 96.50 359 SER A O 1
ATOM 2769 N N . PRO A 1 360 ? 0.483 5.051 3.801 1.00 93.62 360 PRO A N 1
ATOM 2770 C CA . PRO A 1 360 ? 1.522 6.020 3.456 1.00 93.62 360 PRO A CA 1
ATOM 2771 C C . PRO A 1 360 ? 2.505 6.214 4.617 1.00 93.62 360 PRO A C 1
ATOM 2773 O O . PRO A 1 360 ? 3.701 6.394 4.422 1.00 93.62 360 PRO A O 1
ATOM 2776 N N . TYR A 1 361 ? 2.002 6.126 5.847 1.00 95.69 361 TYR A N 1
ATOM 2777 C CA . TYR A 1 361 ? 2.791 5.973 7.060 1.00 95.69 361 TYR A CA 1
ATOM 2778 C C . TYR A 1 361 ? 1.945 5.343 8.164 1.00 95.69 361 TYR A C 1
ATOM 2780 O O . TYR A 1 361 ? 0.715 5.459 8.172 1.00 95.69 361 TYR A O 1
ATOM 2788 N N . ASN A 1 362 ? 2.589 4.644 9.099 1.00 96.44 362 ASN A N 1
ATOM 2789 C CA . ASN A 1 362 ? 1.884 3.785 10.048 1.00 96.44 362 ASN A CA 1
ATOM 2790 C C . ASN A 1 362 ? 0.979 4.556 11.019 1.00 96.44 362 ASN A C 1
ATOM 2792 O O . ASN A 1 362 ? -0.095 4.071 11.377 1.00 96.44 362 ASN A O 1
ATOM 2796 N N . LYS A 1 363 ? 1.354 5.782 11.404 1.00 95.50 363 LYS A N 1
ATOM 2797 C CA . LYS A 1 363 ? 0.504 6.617 12.260 1.00 95.50 363 LYS A CA 1
ATOM 2798 C C . LYS A 1 363 ? -0.863 6.874 11.624 1.00 95.50 363 LYS A C 1
ATOM 2800 O O . LYS A 1 363 ? -1.858 6.828 12.341 1.00 95.50 363 LYS A O 1
ATOM 2805 N N . LEU A 1 364 ? -0.947 7.085 10.305 1.00 96.06 364 LEU A N 1
ATOM 2806 C CA . LEU A 1 364 ? -2.241 7.254 9.636 1.00 96.06 364 LEU A CA 1
ATOM 2807 C C . LEU A 1 364 ? -3.082 5.981 9.733 1.00 96.06 364 LEU A C 1
ATOM 2809 O O . LEU A 1 364 ? -4.263 6.076 10.023 1.00 96.06 364 LEU A O 1
ATOM 2813 N N . VAL A 1 365 ? -2.477 4.799 9.596 1.00 97.75 365 VAL A N 1
ATOM 2814 C CA . VAL A 1 365 ? -3.172 3.505 9.736 1.00 97.75 365 VAL A CA 1
ATOM 2815 C C . VAL A 1 365 ? -3.800 3.351 11.129 1.00 97.75 365 VAL A C 1
ATOM 2817 O O . VAL A 1 365 ? -4.964 2.964 11.241 1.00 97.75 365 VAL A O 1
ATOM 2820 N N . GLN A 1 366 ? -3.071 3.727 12.188 1.00 96.31 366 GLN A N 1
ATOM 2821 C CA . GLN A 1 366 ? -3.596 3.756 13.563 1.00 96.31 366 GLN A CA 1
ATOM 2822 C C . GLN A 1 366 ? -4.810 4.691 13.681 1.00 96.31 366 GLN A C 1
ATOM 2824 O O . GLN A 1 366 ? -5.835 4.316 14.255 1.00 96.31 366 GLN A O 1
ATOM 2829 N N . LYS A 1 367 ? -4.718 5.900 13.105 1.00 96.69 367 LYS A N 1
ATOM 2830 C CA . LYS A 1 367 ? -5.831 6.866 13.074 1.00 96.69 367 LYS A CA 1
ATOM 2831 C C . LYS A 1 367 ? -7.035 6.320 12.302 1.00 96.69 367 LYS A C 1
ATOM 2833 O O . LYS A 1 367 ? -8.159 6.461 12.773 1.00 96.69 367 LYS A O 1
ATOM 2838 N N . SER A 1 368 ? -6.809 5.681 11.155 1.00 98.31 368 SER A N 1
ATOM 2839 C CA . SER A 1 368 ? -7.853 5.124 10.290 1.00 98.31 368 SER A CA 1
ATOM 2840 C C . SER A 1 368 ? -8.677 4.064 11.006 1.00 98.31 368 SER A C 1
ATOM 2842 O O . SER A 1 368 ? -9.904 4.128 11.004 1.00 98.31 368 SER A O 1
ATOM 2844 N N . PHE A 1 369 ? -8.025 3.117 11.679 1.00 98.44 369 PHE A N 1
ATOM 2845 C CA . PHE A 1 369 ? -8.750 2.085 12.414 1.00 98.44 369 PHE A CA 1
ATOM 2846 C C . PHE A 1 369 ? -9.510 2.656 13.620 1.00 98.44 369 PHE A C 1
ATOM 2848 O O . PHE A 1 369 ? -10.685 2.343 13.809 1.00 98.44 369 PHE A O 1
ATOM 2855 N N . GLY A 1 370 ? -8.893 3.574 14.374 1.00 97.88 370 GLY A N 1
ATOM 2856 C CA . GLY A 1 370 ? -9.593 4.311 15.431 1.00 97.88 370 GLY A CA 1
ATOM 2857 C C . GLY A 1 370 ? -10.813 5.078 14.904 1.00 97.88 370 GLY A C 1
ATOM 2858 O O . GLY A 1 370 ? -11.856 5.110 15.555 1.00 97.88 370 GLY A O 1
ATOM 2859 N N . ARG A 1 371 ? -10.727 5.636 13.689 1.00 98.25 371 ARG A N 1
ATOM 2860 C CA . ARG A 1 371 ? -11.850 6.314 13.030 1.00 98.25 371 ARG A CA 1
ATOM 2861 C C . ARG A 1 371 ? -12.980 5.352 12.660 1.00 98.25 371 ARG A C 1
ATOM 2863 O O . ARG A 1 371 ? -14.140 5.729 12.806 1.00 98.25 371 ARG A O 1
ATOM 2870 N N . LEU A 1 372 ? -12.690 4.120 12.237 1.00 98.38 372 LEU A N 1
ATOM 2871 C CA . LEU A 1 372 ? -13.735 3.107 12.020 1.00 98.38 372 LEU A CA 1
ATOM 2872 C C . LEU A 1 372 ? -14.477 2.774 13.319 1.00 98.38 372 LEU A C 1
ATOM 2874 O O . LEU A 1 372 ? -15.706 2.721 13.320 1.00 98.38 372 LEU A O 1
ATOM 2878 N N . TYR A 1 373 ? -13.754 2.636 14.434 1.00 97.56 373 TYR A N 1
ATOM 2879 C CA . TYR A 1 373 ? -14.385 2.379 15.731 1.00 97.56 373 TYR A CA 1
ATOM 2880 C C . TYR A 1 373 ? -15.270 3.550 16.186 1.00 97.56 373 TYR A C 1
ATOM 2882 O O . TYR A 1 373 ? -16.378 3.345 16.679 1.00 97.56 373 TYR A O 1
ATOM 2890 N N . PHE A 1 374 ? -14.844 4.788 15.915 1.00 97.94 374 PHE A N 1
ATOM 2891 C CA . PHE A 1 374 ? -15.680 5.971 16.126 1.00 97.94 374 PHE A CA 1
ATOM 2892 C C . PHE A 1 374 ? -16.950 5.970 15.261 1.00 97.94 374 PHE A C 1
ATOM 2894 O O . PHE A 1 374 ? -18.023 6.324 15.745 1.00 97.94 374 PHE A O 1
ATOM 2901 N N . ASN A 1 375 ? -16.873 5.531 14.000 1.00 98.12 375 ASN A N 1
ATOM 2902 C CA . ASN A 1 375 ? -18.064 5.387 13.154 1.00 98.12 375 ASN A CA 1
ATOM 2903 C C . ASN A 1 375 ? -19.044 4.346 13.717 1.00 98.12 375 ASN A C 1
ATOM 2905 O O . ASN A 1 375 ? -20.255 4.562 13.679 1.00 98.12 375 ASN A O 1
ATOM 2909 N N . ASP A 1 376 ? -18.544 3.238 14.265 1.00 98.12 376 ASP A N 1
ATOM 2910 C CA . ASP A 1 376 ? -19.384 2.249 14.947 1.00 98.12 376 ASP A CA 1
ATOM 2911 C C . ASP A 1 376 ? -20.046 2.819 16.204 1.00 98.12 376 ASP A C 1
ATOM 2913 O O . ASP A 1 376 ? -21.224 2.546 16.452 1.00 98.12 376 ASP A O 1
ATOM 2917 N N . PHE A 1 377 ? -19.327 3.657 16.955 1.00 97.62 377 PHE A N 1
ATOM 2918 C CA . PHE A 1 377 ? -19.873 4.390 18.096 1.00 97.62 377 PHE A CA 1
ATOM 2919 C C . PHE A 1 377 ? -21.013 5.325 17.668 1.00 97.62 377 PHE A C 1
ATOM 2921 O O . PHE A 1 377 ? -22.108 5.247 18.228 1.00 97.62 377 PHE A O 1
ATOM 2928 N N . LEU A 1 378 ? -20.809 6.134 16.621 1.00 96.94 378 LEU A N 1
ATOM 2929 C CA . LEU A 1 378 ? -21.841 7.029 16.079 1.00 96.94 378 LEU A CA 1
ATOM 2930 C C . LEU A 1 378 ? -23.064 6.269 15.541 1.00 96.94 378 LEU A C 1
ATOM 2932 O O . LEU A 1 378 ? -24.192 6.755 15.632 1.00 96.94 378 LEU A O 1
ATOM 2936 N N . ARG A 1 379 ? -22.857 5.056 15.018 1.00 96.38 379 ARG A N 1
ATOM 2937 C CA . ARG A 1 379 ? -23.924 4.144 14.571 1.00 96.38 379 ARG A CA 1
ATOM 2938 C C . ARG A 1 379 ? -24.580 3.361 15.713 1.00 96.38 379 ARG A C 1
ATOM 2940 O O . ARG A 1 379 ? -25.441 2.525 15.454 1.00 96.38 379 ARG A O 1
ATOM 2947 N N . ASN A 1 380 ? -24.210 3.631 16.967 1.00 94.06 380 ASN A N 1
ATOM 2948 C CA . ASN A 1 380 ? -24.691 2.935 18.161 1.00 94.06 380 ASN A CA 1
ATOM 2949 C C . ASN A 1 380 ? -24.480 1.410 18.121 1.00 94.06 380 ASN A C 1
ATOM 2951 O O . ASN A 1 380 ? -25.278 0.666 18.690 1.00 94.06 380 ASN A O 1
ATOM 2955 N N . SER A 1 381 ? -23.400 0.936 17.495 1.00 93.12 381 SER A N 1
ATOM 2956 C CA . SER A 1 381 ? -23.074 -0.492 17.423 1.00 93.12 381 SER A CA 1
ATOM 2957 C C . SER A 1 381 ? -22.929 -1.111 18.818 1.00 93.12 381 SER A C 1
ATOM 2959 O O . SER A 1 381 ? -22.198 -0.596 19.667 1.00 93.12 381 SER A O 1
ATOM 2961 N N . SER A 1 382 ? -23.583 -2.249 19.059 1.00 89.31 382 SER A N 1
ATOM 2962 C CA . SER A 1 382 ? -23.501 -2.983 20.332 1.00 89.31 382 SER A CA 1
ATOM 2963 C C . SER A 1 382 ? -22.106 -3.539 20.635 1.00 89.31 382 SER A C 1
ATOM 2965 O O . SER A 1 382 ? -21.864 -3.980 21.751 1.00 89.31 382 SER A O 1
ATOM 2967 N N . PHE A 1 383 ? -21.200 -3.534 19.654 1.00 91.06 383 PHE A N 1
ATOM 2968 C CA . PHE A 1 383 ? -19.821 -3.997 19.807 1.00 91.06 383 PHE A CA 1
ATOM 2969 C C . PHE A 1 383 ? -18.868 -2.933 20.351 1.00 91.06 383 PHE A C 1
ATOM 2971 O O . PHE A 1 383 ? -17.737 -3.266 20.688 1.00 91.06 383 PHE A O 1
ATOM 2978 N N . VAL A 1 384 ? -19.302 -1.671 20.436 1.00 93.62 384 VAL A N 1
ATOM 2979 C CA . VAL A 1 384 ? -18.530 -0.641 21.134 1.00 93.62 384 VAL A CA 1
ATOM 2980 C C . VAL A 1 384 ? -18.754 -0.810 22.629 1.00 93.62 384 VAL A C 1
ATOM 2982 O O . VAL A 1 384 ? -19.877 -0.606 23.106 1.00 93.62 384 VAL A O 1
ATOM 2985 N N . ASP A 1 385 ? -17.695 -1.199 23.336 1.00 91.56 385 ASP A N 1
ATOM 2986 C CA . ASP A 1 385 ? -17.710 -1.445 24.776 1.00 91.56 385 ASP A CA 1
ATOM 2987 C C . ASP A 1 385 ? -17.992 -0.168 25.595 1.00 91.56 385 ASP A C 1
ATOM 2989 O O . ASP A 1 385 ? -17.878 0.957 25.101 1.00 91.56 385 ASP A O 1
ATOM 2993 N N . GLU A 1 386 ? -18.409 -0.336 26.853 1.00 93.50 386 GLU A N 1
ATOM 2994 C CA . GLU A 1 386 ? -18.811 0.783 27.718 1.00 93.50 386 GLU A CA 1
ATOM 2995 C C . GLU A 1 386 ? -17.663 1.769 27.978 1.00 93.50 386 GLU A C 1
ATOM 2997 O O . GLU A 1 386 ? -17.876 2.978 27.908 1.00 93.50 386 GLU A O 1
ATOM 3002 N N . ALA A 1 387 ? -16.435 1.280 28.180 1.00 93.75 387 ALA A N 1
ATOM 3003 C CA . ALA A 1 387 ? -15.274 2.135 28.428 1.00 93.75 387 ALA A CA 1
ATOM 3004 C C . ALA A 1 387 ? -14.921 2.990 27.196 1.00 93.75 387 ALA A C 1
ATOM 3006 O O . ALA A 1 387 ? -14.609 4.181 27.310 1.00 93.75 387 ALA A O 1
ATOM 3007 N N . ALA A 1 388 ? -15.013 2.410 25.998 1.00 94.50 388 ALA A N 1
ATOM 3008 C CA . ALA A 1 388 ? -14.865 3.124 24.739 1.00 94.50 388 ALA A CA 1
ATOM 3009 C C . ALA A 1 388 ? -15.993 4.145 24.542 1.00 94.50 388 ALA A C 1
ATOM 3011 O O . ALA A 1 388 ? -15.721 5.273 24.138 1.00 94.50 388 ALA A O 1
ATOM 3012 N N . ARG A 1 389 ? -17.245 3.800 24.873 1.00 95.31 389 ARG A N 1
ATOM 3013 C CA . ARG A 1 389 ? -18.374 4.745 24.818 1.00 95.31 389 ARG A CA 1
ATOM 3014 C C . ARG A 1 389 ? -18.152 5.943 25.730 1.00 95.31 389 ARG A C 1
ATOM 3016 O O . ARG A 1 389 ? -18.281 7.065 25.259 1.00 95.31 389 ARG A O 1
ATOM 3023 N N . GLU A 1 390 ? -17.762 5.726 26.983 1.00 95.56 390 GLU A N 1
ATOM 3024 C CA . GLU A 1 390 ? -17.434 6.812 27.917 1.00 95.56 390 GLU A CA 1
ATOM 3025 C C . GLU A 1 390 ? -16.307 7.705 27.383 1.00 95.56 390 G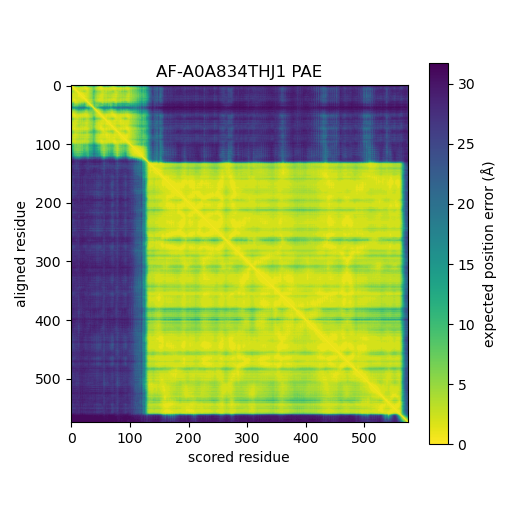LU A C 1
ATOM 3027 O O . GLU A 1 390 ? -16.388 8.931 27.463 1.00 95.56 390 GLU A O 1
ATOM 3032 N N . THR A 1 391 ? -15.284 7.096 26.777 1.00 96.44 391 THR A N 1
ATOM 3033 C CA . THR A 1 391 ? -14.150 7.814 26.176 1.00 96.44 391 THR A CA 1
ATOM 3034 C C . THR A 1 391 ? -14.568 8.667 24.969 1.00 96.44 391 THR A C 1
ATOM 3036 O O . THR A 1 391 ? -14.007 9.742 24.751 1.00 96.44 391 THR A O 1
ATOM 3039 N N . LEU A 1 392 ? -15.538 8.202 24.174 1.00 96.88 392 LEU A N 1
ATOM 3040 C CA . LEU A 1 392 ? -15.935 8.820 22.903 1.00 96.88 392 LEU A CA 1
ATOM 3041 C C . LEU A 1 392 ? -17.157 9.750 23.004 1.00 96.88 392 LEU A C 1
ATOM 3043 O O . LEU A 1 392 ? -17.310 10.635 22.158 1.00 96.88 392 LEU A O 1
ATOM 3047 N N . GLU A 1 393 ? -17.999 9.606 24.032 1.00 96.69 393 GLU A N 1
ATOM 3048 C CA . GLU A 1 393 ? -19.216 10.412 24.230 1.00 96.69 393 GLU A CA 1
ATOM 3049 C C . GLU A 1 393 ? -18.977 11.934 24.187 1.00 96.69 393 GLU A C 1
ATOM 3051 O O . GLU A 1 393 ? -19.775 12.616 23.535 1.00 96.69 393 GLU A O 1
ATOM 3056 N N . PRO A 1 394 ? -17.879 12.496 24.745 1.00 97.12 394 PRO A N 1
ATOM 3057 C CA . PRO A 1 394 ? -17.604 13.934 24.660 1.00 97.12 394 PRO A CA 1
ATOM 3058 C C . PRO A 1 394 ? -17.497 14.482 23.229 1.00 97.12 394 PRO A C 1
ATOM 3060 O O . PRO A 1 394 ? -17.646 15.684 23.020 1.00 97.12 394 PRO A O 1
ATOM 3063 N N . PHE A 1 395 ? -17.239 13.621 22.240 1.00 97.06 395 PHE A N 1
ATOM 3064 C CA . PHE A 1 395 ? -17.001 14.010 20.848 1.00 97.06 395 PHE A CA 1
ATOM 3065 C C . PHE A 1 395 ? -18.192 13.744 19.921 1.00 97.06 395 PHE A C 1
ATOM 3067 O O . PHE A 1 395 ? -18.142 14.080 18.738 1.00 97.06 395 PHE A O 1
ATOM 3074 N N . LYS A 1 396 ? -19.277 13.157 20.435 1.00 95.00 396 LYS A N 1
ATOM 3075 C CA . LYS A 1 396 ? -20.450 12.744 19.649 1.00 95.00 396 LYS A CA 1
ATOM 3076 C C . LYS A 1 396 ? -21.154 13.891 18.923 1.00 95.00 396 LYS A C 1
ATOM 3078 O O . LYS A 1 396 ? -21.754 13.672 17.877 1.00 95.00 396 LYS A O 1
ATOM 3083 N N . SER A 1 397 ? -21.104 15.098 19.485 1.00 94.56 397 SER A N 1
ATOM 3084 C CA . SER A 1 397 ? -21.740 16.290 18.916 1.00 94.56 397 SER A CA 1
ATOM 3085 C C . SER A 1 397 ? -20.875 17.031 17.897 1.00 94.56 397 SER A C 1
ATOM 3087 O O . SER A 1 397 ? -21.352 18.012 17.332 1.00 94.56 397 SER A O 1
ATOM 3089 N N . LEU A 1 398 ? -19.620 16.616 17.681 1.00 94.75 398 LEU A N 1
ATOM 3090 C CA . LEU A 1 398 ? -18.765 17.243 16.676 1.00 94.75 398 LEU A CA 1
ATOM 3091 C C . LEU A 1 398 ? -19.348 17.016 15.280 1.00 94.75 398 LEU A C 1
ATOM 3093 O O . LEU A 1 398 ? -19.721 15.898 14.916 1.00 94.75 398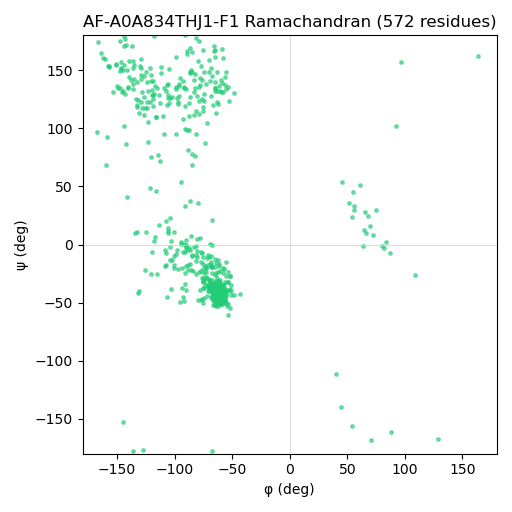 LEU A O 1
ATOM 3097 N N . SER A 1 399 ? -19.381 18.072 14.473 1.00 92.50 399 SER A N 1
ATOM 3098 C CA . SER A 1 399 ? -19.664 17.943 13.045 1.00 92.50 399 SER A CA 1
ATOM 3099 C C . SER A 1 399 ? -18.557 17.159 12.327 1.00 92.50 399 SER A C 1
ATOM 3101 O O . SER A 1 399 ? -17.464 16.950 12.861 1.00 92.50 399 SER A O 1
ATOM 3103 N N . GLY A 1 400 ? -18.817 16.746 11.081 1.00 84.94 400 GLY A N 1
ATOM 3104 C CA . GLY A 1 400 ? -17.827 16.048 10.254 1.00 84.94 400 GLY A CA 1
ATOM 3105 C C . GLY A 1 400 ? -16.502 16.813 10.176 1.00 84.94 400 GLY A C 1
ATOM 3106 O O . GLY A 1 400 ? -15.470 16.275 10.576 1.00 84.94 400 GLY A O 1
ATOM 3107 N N . GLU A 1 401 ? -16.540 18.085 9.768 1.00 88.38 401 GLU A N 1
ATOM 3108 C CA . GLU A 1 401 ? -15.343 18.929 9.636 1.00 88.38 401 GLU A CA 1
ATOM 3109 C C . GLU A 1 401 ? -14.586 19.127 10.953 1.00 88.38 401 GLU A C 1
ATOM 3111 O O . GLU A 1 401 ? -13.361 18.989 10.977 1.00 88.38 401 GLU A O 1
ATOM 3116 N N . GLU A 1 402 ? -15.295 19.400 12.052 1.00 93.88 402 GLU A N 1
ATOM 3117 C CA . GLU A 1 402 ? -14.678 19.549 13.377 1.00 93.88 402 GLU A CA 1
ATOM 3118 C C . GLU A 1 402 ? -14.005 18.245 13.819 1.00 93.88 402 GLU A C 1
ATOM 3120 O O . GLU A 1 402 ? -12.878 18.252 14.320 1.00 93.88 402 GLU A O 1
ATOM 3125 N N . SER A 1 403 ? -14.660 17.108 13.568 1.00 95.88 403 SER A N 1
ATOM 3126 C CA . SER A 1 403 ? -14.145 15.792 13.941 1.00 95.88 403 SER A CA 1
ATOM 3127 C C . SER A 1 403 ? -12.855 15.426 13.195 1.00 95.88 403 SER A C 1
ATOM 3129 O O . SER A 1 403 ? -11.987 14.781 13.776 1.00 95.88 403 SER A O 1
ATOM 3131 N N . TYR A 1 404 ? -12.682 15.863 11.940 1.00 94.19 404 TYR A N 1
ATOM 3132 C CA . TYR A 1 404 ? -11.453 15.613 11.172 1.00 94.19 404 TYR A CA 1
ATOM 3133 C C . TYR A 1 404 ? -10.259 16.444 11.650 1.00 94.19 404 TYR A C 1
ATOM 3135 O O . TYR A 1 404 ? -9.117 16.102 11.347 1.00 94.19 404 TYR A O 1
ATOM 3143 N N . GLN A 1 405 ? -10.509 17.545 12.362 1.00 92.44 405 GLN A N 1
ATOM 3144 C CA . GLN A 1 405 ? -9.468 18.466 12.826 1.00 92.44 405 GLN A CA 1
ATOM 3145 C C . GLN A 1 405 ? -9.159 18.323 14.325 1.00 92.44 405 GLN A C 1
ATOM 3147 O O . GLN A 1 405 ? -8.134 18.838 14.779 1.00 92.44 405 GLN A O 1
ATOM 3152 N N . SER A 1 406 ? -9.999 17.621 15.094 1.00 95.56 406 SER A N 1
ATOM 3153 C CA . SER A 1 406 ? -9.807 17.435 16.535 1.00 95.56 406 SER A CA 1
ATOM 3154 C C . SER A 1 406 ? -8.706 16.418 16.848 1.00 95.56 406 SER A C 1
ATOM 3156 O O . SER A 1 406 ? -8.831 15.214 16.609 1.00 95.56 406 SER A O 1
ATOM 3158 N N . ARG A 1 407 ? -7.624 16.906 17.466 1.00 93.69 407 ARG A N 1
ATOM 3159 C CA . ARG A 1 407 ? -6.525 16.063 17.968 1.00 93.69 407 ARG A CA 1
ATOM 3160 C C . ARG A 1 407 ? -6.931 15.287 19.219 1.00 93.69 407 ARG A C 1
ATOM 3162 O O . ARG A 1 407 ? -6.377 14.226 19.492 1.00 93.69 407 ARG A O 1
ATOM 3169 N N . GLU A 1 408 ? -7.865 15.825 19.991 1.00 96.38 408 GLU A N 1
ATOM 3170 C CA . GLU A 1 408 ? -8.429 15.202 21.184 1.00 96.38 408 GLU A CA 1
ATOM 3171 C C . GLU A 1 408 ? -9.226 13.956 20.794 1.00 96.38 408 GLU A C 1
ATOM 3173 O O . GLU A 1 408 ? -8.980 12.888 21.353 1.00 96.38 408 GLU A O 1
ATOM 3178 N N . LEU A 1 409 ? -10.084 14.065 19.769 1.00 96.75 409 LEU A N 1
ATOM 3179 C CA . LEU A 1 409 ? -10.798 12.919 19.210 1.00 96.75 409 LEU A CA 1
ATOM 3180 C C . LEU A 1 409 ? -9.827 11.887 18.625 1.00 96.75 409 LEU A C 1
ATOM 3182 O O . LEU A 1 409 ? -10.008 10.692 18.831 1.00 96.75 409 LEU A O 1
ATOM 3186 N N . GLU A 1 410 ? -8.775 12.317 17.923 1.00 94.25 410 GLU A N 1
ATOM 3187 C CA . GLU A 1 410 ? -7.759 11.393 17.403 1.00 94.25 410 GLU A CA 1
ATOM 3188 C C . GLU A 1 410 ? -7.136 10.539 18.521 1.00 94.25 410 GLU A C 1
ATOM 3190 O O . GLU A 1 410 ? -7.075 9.312 18.404 1.00 94.25 410 GLU A O 1
ATOM 3195 N N . LYS A 1 411 ? -6.712 11.177 19.619 1.00 95.00 411 LYS A N 1
ATOM 3196 C CA . LYS A 1 411 ? -6.135 10.485 20.780 1.00 95.00 411 LYS A CA 1
ATOM 3197 C C . LYS A 1 411 ? -7.148 9.553 21.442 1.00 95.00 411 LYS A C 1
ATOM 3199 O O . LYS A 1 411 ? -6.802 8.413 21.748 1.00 95.00 411 LYS A O 1
ATOM 3204 N N . ALA A 1 412 ? -8.385 10.016 21.623 1.00 96.69 412 ALA A N 1
ATOM 3205 C CA . ALA A 1 412 ? -9.467 9.224 22.202 1.00 96.69 412 ALA A CA 1
ATOM 3206 C C . ALA A 1 412 ? -9.771 7.977 21.355 1.00 96.69 412 ALA A C 1
ATOM 3208 O O . ALA A 1 412 ? -9.833 6.871 21.888 1.00 96.69 412 ALA A O 1
ATOM 3209 N N . ASN A 1 413 ? -9.851 8.128 20.030 1.00 95.81 413 ASN A N 1
ATOM 3210 C CA . ASN A 1 413 ? -10.055 7.026 19.089 1.00 95.81 413 ASN A CA 1
ATOM 3211 C C . ASN A 1 413 ? -8.929 5.993 19.160 1.00 95.81 413 ASN A C 1
ATOM 3213 O O . ASN A 1 413 ? -9.193 4.794 19.199 1.00 95.81 413 ASN A O 1
ATOM 3217 N N . GLN A 1 414 ? -7.673 6.446 19.182 1.00 93.81 414 GLN A N 1
ATOM 3218 C CA . GLN A 1 414 ? -6.520 5.551 19.292 1.00 93.81 414 GLN A CA 1
ATOM 3219 C C . GLN A 1 414 ? -6.510 4.799 20.622 1.00 93.81 414 GLN A C 1
ATOM 3221 O O . GLN A 1 414 ? -6.235 3.602 20.637 1.00 93.81 414 GLN A O 1
ATOM 3226 N N . GLN A 1 415 ? -6.824 5.476 21.728 1.00 94.12 415 GLN A N 1
ATOM 3227 C CA . GLN A 1 415 ? -6.901 4.847 23.043 1.00 94.12 415 GLN A CA 1
ATOM 3228 C C . GLN A 1 415 ? -8.018 3.799 23.095 1.00 94.12 415 GLN A C 1
ATOM 3230 O O . GLN A 1 415 ? -7.765 2.667 23.505 1.00 94.12 415 GLN A O 1
ATOM 3235 N N . ALA A 1 416 ? -9.220 4.153 22.633 1.00 94.75 416 ALA A N 1
ATOM 3236 C CA . ALA A 1 416 ? -10.377 3.262 22.629 1.00 94.75 416 ALA A CA 1
ATOM 3237 C C . ALA A 1 416 ? -10.152 2.028 21.737 1.00 94.75 416 ALA A C 1
ATOM 3239 O O . ALA A 1 416 ? -10.470 0.907 22.126 1.00 94.75 416 ALA A O 1
ATOM 3240 N N . ALA A 1 417 ? -9.550 2.214 20.559 1.00 94.88 417 ALA A N 1
ATOM 3241 C CA . ALA A 1 417 ? -9.349 1.141 19.589 1.00 94.88 417 ALA A CA 1
ATOM 3242 C C . ALA A 1 417 ? -8.048 0.342 19.784 1.00 94.88 417 ALA A C 1
ATOM 3244 O O . ALA A 1 417 ? -7.822 -0.606 19.034 1.00 94.88 417 ALA A O 1
ATOM 3245 N N . LYS A 1 418 ? -7.183 0.695 20.750 1.00 94.00 418 LYS A N 1
ATOM 3246 C CA . LYS A 1 418 ? -5.817 0.145 20.862 1.00 94.00 418 LYS A CA 1
ATOM 3247 C C . LYS A 1 418 ? -5.776 -1.384 20.882 1.00 94.00 418 LYS A C 1
ATOM 3249 O O . LYS A 1 418 ? -5.070 -1.985 20.082 1.00 94.00 418 LYS A O 1
ATOM 3254 N N . HIS A 1 419 ? -6.563 -2.006 21.757 1.00 93.06 419 HIS A N 1
ATOM 3255 C CA . HIS A 1 419 ? -6.572 -3.462 21.906 1.00 93.06 419 HIS A CA 1
ATOM 3256 C C . HIS A 1 419 ? -7.026 -4.180 20.620 1.00 93.06 419 HIS A C 1
ATOM 3258 O O . HIS A 1 419 ? -6.445 -5.190 20.233 1.00 93.06 419 HIS A O 1
ATOM 3264 N N . LEU A 1 420 ? -8.012 -3.617 19.913 1.00 96.25 420 LEU A N 1
ATOM 3265 C CA . LEU A 1 420 ? -8.503 -4.149 18.640 1.00 96.25 420 LEU A CA 1
ATOM 3266 C C . LEU A 1 420 ? -7.539 -3.871 17.484 1.00 96.25 420 LEU A C 1
ATOM 3268 O O . LEU A 1 420 ? -7.457 -4.672 16.557 1.00 96.25 420 LEU A O 1
ATOM 3272 N N . TYR A 1 421 ? -6.804 -2.758 17.520 1.00 97.25 421 TYR A N 1
ATOM 3273 C CA . TYR A 1 421 ? -5.782 -2.447 16.523 1.00 97.25 421 TYR A CA 1
ATOM 3274 C C . TYR A 1 421 ? -4.670 -3.498 16.545 1.00 97.25 421 TYR A C 1
ATOM 3276 O O . TYR A 1 421 ? -4.280 -4.000 15.487 1.00 97.25 421 TYR A O 1
ATOM 3284 N N . ASP A 1 422 ? -4.201 -3.860 17.742 1.00 94.00 422 ASP A N 1
ATOM 3285 C CA . ASP A 1 422 ? -3.150 -4.862 17.929 1.00 94.00 422 ASP A CA 1
ATOM 3286 C C . ASP A 1 422 ? -3.572 -6.235 17.375 1.00 94.00 422 ASP A C 1
ATOM 3288 O O . ASP A 1 422 ? -2.774 -6.934 16.751 1.00 94.00 422 ASP A O 1
ATOM 3292 N N . GLU A 1 423 ? -4.850 -6.593 17.515 1.00 95.94 423 GLU A N 1
ATOM 3293 C CA . GLU A 1 423 ? -5.400 -7.848 16.995 1.00 95.94 423 GLU A CA 1
ATOM 3294 C C . GLU A 1 423 ? -5.657 -7.812 15.477 1.00 95.94 423 GLU A C 1
ATOM 3296 O O . GLU A 1 423 ? -5.283 -8.740 14.751 1.00 95.94 423 GLU A O 1
ATOM 3301 N N . LYS A 1 424 ? -6.308 -6.750 14.987 1.00 98.31 424 LYS A N 1
ATOM 3302 C CA . LYS A 1 424 ? -6.929 -6.719 13.651 1.00 98.31 424 LYS A CA 1
ATOM 3303 C C . LYS A 1 424 ? -6.103 -5.998 12.588 1.00 98.31 424 LYS A C 1
ATOM 3305 O O . LYS A 1 424 ? -6.373 -6.179 11.400 1.00 98.31 424 LYS A O 1
ATOM 3310 N N . VAL A 1 425 ? -5.126 -5.174 12.980 1.00 98.56 425 VAL A N 1
ATOM 3311 C CA . VAL A 1 425 ? -4.410 -4.274 12.055 1.00 98.56 425 VAL A CA 1
ATOM 3312 C C . VAL A 1 425 ? -2.898 -4.353 12.186 1.00 98.56 425 VAL A C 1
ATOM 3314 O O . VAL A 1 425 ? -2.222 -4.341 11.159 1.00 98.56 425 VAL A O 1
ATOM 3317 N N . GLN A 1 426 ? -2.340 -4.462 13.394 1.00 97.81 426 GLN A N 1
ATOM 3318 C CA . GLN A 1 426 ? -0.887 -4.414 13.618 1.00 97.81 426 GLN A CA 1
ATOM 3319 C C . GLN A 1 426 ? -0.121 -5.402 12.722 1.00 97.81 426 GLN A C 1
ATOM 3321 O O . GLN A 1 426 ? 0.908 -5.053 12.140 1.00 97.81 426 GLN A O 1
ATOM 3326 N N . LEU A 1 427 ? -0.680 -6.593 12.506 1.00 97.19 427 LEU A N 1
ATOM 3327 C CA . LEU A 1 427 ? -0.078 -7.662 11.703 1.00 97.19 427 LEU A CA 1
ATOM 3328 C C . LEU A 1 427 ? 0.000 -7.344 10.200 1.00 97.19 427 LEU A C 1
ATOM 3330 O O . LEU A 1 427 ? 0.665 -8.055 9.450 1.00 97.19 427 LEU A O 1
ATOM 3334 N N . THR A 1 428 ? -0.648 -6.272 9.751 1.00 98.56 428 THR A N 1
ATOM 3335 C CA . THR A 1 428 ? -0.599 -5.777 8.367 1.00 98.56 428 THR A CA 1
ATOM 3336 C C . THR A 1 428 ? 0.550 -4.788 8.142 1.00 98.56 428 THR A C 1
ATOM 3338 O O . THR A 1 428 ? 0.781 -4.343 7.024 1.00 98.56 428 THR A O 1
ATOM 3341 N N . THR A 1 429 ? 1.287 -4.416 9.193 1.00 98.31 429 THR A N 1
ATOM 3342 C CA . THR A 1 429 ? 2.148 -3.222 9.157 1.00 98.31 429 THR A CA 1
ATOM 3343 C C . THR A 1 429 ? 3.622 -3.498 8.877 1.00 98.31 429 THR A C 1
ATOM 3345 O O . THR A 1 429 ? 4.357 -2.548 8.631 1.00 98.31 429 THR A O 1
ATOM 3348 N N . LEU A 1 430 ? 4.051 -4.767 8.851 1.00 98.19 430 LEU A N 1
ATOM 3349 C CA . LEU A 1 430 ? 5.465 -5.146 8.717 1.00 98.19 430 LEU A CA 1
ATOM 3350 C C . LEU A 1 430 ? 6.142 -4.501 7.499 1.00 98.19 430 LEU A C 1
ATOM 3352 O O . LEU A 1 430 ? 7.094 -3.746 7.662 1.00 98.19 430 LEU A O 1
ATOM 3356 N N . ILE A 1 431 ? 5.661 -4.781 6.284 1.00 98.44 431 ILE A N 1
ATOM 3357 C CA . ILE A 1 431 ? 6.284 -4.253 5.062 1.00 98.44 431 ILE A CA 1
ATOM 3358 C C . ILE A 1 431 ? 6.137 -2.724 4.994 1.00 98.44 431 ILE A C 1
ATOM 3360 O O . ILE A 1 431 ? 7.157 -2.071 4.795 1.00 98.44 431 ILE A O 1
ATOM 3364 N N . PRO A 1 432 ? 4.951 -2.112 5.209 1.00 98.44 432 PRO A N 1
ATOM 3365 C CA . PRO A 1 432 ? 4.830 -0.653 5.189 1.00 98.44 432 PRO A CA 1
ATOM 3366 C C . PRO A 1 432 ? 5.761 0.089 6.155 1.00 98.44 432 PRO A C 1
ATOM 3368 O O . PRO A 1 432 ? 6.296 1.123 5.771 1.00 98.44 432 PRO A O 1
ATOM 3371 N N . LYS A 1 433 ? 5.979 -0.432 7.374 1.00 97.62 433 LYS A N 1
ATOM 3372 C CA . LYS A 1 433 ? 6.894 0.170 8.363 1.00 97.62 433 LYS A CA 1
ATOM 3373 C C . LYS A 1 433 ? 8.367 0.046 7.976 1.00 97.62 433 LYS A C 1
ATOM 3375 O O . LYS A 1 433 ? 9.184 0.876 8.362 1.00 97.62 433 LYS A O 1
ATOM 3380 N N . GLN A 1 434 ? 8.696 -1.020 7.252 1.00 97.50 434 GLN A N 1
ATOM 3381 C CA . GLN A 1 434 ? 10.060 -1.363 6.871 1.00 97.50 434 GLN A CA 1
ATOM 3382 C C . GLN A 1 434 ? 10.450 -0.819 5.488 1.00 97.50 434 GLN A C 1
ATOM 3384 O O . GLN A 1 434 ? 11.631 -0.739 5.174 1.00 97.50 434 GLN A O 1
ATOM 3389 N N . VAL A 1 435 ? 9.490 -0.487 4.629 1.00 97.62 435 VAL A N 1
ATOM 3390 C CA . VAL A 1 435 ? 9.742 -0.065 3.240 1.00 97.62 435 VAL A CA 1
ATOM 3391 C C . VAL A 1 435 ? 9.320 1.384 3.003 1.00 97.62 435 VAL A C 1
ATOM 3393 O O . VAL A 1 435 ? 9.891 2.037 2.132 1.00 97.62 435 VAL A O 1
ATOM 3396 N N . GLY A 1 436 ? 8.368 1.903 3.779 1.00 97.06 436 GLY A N 1
ATOM 3397 C CA . GLY A 1 436 ? 7.782 3.221 3.573 1.00 97.06 436 GLY A CA 1
ATOM 3398 C C . GLY A 1 436 ? 6.578 3.199 2.624 1.00 97.06 436 GLY A C 1
ATOM 3399 O O . GLY A 1 436 ? 5.936 2.163 2.413 1.00 97.06 436 GLY A O 1
ATOM 3400 N N . ASN A 1 437 ? 6.218 4.358 2.071 1.00 97.94 437 ASN A N 1
ATOM 3401 C CA . ASN A 1 437 ? 5.056 4.479 1.195 1.00 97.94 437 ASN A CA 1
ATOM 3402 C C . ASN A 1 437 ? 5.348 3.906 -0.193 1.00 97.94 437 ASN A C 1
ATOM 3404 O O . ASN A 1 437 ? 6.179 4.416 -0.927 1.00 97.94 437 ASN A O 1
ATOM 3408 N N . MET A 1 438 ? 4.599 2.883 -0.584 1.00 98.50 438 MET A N 1
ATOM 3409 C CA . MET A 1 438 ? 4.712 2.241 -1.898 1.00 98.50 438 MET A CA 1
ATOM 3410 C C . MET A 1 438 ? 3.571 2.648 -2.848 1.00 98.50 438 MET A C 1
ATOM 3412 O O . MET A 1 438 ? 3.200 1.869 -3.723 1.00 98.50 438 MET A O 1
ATOM 3416 N N . TYR A 1 439 ? 2.931 3.798 -2.602 1.00 98.50 439 TYR A N 1
ATOM 3417 C CA . TYR A 1 439 ? 1.759 4.312 -3.326 1.00 98.50 439 TYR A CA 1
ATOM 3418 C C . TYR A 1 439 ? 0.734 3.219 -3.674 1.00 98.50 439 TYR A C 1
ATOM 3420 O O . TYR A 1 439 ? 0.113 2.666 -2.757 1.00 98.50 439 TYR A O 1
ATOM 3428 N N . THR A 1 440 ? 0.548 2.872 -4.955 1.00 98.81 440 THR A N 1
ATOM 3429 C CA . THR A 1 440 ? -0.460 1.891 -5.393 1.00 98.81 440 THR A CA 1
ATOM 3430 C C . THR A 1 440 ? -0.223 0.489 -4.844 1.00 98.81 440 THR A C 1
ATOM 3432 O O . THR A 1 440 ? -1.183 -0.249 -4.613 1.00 98.81 440 THR A O 1
ATOM 3435 N N . ALA A 1 441 ? 1.031 0.120 -4.573 1.00 98.75 441 ALA A N 1
ATOM 3436 C CA . ALA A 1 441 ? 1.382 -1.165 -3.982 1.00 98.75 441 ALA A CA 1
ATOM 3437 C C . ALA A 1 441 ? 1.217 -1.185 -2.450 1.00 98.75 441 ALA A C 1
ATOM 3439 O O . ALA A 1 441 ? 1.174 -2.263 -1.864 1.00 98.75 441 ALA A O 1
ATOM 3440 N N . SER A 1 442 ? 1.064 -0.034 -1.783 1.00 98.81 442 SER A N 1
ATOM 3441 C CA . SER A 1 442 ? 1.079 0.060 -0.312 1.00 98.81 442 SER A CA 1
ATOM 3442 C C . SER A 1 442 ? -0.018 -0.772 0.373 1.00 98.81 442 SER A C 1
ATOM 3444 O O . SER A 1 442 ? 0.272 -1.516 1.311 1.00 98.81 442 SER A O 1
ATOM 3446 N N . LEU A 1 443 ? -1.263 -0.732 -0.126 1.00 98.94 443 LEU A N 1
ATOM 3447 C CA . LEU A 1 443 ? -2.353 -1.562 0.415 1.00 98.94 443 LEU A CA 1
ATOM 3448 C C . LEU A 1 443 ? -2.045 -3.062 0.272 1.00 98.94 443 LEU A C 1
ATOM 3450 O O . LEU A 1 443 ? -2.288 -3.854 1.182 1.00 98.94 443 LEU A O 1
ATOM 3454 N N . TYR A 1 444 ? -1.493 -3.456 -0.872 1.00 98.94 444 TYR A N 1
ATOM 3455 C CA . TYR A 1 444 ? -1.193 -4.853 -1.176 1.00 98.94 444 TYR A CA 1
ATOM 3456 C C . TYR A 1 444 ? 0.045 -5.351 -0.434 1.00 98.94 444 TYR A C 1
ATOM 3458 O O . TYR A 1 444 ? 0.105 -6.521 -0.070 1.00 98.94 444 TYR A O 1
ATOM 3466 N N . ALA A 1 445 ? 0.995 -4.469 -0.129 1.00 98.88 445 ALA A N 1
ATOM 3467 C CA . ALA A 1 445 ? 2.133 -4.763 0.733 1.00 98.88 445 ALA A CA 1
ATOM 3468 C C . ALA A 1 445 ? 1.693 -4.939 2.193 1.00 98.88 445 ALA A C 1
ATOM 3470 O O . ALA A 1 445 ? 2.166 -5.839 2.894 1.00 98.88 445 ALA A O 1
ATOM 3471 N N . ALA A 1 446 ? 0.731 -4.132 2.647 1.00 98.88 446 ALA A N 1
ATOM 3472 C CA . ALA A 1 446 ? 0.110 -4.326 3.950 1.00 98.88 446 ALA A CA 1
ATOM 3473 C C . ALA A 1 446 ? -0.640 -5.673 4.018 1.00 98.88 446 ALA A C 1
ATOM 3475 O O . ALA A 1 446 ? -0.521 -6.424 4.988 1.00 98.88 446 ALA A O 1
ATOM 3476 N N . PHE A 1 447 ? -1.333 -6.055 2.942 1.00 98.88 447 PHE A N 1
ATOM 3477 C CA . PHE A 1 447 ? -1.978 -7.367 2.851 1.00 98.88 447 PHE A CA 1
ATOM 3478 C C . PHE A 1 447 ? -0.971 -8.526 2.783 1.00 98.88 447 PHE A C 1
ATOM 3480 O O . PHE A 1 447 ? -1.138 -9.532 3.470 1.00 98.88 447 PHE A O 1
ATOM 3487 N N . ALA A 1 448 ? 0.126 -8.373 2.039 1.00 98.81 448 ALA A N 1
ATOM 3488 C CA . ALA A 1 448 ? 1.218 -9.344 2.008 1.00 98.81 448 ALA A CA 1
ATOM 3489 C C . ALA A 1 448 ? 1.856 -9.540 3.394 1.00 98.81 448 ALA A C 1
ATOM 3491 O O . ALA A 1 448 ? 2.238 -10.659 3.736 1.00 98.81 448 ALA A O 1
ATOM 3492 N N . SER A 1 449 ? 1.911 -8.487 4.218 1.00 98.81 449 SER A N 1
ATOM 3493 C CA . SER A 1 449 ? 2.345 -8.576 5.620 1.00 98.81 449 SER A CA 1
ATOM 3494 C C . SER A 1 449 ? 1.400 -9.446 6.452 1.00 98.81 449 SER A C 1
ATOM 3496 O O . SER A 1 449 ? 1.862 -10.296 7.212 1.00 98.81 449 SER A O 1
ATOM 3498 N N . LEU A 1 450 ? 0.083 -9.302 6.265 1.00 98.81 450 LEU A N 1
ATOM 3499 C CA . LEU A 1 450 ? -0.907 -10.150 6.932 1.00 98.81 450 LEU A CA 1
ATOM 3500 C C . LEU A 1 450 ? -0.750 -11.621 6.535 1.00 98.81 450 LEU A C 1
ATOM 3502 O O . LEU A 1 450 ? -0.698 -12.487 7.407 1.00 98.81 450 LEU A O 1
ATOM 3506 N N . LEU A 1 451 ? -0.637 -11.898 5.231 1.00 98.44 451 LEU A N 1
ATOM 3507 C CA . LEU A 1 451 ? -0.396 -13.251 4.723 1.00 98.44 451 LEU A CA 1
ATOM 3508 C C . LEU A 1 451 ? 0.892 -13.827 5.320 1.00 98.44 451 LEU A C 1
ATOM 3510 O O . LEU A 1 451 ? 0.889 -14.931 5.852 1.00 98.44 451 LEU A O 1
ATOM 3514 N N . HIS A 1 452 ? 1.981 -13.059 5.312 1.00 97.94 452 HIS A N 1
ATOM 3515 C CA . HIS A 1 452 ? 3.243 -13.476 5.912 1.00 97.94 452 HIS A CA 1
ATOM 3516 C C . HIS A 1 452 ? 3.079 -13.859 7.393 1.00 97.94 452 HIS A C 1
ATOM 3518 O O . HIS A 1 452 ? 3.460 -14.962 7.786 1.00 97.94 452 HIS A O 1
ATOM 3524 N N . ASN A 1 453 ? 2.442 -12.995 8.183 1.00 97.31 453 ASN A N 1
ATOM 3525 C CA . ASN A 1 453 ? 2.336 -13.154 9.631 1.00 97.31 453 ASN A CA 1
ATOM 3526 C C . ASN A 1 453 ? 1.305 -14.202 10.079 1.00 97.31 453 ASN A C 1
ATOM 3528 O O . ASN A 1 453 ? 1.445 -14.761 11.168 1.00 97.31 453 ASN A O 1
ATOM 3532 N N . LYS A 1 454 ? 0.245 -14.442 9.294 1.00 97.19 454 LYS A N 1
ATOM 3533 C CA . LYS A 1 454 ? -0.917 -15.245 9.719 1.00 97.19 454 LYS A CA 1
ATOM 3534 C C . LYS A 1 454 ? -1.383 -16.307 8.723 1.00 97.19 454 LYS A C 1
ATOM 3536 O O . LYS A 1 454 ? -2.436 -16.890 8.961 1.00 97.19 454 LYS A O 1
ATOM 3541 N N . HIS A 1 455 ? -0.627 -16.617 7.663 1.00 95.44 455 HIS A N 1
ATOM 3542 C CA . HIS A 1 455 ? -1.022 -17.605 6.641 1.00 95.44 455 HIS A CA 1
ATOM 3543 C C . HIS A 1 455 ? -1.642 -18.892 7.211 1.00 95.44 455 HIS A C 1
ATOM 3545 O O . HIS A 1 455 ? -2.682 -19.320 6.726 1.00 95.44 455 HIS A O 1
ATOM 3551 N N . SER A 1 456 ? -1.082 -19.452 8.288 1.00 94.88 456 SER A N 1
ATOM 3552 C CA . SER A 1 456 ? -1.558 -20.694 8.916 1.00 94.88 456 SER A CA 1
ATOM 3553 C C . SER A 1 456 ? -2.919 -20.606 9.625 1.00 94.88 456 SER A C 1
ATOM 3555 O O . SER A 1 456 ? -3.520 -21.638 9.913 1.00 94.88 456 SER A O 1
ATOM 3557 N N . SER A 1 457 ? -3.422 -19.404 9.924 1.00 96.06 457 SER A N 1
ATOM 3558 C CA . SER A 1 457 ? -4.684 -19.183 10.649 1.00 96.06 457 SER A CA 1
ATOM 3559 C C . SER A 1 457 ? -5.680 -18.296 9.896 1.00 96.06 457 SER A C 1
ATOM 3561 O O . SER A 1 457 ? -6.656 -17.835 10.490 1.00 96.06 457 SER A O 1
ATOM 3563 N N . LEU A 1 458 ? -5.427 -18.010 8.614 1.00 96.31 458 LEU A N 1
ATOM 3564 C CA . LEU A 1 458 ? -6.269 -17.121 7.810 1.00 96.31 458 LEU A CA 1
ATOM 3565 C C . LEU A 1 458 ? -7.453 -17.826 7.140 1.00 96.31 458 LEU A C 1
ATOM 3567 O O . LEU A 1 458 ? -8.392 -17.153 6.728 1.00 96.31 458 LEU A O 1
ATOM 3571 N N . SER A 1 459 ? -7.458 -19.155 7.038 1.00 96.81 459 SER A N 1
ATOM 3572 C CA . SER A 1 459 ? -8.580 -19.874 6.423 1.00 96.81 459 SER A CA 1
ATOM 3573 C C . SER A 1 459 ? -9.900 -19.602 7.162 1.00 96.81 459 SER A C 1
ATOM 3575 O O . SER A 1 459 ? -9.976 -19.662 8.390 1.00 96.81 459 SER A O 1
ATOM 3577 N N . GLY A 1 460 ? -10.945 -19.267 6.406 1.00 97.12 460 GLY A N 1
ATOM 3578 C CA . GLY A 1 460 ? -12.264 -18.881 6.903 1.00 97.12 460 GLY A CA 1
ATOM 3579 C C . GLY A 1 460 ? -12.382 -17.419 7.340 1.00 97.12 460 GLY A C 1
ATOM 3580 O O . GLY A 1 460 ? -13.478 -16.996 7.703 1.00 97.12 460 GLY A O 1
ATOM 3581 N N . LYS A 1 461 ? -11.305 -16.627 7.307 1.00 98.38 461 LYS A N 1
ATOM 3582 C CA . LYS A 1 461 ? -11.280 -15.251 7.828 1.00 98.38 461 LYS A CA 1
ATOM 3583 C C . LYS A 1 461 ? -11.768 -14.225 6.807 1.00 98.38 461 LYS A C 1
ATOM 3585 O O . LYS A 1 461 ? -11.620 -14.417 5.598 1.00 98.38 461 LYS A O 1
ATOM 3590 N N . ARG A 1 462 ? -12.365 -13.134 7.298 1.00 98.62 462 ARG A N 1
ATOM 3591 C CA . ARG A 1 462 ? -12.684 -11.945 6.494 1.00 98.62 462 ARG A CA 1
ATOM 3592 C C . ARG A 1 462 ? -11.581 -10.916 6.657 1.00 98.62 462 ARG A C 1
ATOM 3594 O O . ARG A 1 462 ? -11.138 -10.644 7.772 1.00 98.62 462 ARG A O 1
ATOM 3601 N N . VAL A 1 463 ? -11.184 -10.325 5.538 1.00 98.88 463 VAL A N 1
ATOM 3602 C CA . VAL A 1 463 ? -10.225 -9.222 5.506 1.00 98.88 463 VAL A CA 1
ATOM 3603 C C . VAL A 1 463 ? -10.877 -8.048 4.796 1.00 98.88 463 VAL A C 1
ATOM 3605 O O . VAL A 1 463 ? -11.229 -8.152 3.624 1.00 98.88 463 VAL A O 1
ATOM 3608 N N . VAL A 1 464 ? -11.052 -6.936 5.503 1.00 98.88 464 VAL A N 1
ATOM 3609 C CA . VAL A 1 464 ? -11.530 -5.677 4.925 1.00 98.88 464 VAL A CA 1
ATOM 3610 C C . VAL A 1 464 ? -10.329 -4.859 4.461 1.00 98.88 464 VAL A C 1
ATOM 3612 O O . VAL A 1 464 ? -9.346 -4.712 5.180 1.00 98.88 464 VAL A O 1
ATOM 3615 N N . MET A 1 465 ? -10.423 -4.319 3.256 1.00 98.94 465 MET A N 1
ATOM 3616 C CA . MET A 1 465 ? -9.381 -3.595 2.542 1.00 98.94 465 MET A CA 1
ATOM 3617 C C . MET A 1 465 ? -9.854 -2.165 2.285 1.00 98.94 465 MET A C 1
ATOM 3619 O O . MET A 1 465 ? -10.929 -1.976 1.719 1.00 98.94 465 MET A O 1
ATOM 3623 N N . PHE A 1 466 ? -9.059 -1.158 2.640 1.00 98.94 466 PHE A N 1
ATOM 3624 C CA . PHE A 1 466 ? -9.331 0.241 2.307 1.00 98.94 466 PHE A CA 1
ATOM 3625 C C . PHE A 1 466 ? -8.246 0.812 1.394 1.00 98.94 466 PHE A C 1
ATOM 3627 O O . PHE A 1 466 ? -7.114 1.047 1.820 1.00 98.94 466 PHE A O 1
ATOM 3634 N N . SER A 1 467 ? -8.606 1.058 0.134 1.00 98.94 467 SER A N 1
ATOM 3635 C CA . SER A 1 467 ? -7.752 1.738 -0.838 1.00 98.94 467 SER A CA 1
ATOM 3636 C C . SER A 1 467 ? -8.138 3.207 -0.953 1.00 98.94 467 SER A C 1
ATOM 3638 O O . SER A 1 467 ? -9.321 3.528 -1.066 1.00 98.94 467 SER A O 1
ATOM 3640 N N . TYR A 1 468 ? -7.132 4.076 -0.976 1.00 98.88 468 TYR A N 1
ATOM 3641 C CA . TYR A 1 468 ? -7.268 5.517 -1.142 1.00 98.88 468 TYR A CA 1
ATOM 3642 C C . TYR A 1 468 ? -6.224 6.008 -2.141 1.00 98.88 468 TYR A C 1
ATOM 3644 O O . TYR A 1 468 ? -5.088 5.542 -2.109 1.00 98.88 468 TYR A O 1
ATOM 3652 N N . GLY A 1 469 ? -6.595 6.972 -2.974 1.00 98.69 469 GLY A N 1
ATOM 3653 C CA . GLY A 1 469 ? -5.686 7.794 -3.759 1.00 98.69 469 GLY A CA 1
ATOM 3654 C C . GLY A 1 469 ? -6.193 9.232 -3.775 1.00 98.69 469 GLY A C 1
ATOM 3655 O O . GLY A 1 469 ? -7.384 9.465 -3.978 1.00 98.69 469 GLY A O 1
ATOM 3656 N N . SER A 1 470 ? -5.297 10.190 -3.561 1.00 98.50 470 SER A N 1
ATOM 3657 C CA . SER A 1 470 ? -5.606 11.625 -3.568 1.00 98.50 470 SER A CA 1
ATOM 3658 C C . SER A 1 470 ? -6.211 12.117 -4.886 1.00 98.50 470 SER A C 1
ATOM 3660 O O . SER A 1 470 ? -6.117 11.447 -5.920 1.00 98.50 470 SER A O 1
ATOM 3662 N N . GLY A 1 471 ? -6.883 13.272 -4.834 1.00 98.06 471 GLY A N 1
ATOM 3663 C CA . GLY A 1 471 ? -7.574 13.878 -5.975 1.00 98.06 471 GLY A CA 1
ATOM 3664 C C . GLY A 1 471 ? -9.115 13.872 -5.983 1.00 98.06 471 GLY A C 1
ATOM 3665 O O . GLY A 1 471 ? -9.689 14.760 -6.607 1.00 98.06 471 GLY A O 1
ATOM 3666 N N . LEU A 1 472 ? -9.885 12.985 -5.346 1.00 98.25 472 LEU A N 1
ATOM 3667 C CA . LEU A 1 472 ? -9.583 11.725 -4.671 1.00 98.25 472 LEU A CA 1
ATOM 3668 C C . LEU A 1 472 ? -10.508 10.596 -5.141 1.00 98.25 472 LEU A C 1
ATOM 3670 O O . LEU A 1 472 ? -11.658 10.820 -5.533 1.00 98.25 472 LEU A O 1
ATOM 3674 N N . THR A 1 473 ? -10.012 9.365 -5.030 1.00 98.88 473 THR A N 1
ATOM 3675 C CA . THR A 1 473 ? -10.752 8.122 -5.270 1.00 98.88 473 THR A CA 1
ATOM 3676 C C . THR A 1 473 ? -10.451 7.107 -4.169 1.00 98.88 473 THR A C 1
ATOM 3678 O O . THR A 1 473 ? -9.304 6.916 -3.767 1.00 98.88 473 THR A O 1
ATOM 3681 N N . ALA A 1 474 ? -11.488 6.461 -3.642 1.00 98.94 474 ALA A N 1
ATOM 3682 C CA . ALA A 1 474 ? -11.347 5.488 -2.569 1.00 98.94 474 ALA A CA 1
ATOM 3683 C C . ALA A 1 474 ? -12.389 4.375 -2.669 1.00 98.94 474 ALA A C 1
ATOM 3685 O O . ALA A 1 474 ? -13.516 4.597 -3.123 1.00 98.94 474 ALA A O 1
ATOM 3686 N N . THR A 1 475 ? -12.014 3.184 -2.199 1.00 98.94 475 THR A N 1
ATOM 3687 C CA . THR A 1 475 ? -12.930 2.052 -2.029 1.00 98.94 475 THR A CA 1
ATOM 3688 C C . THR A 1 475 ? -12.546 1.228 -0.805 1.00 98.94 475 THR A C 1
ATOM 3690 O O . THR A 1 475 ? -11.394 0.820 -0.657 1.00 98.94 475 THR A O 1
ATOM 3693 N N . LEU A 1 476 ? -13.540 0.930 0.031 1.00 98.88 476 LEU A N 1
ATOM 3694 C CA . LEU A 1 476 ? -13.490 -0.099 1.064 1.00 98.88 476 LEU A CA 1
ATOM 3695 C C . LEU A 1 476 ? -14.170 -1.365 0.527 1.00 98.88 476 LEU A C 1
ATOM 3697 O O . LEU A 1 476 ? -15.299 -1.290 0.052 1.00 98.88 476 LEU A O 1
ATOM 3701 N N . PHE A 1 477 ? -13.502 -2.510 0.553 1.00 98.88 477 PHE A N 1
ATOM 3702 C CA . PHE A 1 477 ? -13.997 -3.788 0.021 1.00 98.88 477 PHE A CA 1
ATOM 3703 C C . PHE A 1 477 ? -13.523 -4.947 0.899 1.00 98.88 477 PHE A C 1
ATOM 3705 O O . PHE A 1 477 ? -12.714 -4.726 1.795 1.00 98.88 477 PHE A O 1
ATOM 3712 N N . SER A 1 478 ? -14.013 -6.170 0.691 1.00 98.75 478 SER A N 1
ATOM 3713 C CA . SER A 1 478 ? -13.585 -7.306 1.513 1.00 98.75 478 SER A CA 1
ATOM 3714 C C . SER A 1 478 ? -13.275 -8.583 0.740 1.00 98.75 478 SER A C 1
ATOM 3716 O O . SER A 1 478 ? -13.780 -8.833 -0.358 1.00 98.75 478 SER A O 1
ATOM 3718 N N . PHE A 1 479 ? -12.417 -9.388 1.362 1.00 98.75 479 PHE A N 1
ATOM 3719 C CA . PHE A 1 479 ? -12.064 -10.737 0.958 1.00 98.75 479 PHE A CA 1
ATOM 3720 C C . PHE A 1 479 ? -12.586 -11.766 1.953 1.00 98.75 479 PHE A C 1
ATOM 3722 O O . PHE A 1 479 ? -12.555 -11.539 3.167 1.00 98.75 479 PHE A O 1
ATOM 3729 N N . ARG A 1 480 ? -12.940 -12.944 1.437 1.00 98.38 480 ARG A N 1
ATOM 3730 C CA . ARG A 1 480 ? -12.983 -14.188 2.204 1.00 98.38 480 ARG A CA 1
ATOM 3731 C C . ARG A 1 480 ? -11.785 -15.047 1.858 1.00 98.38 480 ARG A C 1
ATOM 3733 O O . ARG A 1 480 ? -11.527 -15.340 0.693 1.00 98.38 480 ARG A O 1
ATOM 3740 N N . ILE A 1 481 ? -11.061 -15.434 2.899 1.00 98.25 481 ILE A N 1
ATOM 3741 C CA . ILE A 1 481 ? -9.864 -16.249 2.775 1.00 98.25 481 ILE A CA 1
ATOM 3742 C C . ILE A 1 481 ? -10.222 -17.711 3.008 1.00 98.25 481 ILE A C 1
ATOM 3744 O O . ILE A 1 481 ? -10.968 -18.049 3.927 1.00 98.25 481 ILE A O 1
ATOM 3748 N N . GLN A 1 482 ? -9.651 -18.580 2.194 1.00 96.38 482 GLN A N 1
ATOM 3749 C CA . GLN A 1 482 ? -9.676 -20.029 2.322 1.00 96.38 482 GLN A CA 1
ATOM 3750 C C . GLN A 1 482 ? -8.264 -20.551 2.040 1.00 96.38 482 GLN A C 1
ATOM 3752 O O . GLN A 1 482 ? -7.479 -19.869 1.390 1.00 96.38 482 GLN A O 1
ATOM 3757 N N . GLU A 1 483 ? -7.913 -21.745 2.520 1.00 93.06 483 GLU A N 1
ATOM 3758 C CA . GLU A 1 483 ? -6.538 -22.246 2.345 1.00 93.06 483 GLU A CA 1
ATOM 3759 C C . GLU A 1 483 ? -6.142 -22.385 0.866 1.00 93.06 483 GLU A C 1
ATOM 3761 O O . GLU A 1 483 ? -4.995 -22.113 0.522 1.00 93.06 483 GLU A O 1
ATOM 3766 N N . GLY A 1 484 ? -7.082 -22.758 -0.008 1.00 94.06 484 GLY A N 1
ATOM 3767 C CA . GLY A 1 484 ? -6.819 -23.058 -1.416 1.00 94.06 484 GLY A CA 1
ATOM 3768 C C . GLY A 1 484 ? -6.037 -24.358 -1.623 1.00 94.06 484 GLY A C 1
ATOM 3769 O O . GLY A 1 484 ? -5.868 -25.170 -0.711 1.00 94.06 484 GLY A O 1
ATOM 3770 N N . HIS A 1 485 ? -5.552 -24.559 -2.846 1.00 95.12 485 HIS A N 1
ATOM 3771 C CA . HIS A 1 485 ? -4.784 -25.740 -3.241 1.00 95.12 485 HIS A CA 1
ATOM 3772 C C . HIS A 1 485 ? -3.490 -25.323 -3.926 1.00 95.12 485 HIS A C 1
ATOM 3774 O O . HIS A 1 485 ? -3.480 -24.370 -4.697 1.00 95.12 485 HIS A O 1
ATOM 3780 N N . HIS A 1 486 ? -2.397 -26.049 -3.678 1.00 94.81 486 HIS A N 1
ATOM 3781 C CA . HIS A 1 486 ? -1.122 -25.789 -4.344 1.00 94.81 486 HIS A CA 1
ATOM 3782 C C . HIS A 1 486 ? -1.288 -25.820 -5.884 1.00 94.81 486 HIS A C 1
ATOM 3784 O O . HIS A 1 486 ? -1.879 -26.772 -6.397 1.00 94.81 486 HIS A O 1
ATOM 3790 N N . PRO A 1 487 ? -0.733 -24.846 -6.635 1.00 96.75 487 PRO A N 1
ATOM 3791 C CA . PRO A 1 487 ? 0.203 -23.810 -6.180 1.00 96.75 487 PRO A CA 1
ATOM 3792 C C . PRO A 1 487 ? -0.461 -22.563 -5.570 1.00 96.75 487 PRO A C 1
ATOM 3794 O O . PRO A 1 487 ? 0.227 -21.748 -4.962 1.00 96.75 487 PRO A O 1
ATOM 3797 N N . PHE A 1 488 ? -1.780 -22.419 -5.664 1.00 97.88 488 PHE A N 1
ATOM 3798 C CA . PHE A 1 488 ? -2.551 -21.274 -5.174 1.00 97.88 488 PHE A CA 1
ATOM 3799 C C . PHE A 1 488 ? -3.107 -21.504 -3.762 1.00 97.88 488 PHE A C 1
ATOM 3801 O O . PHE A 1 488 ? -4.308 -21.381 -3.528 1.00 97.88 488 PHE A O 1
ATOM 3808 N N . SER A 1 489 ? -2.237 -21.861 -2.812 1.00 98.00 489 SER A N 1
ATOM 3809 C CA . SER A 1 489 ? -2.598 -21.910 -1.392 1.00 98.00 489 SER A CA 1
ATOM 3810 C C . SER A 1 489 ? -2.015 -20.738 -0.612 1.00 98.00 489 SER A C 1
ATOM 3812 O O . SER A 1 489 ? -0.948 -20.228 -0.961 1.00 98.00 489 SER A O 1
ATOM 3814 N N . ILE A 1 490 ? -2.685 -20.325 0.466 1.00 97.75 490 ILE A N 1
ATOM 3815 C CA . ILE A 1 490 ? -2.231 -19.228 1.338 1.00 97.75 490 ILE A CA 1
ATOM 3816 C C . ILE A 1 490 ? -0.834 -19.516 1.894 1.00 97.75 490 ILE A C 1
ATOM 3818 O O . ILE A 1 490 ? 0.037 -18.642 1.862 1.00 97.75 490 ILE A O 1
ATOM 3822 N N . SER A 1 491 ? -0.594 -20.759 2.319 1.00 96.50 491 SER A N 1
ATOM 3823 C CA . SER A 1 491 ? 0.723 -21.195 2.784 1.00 96.50 491 SER A CA 1
ATOM 3824 C C . SER A 1 491 ? 1.798 -21.051 1.700 1.00 96.50 491 SER A C 1
ATOM 3826 O O . SER A 1 491 ? 2.851 -20.466 1.953 1.00 96.50 491 SER A O 1
ATOM 3828 N N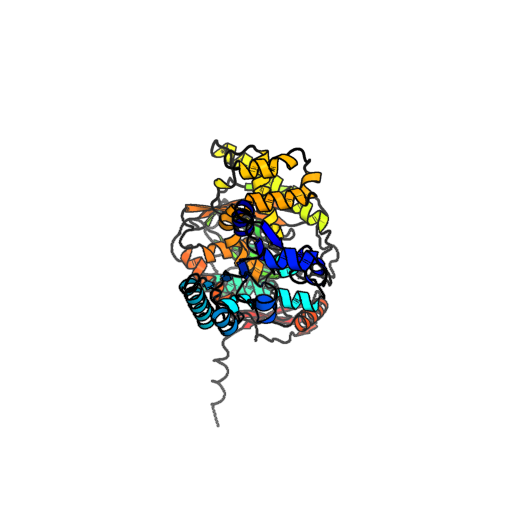 . ASN A 1 492 ? 1.528 -21.513 0.471 1.00 98.31 492 ASN A N 1
ATOM 3829 C CA . ASN A 1 492 ? 2.502 -21.420 -0.618 1.00 98.31 492 ASN A CA 1
ATOM 3830 C C . ASN A 1 492 ? 2.755 -19.964 -1.035 1.00 98.31 492 ASN A C 1
ATOM 3832 O O . ASN A 1 492 ? 3.900 -19.590 -1.276 1.00 98.31 492 ASN A O 1
ATOM 3836 N N . ILE A 1 493 ? 1.717 -19.121 -1.059 1.00 98.50 493 ILE A N 1
ATOM 3837 C CA . ILE A 1 493 ? 1.857 -17.686 -1.340 1.00 98.50 493 ILE A CA 1
ATOM 3838 C C . ILE A 1 493 ? 2.818 -17.038 -0.335 1.00 98.50 493 ILE A C 1
ATOM 3840 O O . ILE A 1 493 ? 3.761 -16.358 -0.743 1.00 98.50 493 ILE A O 1
ATOM 3844 N N . ALA A 1 494 ? 2.643 -17.293 0.965 1.00 97.81 494 ALA A N 1
ATOM 3845 C CA . ALA A 1 494 ? 3.536 -16.768 1.998 1.00 97.81 494 ALA A CA 1
ATOM 3846 C C . ALA A 1 494 ? 4.987 -17.255 1.825 1.00 97.81 494 ALA A C 1
ATOM 3848 O O . ALA A 1 494 ? 5.919 -16.448 1.919 1.00 97.81 494 ALA A O 1
ATOM 3849 N N . THR A 1 495 ? 5.185 -18.541 1.509 1.00 97.69 495 THR A N 1
ATOM 3850 C CA . THR A 1 495 ? 6.512 -19.112 1.229 1.00 97.69 495 THR A CA 1
ATOM 3851 C C . THR A 1 495 ? 7.171 -18.465 0.009 1.00 97.69 495 THR A C 1
ATOM 3853 O O . THR A 1 495 ? 8.320 -18.032 0.090 1.00 97.69 495 THR A O 1
ATOM 3856 N N . VAL A 1 496 ? 6.452 -18.346 -1.111 1.00 98.12 496 VAL A N 1
ATOM 3857 C CA . VAL A 1 496 ? 6.974 -17.789 -2.371 1.00 98.12 496 VAL A CA 1
ATOM 3858 C C . VAL A 1 496 ? 7.328 -16.305 -2.240 1.00 98.12 496 VAL A C 1
ATOM 3860 O O . VAL A 1 496 ? 8.340 -15.854 -2.793 1.00 98.12 496 VAL A O 1
ATOM 3863 N N . MET A 1 497 ? 6.525 -15.539 -1.491 1.00 98.00 497 MET A N 1
ATOM 3864 C CA . MET A 1 497 ? 6.811 -14.127 -1.233 1.00 98.00 497 MET A CA 1
ATOM 3865 C C . MET A 1 497 ? 8.118 -13.932 -0.459 1.00 98.00 497 MET A C 1
ATOM 3867 O O . MET A 1 497 ? 8.823 -12.961 -0.750 1.00 98.00 497 MET A O 1
ATOM 3871 N N . ASN A 1 498 ? 8.441 -14.844 0.470 1.00 97.25 498 ASN A N 1
ATOM 3872 C CA . ASN A 1 498 ? 9.655 -14.848 1.295 1.00 97.25 498 ASN A CA 1
ATOM 3873 C C . ASN A 1 498 ? 9.982 -13.464 1.894 1.00 97.25 498 ASN A C 1
ATOM 3875 O O . ASN A 1 498 ? 11.070 -12.920 1.698 1.00 97.25 498 ASN A O 1
ATOM 3879 N N . VAL A 1 499 ? 9.003 -12.867 2.582 1.00 97.69 499 VAL A N 1
ATOM 3880 C CA . VAL A 1 499 ? 9.093 -11.487 3.091 1.00 97.69 499 VAL A CA 1
ATOM 3881 C C . VAL A 1 499 ? 10.276 -11.314 4.045 1.00 97.69 499 VAL A C 1
ATOM 3883 O O . VAL A 1 499 ? 11.108 -10.444 3.804 1.00 97.69 499 VAL A O 1
ATOM 3886 N N . SER A 1 500 ? 10.419 -12.167 5.068 1.00 94.88 500 SER A N 1
ATOM 3887 C CA . SER A 1 500 ? 11.551 -12.076 6.007 1.00 94.88 500 SER A CA 1
ATOM 3888 C C . SER A 1 500 ? 12.897 -12.236 5.306 1.00 94.88 500 SER A C 1
ATOM 3890 O O . SER A 1 500 ? 13.823 -11.484 5.587 1.00 94.88 500 SER A O 1
ATOM 3892 N N . GLY A 1 501 ? 13.007 -13.179 4.362 1.00 94.62 501 GLY A N 1
ATOM 3893 C CA . GLY A 1 501 ? 14.238 -13.377 3.600 1.00 94.62 501 GLY A CA 1
ATOM 3894 C C . GLY A 1 501 ? 14.636 -12.129 2.814 1.00 94.62 501 GLY A C 1
ATOM 3895 O O . GLY A 1 501 ? 15.799 -11.742 2.851 1.00 94.62 501 GLY A O 1
ATOM 3896 N N . LYS A 1 502 ? 13.672 -11.458 2.171 1.00 94.94 502 LYS A N 1
ATOM 3897 C CA . LYS A 1 502 ? 13.915 -10.200 1.447 1.00 94.94 502 LYS A CA 1
ATOM 3898 C C . LYS A 1 502 ? 14.297 -9.053 2.380 1.00 94.94 502 LYS A C 1
ATOM 3900 O O . LYS A 1 502 ? 15.239 -8.333 2.077 1.00 94.94 502 LYS A O 1
ATOM 3905 N N . LEU A 1 503 ? 13.603 -8.890 3.510 1.00 95.00 503 LEU A N 1
ATOM 3906 C CA . LEU A 1 503 ? 13.907 -7.824 4.472 1.00 95.00 503 LEU A CA 1
ATOM 3907 C C . LEU A 1 503 ? 15.308 -7.979 5.082 1.00 95.00 503 LEU A C 1
ATOM 3909 O O . LEU A 1 503 ? 16.005 -6.978 5.236 1.00 95.00 503 LEU A O 1
ATOM 3913 N N . ASN A 1 504 ? 15.732 -9.218 5.353 1.00 92.94 504 ASN A N 1
ATOM 3914 C CA . ASN A 1 504 ? 17.045 -9.540 5.925 1.00 92.94 504 ASN A CA 1
ATOM 3915 C C . ASN A 1 504 ? 18.209 -9.417 4.927 1.00 92.94 504 ASN A C 1
ATOM 3917 O O . ASN A 1 504 ? 19.362 -9.403 5.343 1.00 92.94 504 ASN A O 1
ATOM 3921 N N . GLN A 1 505 ? 17.929 -9.375 3.622 1.00 90.69 505 GLN A N 1
ATOM 3922 C CA . GLN A 1 505 ? 18.939 -9.238 2.563 1.00 90.69 505 GLN A CA 1
ATOM 3923 C C . GLN A 1 505 ? 19.164 -7.786 2.130 1.00 90.69 505 GLN A C 1
ATOM 3925 O O . GLN A 1 505 ? 19.950 -7.534 1.218 1.00 90.69 505 GLN A O 1
ATOM 3930 N N . ARG A 1 506 ? 18.463 -6.828 2.744 1.00 92.12 506 ARG A N 1
ATOM 3931 C CA . ARG A 1 506 ? 18.616 -5.412 2.412 1.00 92.12 506 ARG A CA 1
ATOM 3932 C C . ARG A 1 506 ? 19.982 -4.896 2.837 1.00 92.12 506 ARG A C 1
ATOM 3934 O O . ARG A 1 506 ? 20.569 -5.362 3.810 1.00 92.12 506 ARG A O 1
ATOM 3941 N N . LEU A 1 507 ? 20.439 -3.888 2.108 1.00 90.19 507 LEU A N 1
ATOM 3942 C CA . LEU A 1 507 ? 21.635 -3.133 2.434 1.00 90.19 507 LEU A CA 1
ATOM 3943 C C . LEU A 1 507 ? 21.215 -1.771 2.964 1.00 90.19 507 LEU A C 1
ATOM 3945 O O . LEU A 1 507 ? 20.450 -1.052 2.321 1.00 90.19 507 LEU A O 1
ATOM 3949 N N . GLU A 1 508 ? 21.712 -1.437 4.145 1.00 91.38 508 GLU A N 1
ATOM 3950 C CA . GLU A 1 508 ? 21.518 -0.121 4.727 1.00 91.38 508 GLU A CA 1
ATOM 3951 C C . GLU A 1 508 ? 22.461 0.888 4.069 1.00 91.38 508 GLU A C 1
ATOM 3953 O O . GLU A 1 508 ? 23.641 0.608 3.832 1.00 91.38 508 GLU A O 1
ATOM 3958 N N . ILE A 1 509 ? 21.930 2.070 3.764 1.00 89.38 509 ILE A N 1
ATOM 3959 C CA . ILE A 1 509 ? 22.665 3.162 3.135 1.00 89.38 509 ILE A CA 1
ATOM 3960 C C . ILE A 1 509 ? 22.627 4.372 4.076 1.00 89.38 509 ILE A C 1
ATOM 3962 O O . ILE A 1 509 ? 21.532 4.774 4.473 1.00 89.38 509 ILE A O 1
ATOM 3966 N N . PRO A 1 510 ? 23.783 4.983 4.405 1.00 92.69 510 PRO A N 1
ATOM 3967 C CA . PRO A 1 510 ? 23.821 6.194 5.219 1.00 92.69 510 PRO A CA 1
ATOM 3968 C C . PRO A 1 510 ? 22.973 7.333 4.621 1.00 92.69 510 PRO A C 1
ATOM 3970 O O . PRO A 1 510 ? 22.973 7.489 3.391 1.00 92.69 510 PRO A O 1
ATOM 3973 N N . PRO A 1 511 ? 22.310 8.165 5.448 1.00 93.12 511 PRO A N 1
ATOM 3974 C CA . PRO A 1 511 ? 21.464 9.266 4.983 1.00 93.12 511 PRO A CA 1
ATOM 3975 C C . PRO A 1 511 ? 22.132 10.208 3.969 1.00 93.12 511 PRO A C 1
ATOM 3977 O O . PRO A 1 511 ? 21.484 10.645 3.020 1.00 93.12 511 PRO A O 1
ATOM 3980 N N . GLU A 1 512 ? 23.437 10.467 4.093 1.00 93.25 512 GLU A N 1
ATOM 3981 C CA . GLU A 1 512 ? 24.188 11.322 3.163 1.00 93.25 512 GLU A CA 1
ATOM 3982 C C . GLU A 1 512 ? 24.176 10.745 1.742 1.00 93.25 512 GLU A C 1
ATOM 3984 O O . GLU A 1 512 ? 23.852 11.445 0.782 1.00 93.25 512 GLU A O 1
ATOM 3989 N N . LYS A 1 513 ? 24.459 9.442 1.615 1.00 92.44 513 LYS A N 1
ATOM 3990 C CA . LYS A 1 513 ? 24.442 8.732 0.327 1.00 92.44 513 LYS A CA 1
ATOM 3991 C C . LYS A 1 513 ? 23.029 8.611 -0.233 1.00 92.44 513 LYS A C 1
ATOM 3993 O O . LYS A 1 513 ? 22.843 8.657 -1.447 1.00 92.44 513 LYS A O 1
ATOM 3998 N N . PHE A 1 514 ? 22.029 8.468 0.635 1.00 91.81 514 PHE A N 1
ATOM 3999 C CA . PHE A 1 514 ? 20.626 8.513 0.231 1.00 91.81 514 PHE A CA 1
ATOM 4000 C C . PHE A 1 514 ? 20.269 9.875 -0.387 1.00 91.81 514 PHE A C 1
ATOM 4002 O O . PHE A 1 514 ? 19.709 9.923 -1.481 1.00 91.81 514 PHE A O 1
ATOM 4009 N N . VAL A 1 515 ? 20.655 10.986 0.245 1.00 92.75 515 VAL A N 1
ATOM 4010 C CA . VAL A 1 515 ? 20.412 12.339 -0.286 1.00 92.75 515 VAL A CA 1
ATOM 4011 C C . VAL A 1 515 ? 21.184 12.592 -1.588 1.00 92.75 515 VAL A C 1
ATOM 4013 O O . VAL A 1 515 ? 20.646 13.217 -2.504 1.00 92.75 515 VAL A O 1
ATOM 4016 N N . GLU A 1 516 ? 22.422 12.105 -1.710 1.00 94.44 516 GLU A N 1
ATOM 4017 C CA . GLU A 1 516 ? 23.183 12.141 -2.970 1.00 94.44 516 GLU A CA 1
ATOM 4018 C C . GLU A 1 516 ? 22.464 11.389 -4.094 1.00 94.44 516 GLU A C 1
ATOM 4020 O O . GLU A 1 516 ? 22.360 11.896 -5.213 1.00 94.44 516 GLU A O 1
ATOM 4025 N N . ASN A 1 517 ? 21.916 10.213 -3.787 1.00 93.88 517 ASN A N 1
ATOM 4026 C CA . ASN A 1 517 ? 21.136 9.428 -4.732 1.00 93.88 517 ASN A CA 1
ATOM 4027 C C . ASN A 1 517 ? 19.865 10.170 -5.167 1.00 93.88 517 ASN A C 1
ATOM 4029 O O . ASN A 1 517 ? 19.629 10.300 -6.364 1.00 93.88 517 ASN A O 1
ATOM 4033 N N . LEU A 1 518 ? 19.102 10.755 -4.237 1.00 92.44 518 LEU A N 1
ATOM 4034 C CA . LEU A 1 518 ? 17.923 11.553 -4.592 1.00 92.44 518 LEU A CA 1
ATOM 4035 C C . LEU A 1 518 ? 18.259 12.689 -5.566 1.00 92.44 518 LEU A C 1
ATOM 4037 O O . LEU A 1 518 ? 17.545 12.897 -6.545 1.00 92.44 518 LEU A O 1
ATOM 4041 N N . LYS A 1 519 ? 19.379 13.389 -5.339 1.00 94.56 519 LYS A N 1
ATOM 4042 C CA . LYS A 1 519 ? 19.860 14.426 -6.262 1.00 94.56 519 LYS A CA 1
ATOM 4043 C C . LYS A 1 519 ? 20.199 13.839 -7.628 1.00 94.56 519 LYS A C 1
ATOM 4045 O O . LYS A 1 519 ? 19.858 14.442 -8.641 1.00 94.56 519 LYS A O 1
ATOM 4050 N N . LEU A 1 520 ? 20.857 12.681 -7.684 1.00 95.06 520 LEU A N 1
ATOM 4051 C CA . LEU A 1 520 ? 21.130 11.996 -8.949 1.00 95.06 520 LEU A CA 1
ATOM 4052 C C . LEU A 1 520 ? 19.827 11.638 -9.677 1.00 95.06 520 LEU A C 1
ATOM 4054 O O . LEU A 1 520 ? 19.700 11.936 -10.863 1.00 95.06 520 LEU A O 1
ATOM 4058 N N . MET A 1 521 ? 18.849 11.062 -8.978 1.00 93.94 521 MET A N 1
ATOM 4059 C CA . MET A 1 521 ? 17.555 10.684 -9.552 1.00 93.94 521 MET A CA 1
ATOM 4060 C C . MET A 1 521 ? 16.788 11.891 -10.095 1.00 93.94 521 MET A C 1
ATOM 4062 O O . MET A 1 521 ? 16.241 11.806 -11.192 1.00 93.94 521 MET A O 1
ATOM 4066 N N . GLU A 1 522 ? 16.846 13.042 -9.420 1.00 92.88 522 GLU A N 1
ATOM 4067 C CA . GLU A 1 522 ? 16.278 14.300 -9.924 1.00 92.88 522 GLU A CA 1
ATOM 4068 C C . GLU A 1 522 ? 16.890 14.716 -11.275 1.00 92.88 522 GLU A C 1
ATOM 4070 O O . GLU A 1 522 ? 16.170 15.165 -12.164 1.00 92.88 522 GLU A O 1
ATOM 4075 N N . HIS A 1 523 ? 18.195 14.496 -11.483 1.00 94.69 523 HIS A N 1
ATOM 4076 C CA . HIS A 1 523 ? 18.842 14.743 -12.780 1.00 94.69 523 HIS A CA 1
ATOM 4077 C C . HIS A 1 523 ? 18.470 13.701 -13.844 1.00 94.69 523 HIS A C 1
ATOM 4079 O O . HIS A 1 523 ? 18.510 14.007 -15.036 1.00 94.69 523 HIS A O 1
ATOM 4085 N N . ARG A 1 524 ? 18.160 12.460 -13.443 1.00 94.88 524 ARG A N 1
ATOM 4086 C CA . ARG A 1 524 ? 17.753 11.383 -14.364 1.00 94.88 524 ARG A CA 1
ATOM 4087 C C . ARG A 1 524 ? 16.277 11.473 -14.754 1.00 94.88 524 ARG A C 1
ATOM 4089 O O . ARG A 1 524 ? 15.902 10.977 -15.820 1.00 94.88 524 ARG A O 1
ATOM 4096 N N . TYR A 1 525 ? 15.439 12.084 -13.922 1.00 94.69 525 TYR A N 1
ATOM 4097 C CA . TYR A 1 525 ? 14.006 12.194 -14.167 1.00 94.69 525 TYR A CA 1
ATOM 4098 C C . TYR A 1 525 ? 13.723 13.004 -15.440 1.00 94.69 525 TYR A C 1
ATOM 4100 O O . TYR A 1 525 ? 14.137 14.150 -15.587 1.00 94.69 525 TYR A O 1
ATOM 4108 N N . GLY A 1 526 ? 13.038 12.385 -16.405 1.00 94.56 526 GLY A N 1
ATOM 4109 C CA . GLY A 1 526 ? 12.753 13.003 -17.705 1.00 94.56 526 GLY A CA 1
ATOM 4110 C C . GLY A 1 526 ? 13.982 13.264 -18.592 1.00 94.56 526 GLY A C 1
ATOM 4111 O O . GLY A 1 526 ? 13.849 13.934 -19.618 1.00 94.56 526 GLY A O 1
ATOM 4112 N N . ALA A 1 527 ? 15.164 12.749 -18.232 1.00 97.00 527 ALA A N 1
ATOM 4113 C CA . ALA A 1 527 ? 16.389 12.893 -19.014 1.00 97.00 527 ALA A CA 1
ATOM 4114 C C . ALA A 1 527 ? 16.534 11.807 -20.097 1.00 97.00 527 ALA A C 1
ATOM 4116 O O . ALA A 1 527 ? 15.809 10.812 -20.129 1.00 97.00 527 ALA A O 1
ATOM 4117 N N . LYS A 1 528 ? 17.502 12.014 -20.992 1.00 97.50 528 LYS A N 1
ATOM 4118 C CA . LYS A 1 528 ? 17.898 11.103 -22.074 1.00 97.50 528 LYS A CA 1
ATOM 4119 C C . LYS A 1 528 ? 19.408 11.129 -22.268 1.00 97.50 528 LYS A C 1
ATOM 4121 O O . LYS A 1 528 ? 20.070 12.013 -21.730 1.00 97.50 528 LYS A O 1
ATOM 4126 N N . ASP A 1 529 ? 19.907 10.220 -23.096 1.00 97.75 529 ASP A N 1
ATOM 4127 C CA . ASP A 1 529 ? 21.313 10.143 -23.502 1.00 97.75 529 ASP A CA 1
ATOM 4128 C C . ASP A 1 529 ? 22.266 9.903 -22.319 1.00 97.75 529 ASP A C 1
ATOM 4130 O O . ASP A 1 529 ? 23.248 10.613 -22.099 1.00 97.75 529 ASP A O 1
ATOM 4134 N N . PHE A 1 530 ? 21.957 8.880 -21.522 1.00 98.31 530 PHE A N 1
ATOM 4135 C CA . PHE A 1 530 ? 22.809 8.458 -20.421 1.00 98.31 530 PHE A CA 1
ATOM 4136 C C . PHE A 1 530 ? 22.878 6.943 -20.263 1.00 98.31 530 PHE A C 1
ATOM 4138 O O . PHE A 1 530 ? 21.919 6.217 -20.507 1.00 98.31 530 PHE A O 1
ATOM 4145 N N . VAL A 1 531 ? 24.020 6.488 -19.759 1.00 98.00 531 VAL A N 1
ATOM 4146 C CA . VAL A 1 531 ? 24.251 5.117 -19.305 1.00 98.00 531 VAL A CA 1
ATOM 4147 C C . VAL A 1 531 ? 24.290 5.142 -17.778 1.00 98.00 531 VAL A C 1
ATOM 4149 O O . VAL A 1 531 ? 24.861 6.068 -17.194 1.00 98.00 531 VAL A O 1
ATOM 4152 N N . THR A 1 532 ? 23.650 4.172 -17.129 1.00 96.94 532 THR A N 1
ATOM 4153 C CA . THR A 1 532 ? 23.701 4.035 -15.665 1.00 96.94 532 THR A CA 1
ATOM 4154 C C . THR A 1 532 ? 25.058 3.468 -15.237 1.00 96.94 532 THR A C 1
ATOM 4156 O O . THR A 1 532 ? 25.815 2.939 -16.056 1.00 96.94 532 THR A O 1
ATOM 4159 N N . SER A 1 533 ? 25.373 3.516 -13.944 1.00 93.12 533 SER A N 1
ATOM 4160 C CA . SER A 1 533 ? 26.525 2.796 -13.381 1.00 93.12 533 SER A CA 1
ATOM 4161 C C . SER A 1 533 ? 26.486 1.286 -13.630 1.00 93.12 533 SER A C 1
ATOM 4163 O O . SER A 1 533 ? 27.533 0.642 -13.573 1.00 93.12 533 SER A O 1
ATOM 4165 N N . LYS A 1 534 ? 25.300 0.716 -13.906 1.00 93.56 534 LYS A N 1
ATOM 4166 C CA . LYS A 1 534 ? 25.054 -0.734 -13.991 1.00 93.56 534 LYS A CA 1
ATOM 4167 C C . LYS A 1 534 ? 25.512 -1.473 -12.728 1.00 93.56 534 LYS A C 1
ATOM 4169 O O . LYS A 1 534 ? 25.782 -2.672 -12.781 1.00 93.56 534 LYS A O 1
ATOM 4174 N N . ASP A 1 535 ? 25.599 -0.768 -11.599 1.00 92.25 535 ASP A N 1
ATOM 4175 C CA . ASP A 1 535 ? 25.923 -1.371 -10.316 1.00 92.25 535 ASP A CA 1
ATOM 4176 C C . ASP A 1 535 ? 24.730 -2.197 -9.834 1.00 92.25 535 ASP A C 1
ATOM 4178 O O . ASP A 1 535 ? 23.709 -1.676 -9.394 1.00 92.25 535 ASP A O 1
ATOM 4182 N N . THR A 1 536 ? 24.863 -3.514 -9.944 1.00 91.88 536 THR A N 1
ATOM 4183 C CA . THR A 1 536 ? 23.838 -4.465 -9.511 1.00 91.88 536 THR A CA 1
ATOM 4184 C C . THR A 1 536 ? 24.158 -5.085 -8.153 1.00 91.88 536 THR A C 1
ATOM 4186 O O . THR A 1 536 ? 23.499 -6.050 -7.761 1.00 91.88 536 THR A O 1
ATOM 4189 N N . SER A 1 537 ? 25.158 -4.577 -7.422 1.00 87.31 537 SER A N 1
ATOM 4190 C CA . SER A 1 537 ? 25.610 -5.150 -6.144 1.00 87.31 537 SER A CA 1
ATOM 4191 C C . SER A 1 537 ? 24.479 -5.259 -5.115 1.00 87.31 537 SER A C 1
ATOM 4193 O O . SER A 1 537 ? 24.360 -6.290 -4.453 1.00 87.31 537 SER A O 1
ATOM 4195 N N . CYS A 1 538 ? 23.590 -4.263 -5.074 1.00 85.75 538 CYS A N 1
ATOM 4196 C CA . CYS A 1 538 ? 22.428 -4.216 -4.185 1.00 85.75 538 CYS A CA 1
ATOM 4197 C C . CYS A 1 538 ? 21.211 -5.021 -4.672 1.00 85.75 538 CYS A C 1
ATOM 4199 O O . CYS A 1 538 ? 20.240 -5.164 -3.932 1.00 85.75 538 CYS A O 1
ATOM 4201 N N . LEU A 1 539 ? 21.231 -5.536 -5.906 1.00 90.69 539 LEU A N 1
ATOM 4202 C CA . LEU A 1 539 ? 20.079 -6.211 -6.503 1.00 90.69 539 LEU A CA 1
ATOM 4203 C C . LEU A 1 539 ? 20.121 -7.726 -6.256 1.00 90.69 539 LEU A C 1
ATOM 4205 O O . LEU A 1 539 ? 21.188 -8.338 -6.367 1.00 90.69 539 LEU A O 1
ATOM 4209 N N . PRO A 1 540 ? 18.986 -8.387 -5.983 1.00 91.19 540 PRO A N 1
ATOM 4210 C CA . PRO A 1 540 ? 18.952 -9.841 -5.899 1.00 91.19 540 PRO A CA 1
ATOM 4211 C C . PRO A 1 540 ? 19.133 -10.483 -7.283 1.00 91.19 540 PRO A C 1
ATOM 4213 O O . PRO A 1 540 ? 18.880 -9.869 -8.321 1.00 91.19 540 PRO A O 1
ATOM 4216 N N . LEU A 1 541 ? 19.554 -11.750 -7.308 1.00 92.06 541 LEU A N 1
ATOM 4217 C CA . LEU A 1 541 ? 19.624 -12.532 -8.546 1.00 92.06 541 LEU A CA 1
ATOM 4218 C C . LEU A 1 541 ? 18.258 -12.571 -9.242 1.00 92.06 541 LEU A C 1
ATOM 4220 O O . LEU A 1 541 ? 17.220 -12.744 -8.600 1.00 92.06 541 LEU A O 1
ATOM 4224 N N . GLY A 1 542 ? 18.269 -12.408 -10.564 1.00 93.19 542 GLY A N 1
ATOM 4225 C CA . GLY A 1 542 ? 17.068 -12.356 -11.391 1.00 93.19 542 GLY A CA 1
ATOM 4226 C C . GLY A 1 542 ? 16.340 -11.009 -11.404 1.00 93.19 542 GLY A C 1
ATOM 4227 O O . GLY A 1 542 ? 15.347 -10.896 -12.123 1.00 93.19 542 GLY A O 1
ATOM 4228 N N . ALA A 1 543 ? 16.809 -9.998 -10.662 1.00 96.44 543 ALA A N 1
ATOM 4229 C CA . ALA A 1 543 ? 16.269 -8.643 -10.749 1.00 96.44 543 ALA A CA 1
ATOM 4230 C C . ALA A 1 543 ? 16.615 -7.984 -12.087 1.00 96.44 543 ALA A C 1
ATOM 4232 O O . ALA A 1 543 ? 17.731 -8.123 -12.595 1.00 96.44 543 ALA A O 1
ATOM 4233 N N . TYR A 1 544 ? 15.658 -7.248 -12.641 1.00 98.38 544 TYR A N 1
ATOM 4234 C CA . TYR A 1 544 ? 15.881 -6.387 -13.793 1.00 98.38 544 TYR A CA 1
ATOM 4235 C C . TYR A 1 544 ? 16.406 -5.028 -13.351 1.00 98.38 544 TYR A C 1
ATOM 4237 O O . TYR A 1 544 ? 16.027 -4.520 -12.296 1.00 98.38 544 TYR A O 1
ATOM 4245 N N . TYR A 1 545 ? 17.228 -4.420 -14.197 1.00 98.38 545 TYR A N 1
ATOM 4246 C CA . TYR A 1 545 ? 17.810 -3.108 -13.958 1.00 98.38 545 TYR A CA 1
ATOM 4247 C C . TYR A 1 545 ? 17.945 -2.307 -15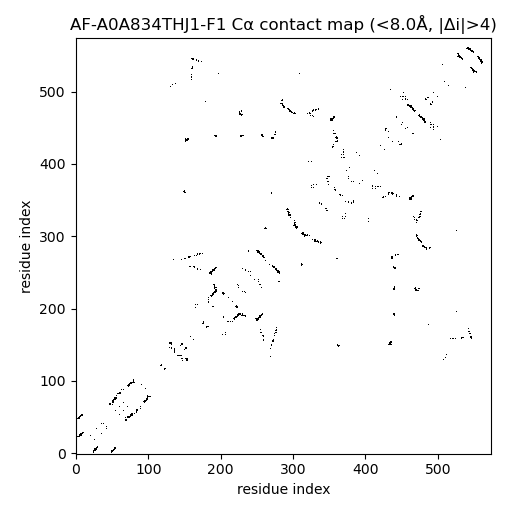.254 1.00 98.38 545 TYR A C 1
ATOM 4249 O O . TYR A 1 545 ? 18.096 -2.876 -16.338 1.00 98.38 545 TYR A O 1
ATOM 4257 N N . LEU A 1 546 ? 17.862 -0.983 -15.140 1.00 98.31 546 LEU A N 1
ATOM 4258 C CA . LEU A 1 546 ? 18.035 -0.033 -16.233 1.00 98.31 546 LEU A CA 1
ATOM 4259 C C . LEU A 1 546 ? 19.520 0.067 -16.599 1.00 98.31 546 LEU A C 1
ATOM 4261 O O . LEU A 1 546 ? 20.361 0.389 -15.756 1.00 98.31 546 LEU A O 1
ATOM 4265 N N . THR A 1 547 ? 19.852 -0.180 -17.865 1.00 98.31 547 THR A N 1
ATOM 4266 C CA . THR A 1 547 ? 21.231 -0.085 -18.361 1.00 98.31 547 THR A CA 1
ATOM 4267 C C . THR A 1 547 ? 21.538 1.288 -18.937 1.00 98.31 547 THR A C 1
ATOM 4269 O O . THR A 1 547 ? 22.606 1.841 -18.680 1.00 98.31 547 THR A O 1
ATOM 4272 N N . GLU A 1 548 ? 20.626 1.824 -19.746 1.00 98.38 548 GLU A N 1
ATOM 4273 C CA . GLU A 1 548 ? 20.788 3.110 -20.422 1.00 98.38 548 GLU A CA 1
ATOM 4274 C C . GLU A 1 548 ? 19.449 3.666 -20.917 1.00 98.38 548 GLU A C 1
ATOM 4276 O O . GLU A 1 548 ? 18.465 2.936 -21.085 1.00 98.38 548 GLU A O 1
ATOM 4281 N N . VAL A 1 549 ? 19.446 4.974 -21.165 1.00 98.69 549 VAL A N 1
ATOM 4282 C CA . VAL A 1 549 ? 18.391 5.710 -21.860 1.00 98.69 549 VAL A CA 1
ATOM 4283 C C . VAL A 1 549 ? 19.042 6.472 -23.003 1.00 98.69 549 VAL A C 1
ATOM 4285 O O . VAL A 1 549 ? 19.878 7.341 -22.768 1.00 98.69 549 VAL A O 1
ATOM 4288 N N . ASP A 1 550 ? 18.670 6.170 -24.240 1.00 98.56 550 ASP A N 1
ATOM 4289 C CA . ASP A 1 550 ? 19.312 6.787 -25.403 1.00 98.56 550 ASP A CA 1
ATOM 4290 C C . ASP A 1 550 ? 18.771 8.188 -25.738 1.00 98.56 550 ASP A C 1
ATOM 4292 O O . ASP A 1 550 ? 17.834 8.687 -25.112 1.00 98.56 550 ASP A O 1
ATOM 4296 N N . SER A 1 551 ? 19.344 8.828 -26.761 1.00 98.25 551 SER A N 1
ATOM 4297 C CA . SER A 1 551 ? 18.936 10.147 -27.279 1.00 98.25 551 SER A CA 1
ATOM 4298 C C . SER A 1 551 ? 17.457 10.279 -27.691 1.00 98.25 551 SER A C 1
ATOM 4300 O O . SER A 1 551 ? 16.955 11.403 -27.850 1.00 98.25 551 SER A O 1
ATOM 4302 N N . MET A 1 552 ? 16.743 9.160 -27.847 1.00 98.12 552 MET A N 1
ATOM 4303 C CA . MET A 1 552 ? 15.319 9.082 -28.179 1.00 98.12 552 MET A CA 1
ATOM 4304 C C . MET A 1 552 ? 14.442 8.681 -26.982 1.00 98.12 552 MET A C 1
ATOM 4306 O O . MET A 1 552 ? 13.273 8.356 -27.184 1.00 98.12 552 MET A O 1
ATOM 4310 N N . TYR A 1 553 ? 14.967 8.734 -25.752 1.00 98.25 553 TYR A N 1
ATOM 4311 C CA . TYR A 1 553 ? 14.281 8.325 -24.516 1.00 98.25 553 TYR A CA 1
ATOM 4312 C C . TYR A 1 553 ? 13.939 6.828 -24.443 1.00 98.25 553 TYR A C 1
ATOM 4314 O O . TYR A 1 553 ? 13.175 6.408 -23.570 1.00 98.25 553 TYR A O 1
ATOM 4322 N N . ARG A 1 554 ? 14.491 5.996 -25.336 1.00 98.69 554 ARG A N 1
ATOM 4323 C CA . ARG A 1 554 ? 14.258 4.549 -25.283 1.00 98.69 554 ARG A CA 1
ATOM 4324 C C . ARG A 1 554 ? 15.063 3.983 -24.121 1.00 98.69 554 ARG A C 1
ATOM 4326 O O . ARG A 1 554 ? 16.250 4.272 -23.992 1.00 98.69 554 ARG A O 1
ATOM 4333 N N . ARG A 1 555 ? 14.392 3.208 -23.272 1.00 98.62 555 ARG A N 1
ATOM 4334 C CA . ARG A 1 555 ? 14.968 2.594 -22.073 1.00 98.62 555 ARG A CA 1
ATOM 4335 C C . ARG A 1 555 ? 15.345 1.149 -22.355 1.00 98.62 555 ARG A C 1
ATOM 4337 O O . ARG A 1 555 ? 14.536 0.411 -22.917 1.00 98.62 555 ARG A O 1
ATOM 4344 N N . PHE A 1 556 ? 16.539 0.759 -21.930 1.00 98.62 556 PHE A N 1
ATOM 4345 C CA . PHE A 1 556 ? 17.068 -0.589 -22.110 1.00 98.62 556 PHE A CA 1
ATOM 4346 C C . PHE A 1 556 ? 17.284 -1.242 -20.748 1.00 98.62 556 PHE A C 1
ATOM 4348 O O . PHE A 1 556 ? 17.784 -0.606 -19.819 1.00 98.62 556 PHE A O 1
ATOM 4355 N N . TYR A 1 557 ? 16.891 -2.507 -20.633 1.00 98.44 557 TYR A N 1
ATOM 4356 C CA . TYR A 1 557 ? 16.926 -3.254 -19.381 1.00 98.44 557 TYR A CA 1
ATOM 4357 C C . TYR A 1 557 ? 17.721 -4.544 -19.547 1.00 98.44 557 TYR A C 1
ATOM 4359 O O . TYR A 1 557 ? 17.704 -5.165 -20.609 1.00 98.44 557 TYR A O 1
ATOM 4367 N N . ALA A 1 558 ? 18.372 -4.971 -18.471 1.00 97.81 558 ALA A N 1
ATOM 4368 C CA . ALA A 1 558 ? 19.024 -6.271 -18.370 1.00 97.81 558 ALA A CA 1
ATOM 4369 C C . ALA A 1 558 ? 18.570 -6.989 -17.093 1.00 97.81 558 ALA A C 1
ATOM 4371 O O . ALA A 1 558 ? 18.068 -6.356 -16.166 1.00 97.81 558 ALA A O 1
ATOM 4372 N N . LYS A 1 559 ? 18.734 -8.315 -17.050 1.00 96.75 559 LYS A N 1
ATOM 4373 C CA . LYS A 1 559 ? 18.424 -9.161 -15.887 1.00 96.75 559 LYS A CA 1
ATOM 4374 C C . LYS A 1 559 ? 19.733 -9.589 -15.228 1.00 96.75 559 LYS A C 1
ATOM 4376 O O . LYS A 1 559 ? 20.615 -10.106 -15.909 1.00 96.75 559 LYS A O 1
ATOM 4381 N N . LYS A 1 560 ? 19.863 -9.402 -13.913 1.00 95.12 560 LYS A N 1
ATOM 4382 C CA . LYS A 1 560 ? 21.025 -9.867 -13.145 1.00 95.12 560 LYS A CA 1
ATOM 4383 C C . LYS A 1 560 ? 21.087 -11.398 -13.177 1.00 95.12 560 LYS A C 1
ATOM 4385 O O . LYS A 1 560 ? 20.211 -12.061 -12.618 1.00 95.12 560 LYS A O 1
ATOM 4390 N N . SER A 1 561 ? 22.110 -11.952 -13.820 1.00 88.81 561 SER A N 1
ATOM 4391 C CA . SER A 1 561 ? 22.406 -13.389 -13.871 1.00 88.81 561 SER A CA 1
ATOM 4392 C C . SER A 1 561 ? 23.482 -13.784 -12.856 1.00 88.81 561 SER A C 1
ATOM 4394 O O . SER A 1 561 ? 24.246 -12.937 -12.399 1.00 88.81 561 SER A O 1
ATOM 4396 N N . ASP A 1 562 ? 23.570 -15.073 -12.521 1.00 72.62 562 ASP A N 1
ATOM 4397 C CA . ASP A 1 562 ? 24.719 -15.609 -11.786 1.00 72.62 562 ASP A CA 1
ATOM 4398 C C . ASP A 1 562 ? 25.976 -15.544 -12.666 1.00 72.62 562 ASP A C 1
ATOM 4400 O O . ASP A 1 562 ? 26.037 -16.190 -13.712 1.00 72.62 562 ASP A O 1
ATOM 4404 N N . ASP A 1 563 ? 27.011 -14.828 -12.223 1.00 54.94 563 ASP A N 1
ATOM 4405 C CA . ASP A 1 563 ? 28.311 -14.676 -12.905 1.00 54.94 563 ASP A CA 1
ATOM 4406 C C . ASP A 1 563 ? 29.155 -15.975 -12.970 1.00 54.94 563 ASP A C 1
ATOM 4408 O O . ASP A 1 563 ? 30.365 -15.954 -13.185 1.00 54.94 563 ASP A O 1
ATOM 4412 N N . THR A 1 564 ? 28.545 -17.155 -12.824 1.00 41.91 564 THR A N 1
ATOM 4413 C CA . THR A 1 564 ? 29.263 -18.441 -12.901 1.00 41.91 564 THR A CA 1
ATOM 4414 C C . THR A 1 564 ? 29.511 -18.935 -14.332 1.00 41.91 564 THR A C 1
ATOM 4416 O O . THR A 1 564 ? 30.176 -19.958 -14.516 1.00 41.91 564 THR A O 1
ATOM 4419 N N . SER A 1 565 ? 29.058 -18.210 -15.361 1.00 37.19 565 SER A N 1
ATOM 4420 C CA . SER A 1 565 ? 29.303 -18.555 -16.771 1.00 37.19 565 SER A CA 1
ATOM 4421 C C . SER A 1 565 ? 30.467 -17.805 -17.436 1.00 37.19 565 SER A C 1
ATOM 4423 O O . SER A 1 565 ? 30.816 -18.146 -18.562 1.00 37.19 565 SER A O 1
ATOM 4425 N N . SER A 1 566 ? 31.121 -16.842 -16.776 1.00 35.69 566 SER A N 1
ATOM 4426 C CA . SER A 1 566 ? 32.195 -16.028 -17.387 1.00 35.69 566 SER A CA 1
ATOM 4427 C C . SER A 1 566 ? 33.620 -16.598 -17.236 1.00 35.69 566 SER A C 1
ATOM 4429 O O . SER A 1 566 ? 34.577 -16.002 -17.725 1.00 35.69 566 SER A O 1
ATOM 4431 N N . HIS A 1 567 ? 33.786 -17.791 -16.646 1.00 34.09 567 HIS A N 1
ATOM 4432 C CA . HIS A 1 567 ? 35.092 -18.458 -16.481 1.00 34.09 567 HIS A CA 1
ATOM 4433 C C . HIS A 1 567 ? 35.288 -19.759 -17.284 1.00 34.09 567 HIS A C 1
ATOM 4435 O O . HIS A 1 567 ? 36.216 -20.515 -16.993 1.00 34.09 567 HIS A O 1
ATOM 4441 N N . LYS A 1 568 ? 34.465 -20.043 -18.307 1.00 33.66 568 LYS A N 1
ATOM 4442 C CA . LYS A 1 568 ? 34.629 -21.262 -19.131 1.00 33.66 568 LYS A CA 1
ATOM 4443 C C . LYS A 1 568 ? 35.134 -21.088 -20.565 1.00 33.66 568 LYS A C 1
ATOM 4445 O O . LYS A 1 568 ? 35.503 -22.100 -21.145 1.00 33.66 568 LYS A O 1
ATOM 4450 N N . ASP A 1 569 ? 35.317 -19.868 -21.070 1.00 34.34 569 ASP A N 1
ATOM 4451 C CA . ASP A 1 569 ? 35.769 -19.648 -22.458 1.00 34.34 569 ASP A CA 1
ATOM 4452 C C . ASP A 1 569 ? 37.077 -18.844 -22.571 1.00 34.34 569 ASP A C 1
ATOM 4454 O O . ASP A 1 569 ? 37.195 -17.904 -23.351 1.00 34.34 569 ASP A O 1
ATOM 4458 N N . SER A 1 570 ? 38.108 -19.225 -21.811 1.00 33.28 570 SER A N 1
ATOM 4459 C CA . SER A 1 570 ? 39.480 -18.757 -22.076 1.00 33.28 570 SER A CA 1
ATOM 4460 C C . SER A 1 570 ? 40.539 -19.838 -21.845 1.00 33.28 570 SER A C 1
ATOM 4462 O O . SER A 1 570 ? 41.594 -19.573 -21.278 1.00 33.28 570 SER A O 1
ATOM 4464 N N . ASN A 1 571 ? 40.252 -21.071 -22.266 1.00 39.03 571 ASN A N 1
ATOM 4465 C CA . ASN A 1 571 ? 41.265 -22.107 -22.472 1.00 39.03 571 ASN A CA 1
ATOM 4466 C C . ASN A 1 571 ? 40.892 -22.931 -23.709 1.00 39.03 571 ASN A C 1
ATOM 4468 O O . ASN A 1 571 ? 40.224 -23.958 -23.614 1.00 39.03 571 ASN A O 1
ATOM 4472 N N . GLY A 1 572 ? 41.318 -22.460 -24.882 1.00 28.56 572 GLY A N 1
ATOM 4473 C CA . GLY A 1 572 ? 41.087 -23.151 -26.145 1.00 28.56 572 GLY A CA 1
ATOM 4474 C C . GLY A 1 572 ? 41.908 -22.588 -27.302 1.00 28.56 572 GLY A C 1
ATOM 4475 O O . GLY A 1 572 ? 41.457 -21.672 -27.974 1.00 28.56 572 GLY A O 1
ATOM 4476 N N . CYS A 1 573 ? 43.037 -23.255 -27.560 1.00 30.67 573 CYS A N 1
ATOM 4477 C CA . CYS A 1 573 ? 43.840 -23.290 -28.794 1.00 30.67 573 CYS A CA 1
ATOM 4478 C C . CYS A 1 573 ? 45.009 -22.298 -28.984 1.00 30.67 573 CYS A C 1
ATOM 4480 O O . CYS A 1 573 ? 44.816 -21.175 -29.432 1.00 30.67 573 CYS A O 1
ATOM 4482 N N . ILE A 1 574 ? 46.201 -22.884 -28.756 1.00 37.41 574 ILE A N 1
ATOM 4483 C CA . ILE A 1 574 ? 47.521 -22.764 -29.426 1.00 37.41 574 ILE A CA 1
ATOM 4484 C C . ILE A 1 574 ? 48.192 -21.391 -29.453 1.00 37.41 574 ILE A C 1
ATOM 4486 O O . ILE A 1 574 ? 47.769 -20.522 -30.243 1.00 37.41 574 ILE A O 1
#

Mean predicted aligned error: 12.05 Å

Organism: NCBI:txid362788

Foldseek 3Di:
DPFAEEEEADDDDPVVVVVCVVRGHYDYCVVPVVLCVDPDPVQVVNLARYQEYEEEQPQEADLVNLVSRLNHAEYEYAAQHRPNYPVVSCVVSNHYYYYDHPPCVVVVVVVVVVVVCCVVVVVVVVVVQQLVQLVCVVLVHDPCCLCPVLVFRAADADFQFDDQLLQQLLQVVLCCVLQVPDLLLAQEEEEEEPQDQDPPAFSSVSNCVVCVVVVNPNYHYTWADFWLCRQVVLVVVQQVLQVDPVNPQGKHKYKYWYFFAADPDDLRSQTFTHMHIDIGHPQFLWAFPPQQKFKDDDQDVQWACPPPLFSHIDHDPLVVLLVQLVGLLRGLVRNQVSCCVPVVDGDAPVQAQAEFEQPSTVLSVLLSQLSRLLSCLLVVPPPQDPVLNVLCVVPNPDDSVRCSVDPSSSVSSSVSCVVVCVRHQPQLCVCCSHGGRHRNCRRVSSVLSNLLRQLVPQAQGKYWGWTWGPSTIIMITIIHGHQTDPPNGSVNSNVSPPVVVVSVLADDDRPVVVVVSSVVVSVVRVDACDADPPPCVRPDAQRKTWGHGHPVRDTDIDGHHDPPPVPPPDDDDD

InterPro domains:
  IPR000590 Hydroxymethylglutaryl-coenzyme A synthase, active site [PS01226] (216-231)
  IPR010122 Hydroxymethylglutaryl-CoA synthase, eukaryotic [TIGR01833] (133-560)
  IPR013528 Hydroxymethylglutaryl-coenzyme A synthase, N-terminal [PF01154] (134-285)
  IPR013746 Hydroxymethylglutaryl-coenzyme A synthase, C-terminal domain [PF08540] (286-560)
  IPR016039 Thiolase-like [G3DSA:3.40.47.10] (136-562)
  IPR016039 Thiolase-like [SSF53901] (135-283)
  IPR016039 Thiolase-like [SSF53901] (286-558)

Nearest PDB structures (foldseek):
  7cqt-assembly1_A  TM=9.975E-01  e=1.915E-72  Brassica juncea
  2f82-assembly1_A  TM=9.934E-01  e=2.385E-73  Brassica juncea
  7cqt-assembly1_B  TM=9.951E-01  e=5.589E-72  Brassica juncea
  7cqt-assembly2_C  TM=9.885E-01  e=6.265E-69  Brassica juncea
  2f9a-assembly1_A-2  TM=9.850E-01  e=3.225E-63  Brassica juncea